Protein AF-A0A7R9AHQ9-F1 (afdb_monomer_lite)

Secondary structure (DSSP, 8-state):
--HHHHTT-GGGHHHHHHHHHHHHHHHHHHHH-SBHHHHHHHHHHHHHHHHHHHT--TT-HHHHHHHHHHHHHHHHHHHHHHHHHHHHHHHHS--BHHHHHHHHHH-TT-HHHHHHHHHHHHHHHHHTT-TTSTTHHHHHHHHS-HHHHHHIIIIIHHHHHHHHHHHHHHTSGGGHHHHHHHHHHHHHHHHHHHHHHHHT--BHHHHHHHHHHHHHHHHHHGGGSTTTTHHHHHHHHHHHHHHHHHHHHHHHHHHHHHS--BGGGGTTHHHH-HHHHHHHHHHHHHHHT-TTSHHHHHHHHHHHHHTTT-HHHHHHHHHHHHHHHHHHHHHHHHHHHS--SS-----------EEEE---SSSSEEEEEEE-PPTT-B--HHHHHHHHHHH-TTSSTTS---------EE-SSEETTEE-SS-EEEEEE-----GGGGGGGSSBPPTTSSHHHHHHHHS---TTS-STTSTTTHHHHHHHHHHHHHH-TT-EEEEEEEEETTEE--S-GGGS-GGGGGGSTT--S-HHHHHHHHHHHHHHHHTT----EEEEEEEESPPTT-S-SSSS-HHHHHHHHHHTSTTEEEEEETTGGGGGGS-HHHHS-PBPTTS-BS--TTTTEETTEE-SSPEEEEEEEPPPS--SS-EEEEBTTS-EEEE---S---S-SHHHHHHHHHHHH-

pLDDT: mean 88.63, std 12.03, range [26.52, 98.44]

Structure (mmCIF, N/CA/C/O backbone):
data_AF-A0A7R9AHQ9-F1
#
_entry.id   AF-A0A7R9AHQ9-F1
#
loop_
_atom_site.group_PDB
_atom_site.id
_atom_site.type_symbol
_atom_site.label_atom_id
_atom_site.label_alt_id
_atom_site.label_comp_id
_atom_site.label_asym_id
_atom_site.label_entity_id
_atom_site.label_seq_id
_atom_site.pdbx_PDB_ins_code
_atom_site.Cartn_x
_atom_site.Cartn_y
_atom_site.Cartn_z
_atom_site.occupancy
_atom_site.B_iso_or_equiv
_atom_site.auth_seq_id
_atom_site.auth_comp_id
_atom_site.auth_asym_id
_atom_site.auth_atom_id
_atom_site.pdbx_PDB_model_num
ATOM 1 N N . MET A 1 1 ? 3.893 -1.344 2.940 1.00 34.31 1 MET A N 1
ATOM 2 C CA . MET A 1 1 ? 5.202 -0.760 2.554 1.00 34.31 1 MET A CA 1
ATOM 3 C C . MET A 1 1 ? 5.488 0.574 3.240 1.00 34.31 1 MET A C 1
ATOM 5 O O . MET A 1 1 ? 6.609 0.744 3.691 1.00 34.31 1 MET A O 1
ATOM 9 N N . ALA A 1 2 ? 4.514 1.487 3.360 1.00 26.52 2 ALA A N 1
ATOM 10 C CA . ALA A 1 2 ? 4.741 2.805 3.959 1.00 26.52 2 ALA A CA 1
ATOM 11 C C . ALA A 1 2 ? 5.140 2.736 5.454 1.00 26.52 2 ALA A C 1
ATOM 13 O O . ALA A 1 2 ? 6.124 3.366 5.821 1.00 26.52 2 ALA A O 1
ATOM 14 N N . GLY A 1 3 ? 4.475 1.891 6.264 1.00 32.91 3 GLY A N 1
ATOM 15 C CA . GLY A 1 3 ? 4.696 1.718 7.717 1.00 32.91 3 GLY A CA 1
ATOM 16 C C . GLY A 1 3 ? 6.162 1.662 8.176 1.00 32.91 3 GLY A C 1
ATOM 17 O O . GLY A 1 3 ? 6.549 2.351 9.109 1.00 32.91 3 GLY A O 1
ATOM 18 N N . TYR A 1 4 ? 7.017 0.927 7.463 1.00 40.66 4 TYR A N 1
ATOM 19 C CA . TYR A 1 4 ? 8.390 0.654 7.908 1.00 40.66 4 TYR A CA 1
ATOM 20 C C . TYR A 1 4 ? 9.393 1.801 7.686 1.00 40.66 4 TYR A C 1
ATOM 22 O O . TYR A 1 4 ? 10.442 1.812 8.335 1.00 40.66 4 TYR A O 1
ATOM 30 N N . PHE A 1 5 ? 9.091 2.761 6.799 1.00 39.78 5 PHE A N 1
ATOM 31 C CA . PHE A 1 5 ? 9.883 3.993 6.644 1.00 39.78 5 PHE A CA 1
ATOM 32 C C . PHE A 1 5 ? 9.591 4.996 7.779 1.00 39.78 5 PHE A C 1
ATOM 34 O O . PHE A 1 5 ? 10.463 5.792 8.128 1.00 39.78 5 PHE A O 1
ATOM 41 N N . TYR A 1 6 ? 8.397 4.932 8.391 1.00 45.56 6 TYR A N 1
ATOM 42 C CA . TYR A 1 6 ? 7.963 5.851 9.454 1.00 45.56 6 TYR A CA 1
ATOM 43 C C . TYR A 1 6 ? 8.717 5.673 10.775 1.00 45.56 6 TYR A C 1
ATOM 45 O O . TYR A 1 6 ? 8.891 6.654 11.498 1.00 45.56 6 TYR A O 1
ATOM 53 N N . ASP A 1 7 ? 9.172 4.460 11.088 1.00 44.78 7 ASP A N 1
ATOM 54 C CA . ASP A 1 7 ? 9.783 4.161 12.390 1.00 44.78 7 ASP A CA 1
ATOM 55 C C . ASP A 1 7 ? 11.144 4.837 12.600 1.00 44.78 7 ASP A C 1
ATOM 57 O O . ASP A 1 7 ? 11.462 5.224 13.723 1.00 44.78 7 ASP A O 1
ATOM 61 N N . ASP A 1 8 ? 11.932 5.035 11.537 1.00 46.06 8 ASP A N 1
ATOM 62 C CA . ASP A 1 8 ? 13.340 5.436 11.688 1.00 46.06 8 ASP A CA 1
ATOM 63 C C . ASP A 1 8 ? 13.593 6.931 11.395 1.00 46.06 8 ASP A C 1
ATOM 65 O O . ASP A 1 8 ? 14.637 7.456 11.784 1.00 46.06 8 ASP A O 1
ATOM 69 N N . LYS A 1 9 ? 12.679 7.640 10.701 1.00 52.66 9 LYS A N 1
ATOM 70 C CA . LYS A 1 9 ? 12.883 9.042 10.255 1.00 52.66 9 LYS A CA 1
ATOM 71 C C . LYS A 1 9 ? 11.597 9.886 10.202 1.00 52.66 9 LYS A C 1
ATOM 73 O O . LYS A 1 9 ? 11.252 10.437 9.156 1.00 52.66 9 LYS A O 1
ATOM 78 N N . LYS A 1 10 ? 10.906 10.039 11.338 1.00 51.97 10 LYS A N 1
ATOM 79 C CA . LYS A 1 10 ? 9.656 10.827 11.448 1.00 51.97 10 LYS A CA 1
ATOM 80 C C . LYS A 1 10 ? 9.762 12.285 10.966 1.00 51.97 10 LYS A C 1
ATOM 82 O O . LYS A 1 10 ? 8.782 12.821 10.465 1.00 51.97 10 LYS A O 1
ATOM 87 N N . GLU A 1 11 ? 10.927 12.919 11.084 1.00 49.81 11 GLU A N 1
ATOM 88 C CA . GLU A 1 11 ? 11.081 14.366 10.850 1.00 49.81 11 GLU A CA 1
ATOM 89 C C . GLU A 1 11 ? 11.069 14.787 9.367 1.00 49.81 11 GLU A C 1
ATOM 91 O O . GLU A 1 11 ? 10.733 15.928 9.081 1.00 49.81 11 GLU A O 1
ATOM 96 N N . ASN A 1 12 ? 11.357 13.885 8.415 1.00 66.12 12 ASN A N 1
ATOM 97 C CA . ASN A 1 12 ? 11.532 14.239 6.989 1.00 66.12 12 ASN A CA 1
ATOM 98 C C . ASN A 1 12 ? 10.557 13.507 6.047 1.00 66.12 12 ASN A C 1
ATOM 100 O O . ASN A 1 12 ? 10.857 13.268 4.874 1.00 66.12 12 ASN A O 1
ATOM 104 N N . ILE A 1 13 ? 9.394 13.091 6.555 1.00 69.38 13 ILE A N 1
ATOM 105 C CA . ILE A 1 13 ? 8.409 12.330 5.767 1.00 69.38 13 ILE A CA 1
ATOM 106 C C . ILE A 1 13 ? 7.837 13.173 4.623 1.00 69.38 13 ILE A C 1
ATOM 108 O O . ILE A 1 13 ? 7.649 12.649 3.525 1.00 69.38 13 ILE A O 1
ATOM 112 N N . SER A 1 14 ? 7.580 14.462 4.863 1.00 78.19 14 SER A N 1
ATOM 113 C CA . SER A 1 14 ? 7.108 15.401 3.836 1.00 78.19 14 SER A CA 1
ATOM 114 C C . SER A 1 14 ? 8.072 15.464 2.658 1.00 78.19 14 SER A C 1
ATOM 116 O O . SER A 1 14 ? 7.646 15.374 1.510 1.00 78.19 14 SER A O 1
ATOM 118 N N . ASP A 1 15 ? 9.369 15.543 2.949 1.00 81.81 15 ASP A N 1
ATOM 119 C CA . ASP A 1 15 ? 10.422 15.659 1.946 1.00 81.81 15 ASP A CA 1
ATOM 120 C C . ASP A 1 15 ? 10.515 14.373 1.132 1.00 81.81 15 ASP A C 1
ATOM 122 O O . ASP A 1 15 ? 10.528 14.408 -0.097 1.00 81.81 15 ASP A O 1
ATOM 126 N N . TYR A 1 16 ? 10.499 13.221 1.810 1.00 81.94 16 TYR A N 1
ATOM 127 C CA . TYR A 1 16 ? 10.480 11.925 1.143 1.00 81.94 16 TYR A CA 1
ATOM 128 C C . TYR A 1 16 ? 9.256 11.780 0.229 1.00 81.94 16 TYR A C 1
ATOM 130 O O . TYR A 1 16 ? 9.406 11.444 -0.944 1.00 81.94 16 TYR A O 1
ATOM 138 N N . ALA A 1 17 ? 8.053 12.083 0.727 1.00 83.88 17 ALA A N 1
ATOM 139 C CA . ALA A 1 17 ? 6.823 12.011 -0.057 1.00 83.88 17 ALA A CA 1
ATOM 140 C C . ALA A 1 17 ? 6.852 12.961 -1.265 1.00 83.88 17 ALA A C 1
ATOM 142 O O . ALA A 1 17 ? 6.475 12.556 -2.365 1.00 83.88 17 ALA A O 1
ATOM 143 N N . ALA A 1 18 ? 7.354 14.187 -1.093 1.00 88.50 18 ALA A N 1
ATOM 144 C CA . ALA A 1 18 ? 7.525 15.140 -2.184 1.00 88.50 18 ALA A CA 1
ATOM 145 C C . ALA A 1 18 ? 8.480 14.600 -3.259 1.00 88.50 18 ALA A C 1
ATOM 147 O O . ALA A 1 18 ? 8.147 14.620 -4.444 1.00 88.50 18 ALA A O 1
ATOM 148 N N . VAL A 1 19 ? 9.628 14.039 -2.864 1.00 91.06 19 VAL A N 1
ATOM 149 C CA . VAL A 1 19 ? 10.585 13.444 -3.810 1.00 91.06 19 VAL A CA 1
ATOM 150 C C . VAL A 1 19 ? 9.979 12.236 -4.538 1.00 91.06 19 VAL A C 1
ATOM 152 O O . VAL A 1 19 ? 10.180 12.085 -5.742 1.00 91.06 19 VAL A O 1
ATOM 155 N N . ILE A 1 20 ? 9.167 11.412 -3.866 1.00 89.19 20 ILE A N 1
ATOM 156 C CA . ILE A 1 20 ? 8.420 10.321 -4.516 1.00 89.19 20 ILE A CA 1
ATOM 157 C C . ILE A 1 20 ? 7.427 10.845 -5.558 1.00 89.19 20 ILE A C 1
ATOM 159 O O . ILE A 1 20 ? 7.348 10.291 -6.656 1.00 89.19 20 ILE A O 1
ATOM 163 N N . LEU A 1 21 ? 6.695 11.919 -5.254 1.00 92.31 21 LEU A N 1
ATOM 164 C CA . LEU A 1 21 ? 5.786 12.541 -6.218 1.00 92.31 21 LEU A CA 1
ATOM 165 C C . LEU A 1 21 ? 6.540 13.076 -7.440 1.00 92.31 21 LEU A C 1
ATOM 167 O O . LEU A 1 21 ? 6.069 12.887 -8.561 1.00 92.31 21 LEU A O 1
ATOM 171 N N . PHE A 1 22 ? 7.731 13.655 -7.258 1.00 94.81 22 PHE A N 1
ATOM 172 C CA . PHE A 1 22 ? 8.576 14.061 -8.382 1.00 94.81 22 PHE A CA 1
ATOM 173 C C . PHE A 1 22 ? 9.059 12.868 -9.215 1.00 94.81 22 PHE A C 1
ATOM 175 O O . PHE A 1 22 ? 9.016 12.941 -10.441 1.00 94.81 22 PHE A O 1
ATOM 182 N N . ILE A 1 23 ? 9.429 11.739 -8.601 1.00 94.12 23 ILE A N 1
ATOM 183 C CA . ILE A 1 23 ? 9.773 10.514 -9.349 1.00 94.12 23 ILE A CA 1
ATOM 184 C C . ILE A 1 23 ? 8.593 10.047 -10.204 1.00 94.12 23 ILE A C 1
ATOM 186 O O . ILE A 1 23 ? 8.781 9.694 -11.370 1.00 94.12 23 ILE A O 1
ATOM 190 N N . LEU A 1 24 ? 7.378 10.049 -9.650 1.00 93.12 24 LEU A N 1
ATOM 191 C CA . LEU A 1 24 ? 6.173 9.659 -10.383 1.00 93.12 24 LEU A CA 1
ATOM 192 C C . LEU A 1 24 ? 5.868 10.637 -11.523 1.00 93.12 24 LEU A C 1
ATOM 194 O O . LEU A 1 24 ? 5.649 10.199 -12.650 1.00 93.12 24 LEU A O 1
ATOM 198 N N . ALA A 1 25 ? 5.919 11.945 -11.261 1.00 95.31 25 ALA A N 1
ATOM 199 C CA . ALA A 1 25 ? 5.712 12.976 -12.274 1.00 95.31 25 ALA A CA 1
ATOM 200 C C . ALA A 1 25 ? 6.744 12.877 -13.410 1.00 95.31 25 ALA A C 1
ATOM 202 O O . ALA A 1 25 ? 6.370 12.893 -14.582 1.00 95.31 25 ALA A O 1
ATOM 203 N N . GLY A 1 26 ? 8.025 12.692 -13.075 1.00 96.12 26 GLY A N 1
ATOM 204 C CA . GLY A 1 26 ? 9.099 12.482 -14.046 1.00 96.12 26 GLY A CA 1
ATOM 205 C C . GLY A 1 26 ? 8.910 11.201 -14.862 1.00 96.12 26 GLY A C 1
ATOM 206 O O . GLY A 1 26 ? 9.023 11.233 -16.085 1.00 96.12 26 GLY A O 1
ATOM 207 N N . SER A 1 27 ? 8.525 10.092 -14.216 1.00 94.12 27 SER A N 1
ATOM 208 C CA . SER A 1 27 ? 8.215 8.822 -14.899 1.00 94.12 27 SER A CA 1
ATOM 209 C C . SER A 1 27 ? 7.073 8.984 -15.905 1.00 94.12 27 SER A C 1
ATOM 211 O O . SER A 1 27 ? 7.176 8.525 -17.041 1.00 94.12 27 SER A O 1
ATOM 213 N N . LEU A 1 28 ? 5.992 9.658 -15.499 1.00 94.88 28 LEU A N 1
ATOM 214 C CA . LEU A 1 28 ? 4.836 9.918 -16.356 1.00 94.88 28 LEU A CA 1
ATOM 215 C C . LEU A 1 28 ? 5.210 10.818 -17.532 1.00 94.88 28 LEU A C 1
ATOM 217 O O . LEU A 1 28 ? 4.880 10.485 -18.667 1.00 94.88 28 LEU A O 1
ATOM 221 N N . ALA A 1 29 ? 5.944 11.908 -17.289 1.00 94.94 29 ALA A N 1
ATOM 222 C CA . ALA A 1 29 ? 6.419 12.794 -18.348 1.00 94.94 29 ALA A CA 1
ATOM 223 C C . ALA A 1 29 ? 7.325 12.056 -19.348 1.00 94.94 29 ALA A C 1
ATOM 225 O O . ALA A 1 29 ? 7.155 12.200 -20.558 1.00 94.94 29 ALA A O 1
ATOM 226 N N . MET A 1 30 ? 8.222 11.200 -18.848 1.00 93.56 30 MET A N 1
ATOM 227 C CA . MET A 1 30 ? 9.147 10.402 -19.654 1.00 93.56 30 MET A CA 1
ATOM 228 C C . MET A 1 30 ? 8.443 9.363 -20.539 1.00 93.56 30 MET A C 1
ATOM 230 O O . MET A 1 30 ? 8.961 9.046 -21.600 1.00 93.56 30 MET A O 1
ATOM 234 N N . ILE A 1 31 ? 7.278 8.834 -20.149 1.00 92.50 31 ILE A N 1
ATOM 235 C CA . ILE A 1 31 ? 6.497 7.894 -20.980 1.00 92.50 31 ILE A CA 1
ATOM 236 C C . ILE A 1 31 ? 5.526 8.650 -21.905 1.00 92.50 31 ILE A C 1
ATOM 238 O O . ILE A 1 31 ? 5.340 8.301 -23.076 1.00 92.50 31 ILE A O 1
ATOM 242 N N . ALA A 1 32 ? 4.889 9.704 -21.396 1.00 94.50 32 ALA A N 1
ATOM 243 C CA . ALA A 1 32 ? 3.842 10.438 -22.099 1.00 94.50 32 ALA A CA 1
ATOM 244 C C . ALA A 1 32 ? 4.374 11.423 -23.153 1.00 94.50 32 ALA A C 1
ATOM 246 O O . ALA A 1 32 ? 3.588 11.862 -23.988 1.00 94.50 32 ALA A O 1
ATOM 247 N N . PHE A 1 33 ? 5.680 11.716 -23.175 1.00 96.25 33 PHE A N 1
ATOM 248 C CA . PHE A 1 33 ? 6.299 12.731 -24.040 1.00 96.25 33 PHE A CA 1
ATOM 249 C C . PHE A 1 33 ? 5.828 12.713 -25.505 1.00 96.25 33 PHE A C 1
ATOM 251 O O . PHE A 1 33 ? 5.802 11.661 -26.143 1.00 96.25 33 PHE A O 1
ATOM 258 N N . GLY A 1 34 ? 5.467 13.881 -26.040 1.00 94.31 34 GLY A N 1
ATOM 259 C CA . GLY A 1 34 ? 5.213 14.085 -27.476 1.00 94.31 34 GLY A CA 1
ATOM 260 C C . GLY A 1 34 ? 6.387 14.736 -28.217 1.00 94.31 34 GLY A C 1
ATOM 261 O O . GLY A 1 34 ? 6.443 14.703 -29.439 1.00 94.31 34 GLY A O 1
ATOM 262 N N . ASN A 1 35 ? 7.341 15.299 -27.474 1.00 96.88 35 ASN A N 1
ATOM 263 C CA . ASN A 1 35 ? 8.515 15.989 -27.998 1.00 96.88 35 ASN A CA 1
ATOM 264 C C . ASN A 1 35 ? 9.748 15.718 -27.120 1.00 96.88 35 ASN A C 1
ATOM 266 O O . ASN A 1 35 ? 9.627 15.318 -25.955 1.00 96.88 35 ASN A O 1
ATOM 270 N N . PHE A 1 36 ? 10.942 15.952 -27.666 1.00 97.25 36 PHE A N 1
ATOM 271 C CA . PHE A 1 36 ? 12.205 15.684 -26.969 1.00 97.25 36 PHE A CA 1
ATOM 272 C C . PHE A 1 36 ? 12.451 16.568 -25.741 1.00 97.25 36 PHE A C 1
ATOM 274 O O . PHE A 1 36 ? 13.142 16.135 -24.819 1.00 97.25 36 PHE A O 1
ATOM 281 N N . VAL A 1 37 ? 11.866 17.768 -25.678 1.00 96.31 37 VAL A N 1
ATOM 282 C CA . VAL A 1 37 ? 11.982 18.643 -24.499 1.00 96.31 37 VAL A CA 1
ATOM 283 C C . VAL A 1 37 ? 11.289 18.000 -23.298 1.00 96.31 37 VAL A C 1
ATOM 285 O O . VAL A 1 37 ? 11.884 17.876 -22.230 1.00 96.31 37 VAL A O 1
ATOM 288 N N . MET A 1 38 ? 10.061 17.511 -23.481 1.00 96.75 38 MET A N 1
ATOM 289 C CA . MET A 1 38 ? 9.318 16.803 -22.437 1.00 96.75 38 MET A CA 1
ATOM 290 C C . MET A 1 38 ? 10.003 15.491 -22.037 1.00 96.75 38 MET A C 1
ATOM 292 O O . MET A 1 38 ? 10.027 15.157 -20.853 1.00 96.75 38 MET A O 1
ATOM 296 N N . PHE A 1 39 ? 10.599 14.777 -22.997 1.00 97.12 39 PHE A N 1
ATOM 297 C CA . PHE A 1 39 ? 11.394 13.578 -22.720 1.00 97.12 39 PHE A CA 1
ATOM 298 C C . PHE A 1 39 ? 12.593 13.880 -21.813 1.00 97.12 39 PHE A C 1
ATOM 300 O O . PHE A 1 39 ? 12.771 13.226 -20.785 1.00 97.12 39 PHE A O 1
ATOM 307 N N . PHE A 1 40 ? 13.371 14.910 -22.159 1.00 97.62 40 PHE A N 1
ATOM 308 C CA . PHE A 1 40 ? 14.523 15.354 -21.379 1.00 97.62 40 PHE A CA 1
ATOM 309 C C . PHE A 1 40 ? 14.114 15.806 -19.972 1.00 97.62 40 PHE A C 1
ATOM 311 O O . PHE A 1 40 ? 14.666 15.323 -18.987 1.00 97.62 40 PHE A O 1
ATOM 318 N N . ILE A 1 41 ? 13.088 16.658 -19.858 1.00 97.25 41 ILE A N 1
ATOM 319 C CA . ILE A 1 41 ? 12.573 17.130 -18.562 1.00 97.25 41 ILE A CA 1
ATOM 320 C C . ILE A 1 41 ? 12.090 15.955 -17.701 1.00 97.25 41 ILE A C 1
ATOM 322 O O . ILE A 1 41 ? 12.393 15.904 -16.509 1.00 97.25 41 ILE A O 1
ATOM 326 N N . GLY A 1 42 ? 11.369 14.993 -18.287 1.00 96.75 42 GLY A N 1
ATOM 327 C CA . GLY A 1 42 ? 10.906 13.803 -17.574 1.00 96.75 42 GLY A CA 1
ATOM 328 C C . GLY A 1 42 ? 12.060 12.980 -16.999 1.00 96.75 42 GLY A C 1
ATOM 329 O O . GLY A 1 42 ? 12.025 12.605 -15.823 1.00 96.75 42 GLY A O 1
ATOM 330 N N . ILE A 1 43 ? 13.114 12.767 -17.796 1.00 96.00 43 ILE A N 1
ATOM 331 C CA . ILE A 1 43 ? 14.341 12.093 -17.350 1.00 96.00 43 ILE A CA 1
ATOM 332 C C . ILE A 1 43 ? 15.025 12.873 -16.226 1.00 96.00 43 ILE A C 1
ATOM 334 O O . ILE A 1 43 ? 15.416 12.257 -15.234 1.00 96.00 43 ILE A O 1
ATOM 338 N N . GLU A 1 44 ? 15.166 14.194 -16.338 1.00 96.88 44 GLU A N 1
ATOM 339 C CA . GLU A 1 44 ? 15.867 15.007 -15.338 1.00 96.88 44 GLU A CA 1
ATOM 340 C C . GLU A 1 44 ? 15.121 15.070 -14.003 1.00 96.88 44 GLU A C 1
ATOM 342 O O . GLU A 1 44 ? 15.724 14.814 -12.960 1.00 96.88 44 GLU A O 1
ATOM 347 N N . ILE A 1 45 ? 13.804 15.311 -14.017 1.00 97.00 45 ILE A N 1
ATOM 348 C CA . ILE A 1 45 ? 12.981 15.322 -12.795 1.00 97.00 45 ILE A CA 1
ATOM 349 C C . ILE A 1 45 ? 13.100 13.979 -12.070 1.00 97.00 45 ILE A C 1
ATOM 351 O O . ILE A 1 45 ? 13.334 13.934 -10.858 1.00 97.00 45 ILE A O 1
ATOM 355 N N . LEU A 1 46 ? 12.983 12.876 -12.812 1.00 95.88 46 LEU A N 1
ATOM 356 C CA . LEU A 1 46 ? 13.137 11.536 -12.261 1.00 95.88 46 LEU A CA 1
ATOM 357 C C . LEU A 1 46 ? 14.549 11.314 -11.699 1.00 95.88 46 LEU A C 1
ATOM 359 O O . LEU A 1 46 ? 14.710 10.788 -10.600 1.00 95.88 46 LEU A O 1
ATOM 363 N N . SER A 1 47 ? 15.574 11.730 -12.436 1.00 95.44 47 SER A N 1
ATOM 364 C CA . SER A 1 47 ? 16.976 11.493 -12.096 1.00 95.44 47 SER A CA 1
ATOM 365 C C . SER A 1 47 ? 17.418 12.258 -10.856 1.00 95.44 47 SER A C 1
ATOM 367 O O . SER A 1 47 ? 17.944 11.643 -9.930 1.00 95.44 47 SER A O 1
ATOM 369 N N . VAL A 1 48 ? 17.148 13.564 -10.801 1.00 96.06 48 VAL A N 1
ATOM 370 C CA . VAL A 1 48 ? 17.478 14.422 -9.653 1.00 96.06 48 VAL A CA 1
ATOM 371 C C . VAL A 1 48 ? 16.816 13.896 -8.385 1.00 96.06 48 VAL A C 1
ATOM 373 O O . VAL A 1 48 ? 17.469 13.762 -7.348 1.00 96.06 48 VAL A O 1
ATOM 376 N N . SER A 1 49 ? 15.547 13.505 -8.485 1.00 95.81 49 SER A N 1
ATOM 377 C CA . SER A 1 49 ? 14.803 12.940 -7.361 1.00 95.81 49 SER A CA 1
ATOM 378 C C . SER A 1 49 ? 15.433 11.642 -6.847 1.00 95.81 49 SER A C 1
ATOM 380 O O . SER A 1 49 ? 15.577 11.444 -5.640 1.00 95.81 49 SER A O 1
ATOM 382 N N . LEU A 1 50 ? 15.888 10.766 -7.747 1.00 94.19 50 LEU A N 1
ATOM 383 C CA . LEU A 1 50 ? 16.580 9.539 -7.356 1.00 94.19 50 LEU A CA 1
ATOM 384 C C . LEU A 1 50 ? 17.954 9.806 -6.742 1.00 94.19 50 LEU A C 1
ATOM 386 O O . LEU A 1 50 ? 18.298 9.132 -5.776 1.00 94.19 50 LEU A O 1
ATOM 390 N N . TYR A 1 51 ? 18.727 10.774 -7.245 1.00 94.81 51 TYR A N 1
ATOM 391 C CA . TYR A 1 51 ? 20.017 11.135 -6.641 1.00 94.81 51 TYR A CA 1
ATOM 392 C C . TYR A 1 51 ? 19.837 11.533 -5.170 1.00 94.81 51 TYR A C 1
ATOM 394 O O . TYR A 1 51 ? 20.581 11.068 -4.305 1.00 94.81 51 TYR A O 1
ATOM 402 N N . ILE A 1 52 ? 18.784 12.305 -4.877 1.00 93.69 52 ILE A N 1
ATOM 403 C CA . ILE A 1 52 ? 18.415 12.700 -3.513 1.00 93.69 52 ILE A CA 1
ATOM 404 C C . ILE A 1 52 ? 18.042 11.475 -2.665 1.00 93.69 52 ILE A C 1
ATOM 406 O O . ILE A 1 52 ? 18.537 11.329 -1.546 1.00 93.69 52 ILE A O 1
ATOM 410 N N . LEU A 1 53 ? 17.202 10.566 -3.176 1.00 92.00 53 LEU A N 1
ATOM 411 C CA . LEU A 1 53 ? 16.778 9.389 -2.406 1.00 92.00 53 LEU A CA 1
ATOM 412 C C . LEU A 1 53 ? 17.893 8.375 -2.166 1.00 92.00 53 LEU A C 1
ATOM 414 O O . LEU A 1 53 ? 17.927 7.760 -1.095 1.00 92.00 53 LEU A O 1
ATOM 418 N N . VAL A 1 54 ? 18.795 8.194 -3.132 1.00 93.38 54 VAL A N 1
ATOM 419 C CA . VAL A 1 54 ? 19.969 7.324 -2.988 1.00 93.38 54 VAL A CA 1
ATOM 420 C C . VAL A 1 54 ? 20.866 7.834 -1.860 1.00 93.38 54 VAL A C 1
ATOM 422 O O . VAL A 1 54 ? 21.345 7.018 -1.079 1.00 93.38 54 VAL A O 1
ATOM 425 N N . GLY A 1 55 ? 21.023 9.156 -1.720 1.00 91.38 55 GLY A N 1
ATOM 426 C CA . GLY A 1 55 ? 21.817 9.813 -0.669 1.00 91.38 55 GLY A CA 1
ATOM 427 C C . GLY A 1 55 ? 21.044 10.178 0.604 1.00 91.38 55 GLY A C 1
ATOM 428 O O . GLY A 1 55 ? 21.517 10.968 1.421 1.00 91.38 55 GLY A O 1
ATOM 429 N N . SER A 1 56 ? 19.830 9.653 0.794 1.00 89.25 56 SER A N 1
ATOM 430 C CA . SER A 1 56 ? 18.979 10.040 1.932 1.00 89.25 56 SER A CA 1
ATOM 431 C C . SER A 1 56 ? 19.468 9.498 3.287 1.00 89.25 56 SER A C 1
ATOM 433 O O . SER A 1 56 ? 19.074 10.011 4.344 1.00 89.25 56 SER A O 1
ATOM 435 N N . ASN A 1 57 ? 20.358 8.498 3.298 1.00 85.25 57 ASN A N 1
ATOM 436 C CA . ASN A 1 57 ? 21.085 8.039 4.486 1.00 85.25 57 ASN A CA 1
ATOM 437 C C . ASN A 1 57 ? 22.404 8.811 4.648 1.00 85.25 57 ASN A C 1
ATOM 439 O O . ASN A 1 57 ? 23.485 8.241 4.580 1.00 85.25 57 ASN A O 1
ATOM 443 N N . LYS A 1 58 ? 22.313 10.109 4.965 1.00 83.94 58 LYS A N 1
ATOM 444 C CA . LYS A 1 58 ? 23.470 11.027 5.073 1.00 83.94 58 LYS A CA 1
ATOM 445 C C . LYS A 1 58 ? 24.603 10.548 6.000 1.00 83.94 58 LYS A C 1
ATOM 447 O O . LYS A 1 58 ? 25.742 10.977 5.843 1.00 83.94 58 LYS A O 1
ATOM 452 N N . LYS A 1 59 ? 24.292 9.695 6.985 1.00 85.44 59 LYS A N 1
ATOM 453 C CA . LYS A 1 59 ? 25.261 9.140 7.948 1.00 85.44 59 LYS A CA 1
ATOM 454 C C . LYS A 1 59 ? 26.023 7.919 7.415 1.00 85.44 59 LYS A C 1
ATOM 456 O O . LYS A 1 59 ? 27.046 7.566 7.988 1.00 85.44 59 LYS A O 1
ATOM 461 N N . GLU A 1 60 ? 25.539 7.271 6.357 1.00 85.44 60 GLU A N 1
ATOM 462 C CA . GLU A 1 6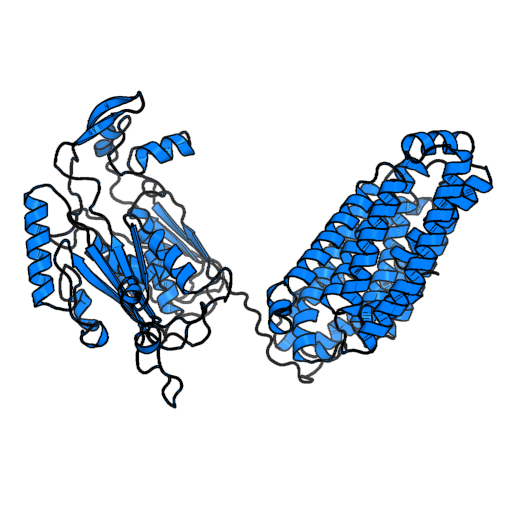0 ? 26.177 6.090 5.773 1.00 85.44 60 GLU A CA 1
ATOM 463 C C . GLU A 1 60 ? 27.051 6.491 4.586 1.00 85.44 60 GLU A C 1
ATOM 465 O O . GLU A 1 60 ? 26.573 7.031 3.587 1.00 85.44 60 GLU A O 1
ATOM 470 N N . MET A 1 61 ? 28.345 6.183 4.675 1.00 91.75 61 MET A N 1
ATOM 471 C CA . MET A 1 61 ? 29.302 6.492 3.612 1.00 91.75 61 MET A CA 1
ATOM 472 C C . MET A 1 61 ? 28.937 5.803 2.290 1.00 91.75 61 MET A C 1
ATOM 474 O O . MET A 1 61 ? 29.042 6.427 1.240 1.00 91.75 61 MET A O 1
ATOM 478 N N . SER A 1 62 ? 28.430 4.568 2.343 1.00 90.88 62 SER A N 1
ATOM 479 C CA . SER A 1 62 ? 27.986 3.809 1.166 1.00 90.88 62 SER A CA 1
ATOM 480 C C . SER A 1 62 ? 26.823 4.479 0.424 1.00 90.88 62 SER A C 1
ATOM 482 O O . SER A 1 62 ? 26.822 4.516 -0.804 1.00 90.88 62 SER A O 1
ATOM 484 N N . SER A 1 63 ? 25.856 5.053 1.149 1.00 92.50 63 SER A N 1
ATOM 485 C CA . SER A 1 63 ? 24.731 5.803 0.569 1.00 92.50 63 SER A CA 1
ATOM 486 C C . SER A 1 63 ? 25.204 7.098 -0.092 1.00 92.50 63 SER A C 1
ATOM 488 O O . SER A 1 63 ? 24.792 7.405 -1.213 1.00 92.50 63 SER A O 1
ATOM 490 N N . ASN A 1 64 ? 26.128 7.818 0.550 1.00 93.25 64 ASN A N 1
ATOM 491 C CA . ASN A 1 64 ? 26.710 9.042 -0.002 1.00 93.25 64 ASN A CA 1
ATOM 492 C C . ASN A 1 64 ? 27.568 8.761 -1.249 1.00 93.25 64 ASN A C 1
ATOM 494 O O . ASN A 1 64 ? 27.445 9.460 -2.254 1.00 93.25 64 ASN A O 1
ATOM 498 N N . GLU A 1 65 ? 28.400 7.715 -1.215 1.00 95.56 65 GLU A N 1
ATOM 499 C CA . GLU A 1 65 ? 29.215 7.282 -2.353 1.00 95.56 65 GLU A CA 1
ATOM 500 C C . GLU A 1 65 ? 28.335 6.862 -3.537 1.00 95.56 65 GLU A C 1
ATOM 502 O O . GLU A 1 65 ? 28.566 7.300 -4.665 1.00 95.56 65 GLU A O 1
ATOM 507 N N . ALA A 1 66 ? 27.290 6.067 -3.284 1.00 95.81 66 ALA A N 1
ATOM 508 C CA . ALA A 1 66 ? 26.317 5.669 -4.295 1.00 95.81 66 ALA A CA 1
ATOM 509 C C . ALA A 1 66 ? 25.629 6.883 -4.934 1.00 95.81 66 ALA A C 1
ATOM 511 O O . ALA A 1 66 ? 25.534 6.965 -6.159 1.00 95.81 66 ALA A O 1
ATOM 512 N N . ALA A 1 67 ? 25.183 7.848 -4.126 1.00 96.19 67 ALA A N 1
ATOM 513 C CA . ALA A 1 67 ? 24.533 9.055 -4.627 1.00 96.19 67 ALA A CA 1
ATOM 514 C C . ALA A 1 67 ? 25.479 9.877 -5.505 1.00 96.19 67 ALA A C 1
ATOM 516 O O . ALA A 1 67 ? 25.096 10.304 -6.593 1.00 96.19 67 ALA A O 1
ATOM 517 N N . PHE A 1 68 ? 26.729 10.039 -5.066 1.00 96.06 68 PHE A N 1
ATOM 518 C CA . PHE A 1 68 ? 27.744 10.782 -5.803 1.00 96.06 68 PHE A CA 1
ATOM 519 C C . PHE A 1 68 ? 28.105 10.106 -7.131 1.00 96.06 68 PHE A C 1
ATOM 521 O O . PHE A 1 68 ? 28.082 10.761 -8.175 1.00 96.06 68 PHE A O 1
ATOM 528 N N . LYS A 1 69 ? 28.354 8.787 -7.121 1.00 95.50 69 LYS A N 1
ATOM 529 C CA . LYS A 1 69 ? 28.577 7.993 -8.342 1.00 95.50 69 LYS A CA 1
ATOM 530 C C . LYS A 1 69 ? 27.403 8.140 -9.305 1.00 95.50 69 LYS A C 1
ATOM 532 O O . LYS A 1 69 ? 27.611 8.383 -10.493 1.00 95.50 69 LYS A O 1
ATOM 537 N N . TYR A 1 70 ? 26.173 8.016 -8.803 1.00 95.75 70 TYR A N 1
ATOM 538 C CA . TYR A 1 70 ? 24.993 8.076 -9.657 1.00 95.75 70 TYR A CA 1
ATOM 539 C C . TYR A 1 70 ? 24.782 9.471 -10.257 1.00 95.75 70 TYR A C 1
ATOM 541 O O . TYR A 1 70 ? 24.509 9.582 -11.450 1.00 95.75 70 TYR A O 1
ATOM 549 N N . PHE A 1 71 ? 24.966 10.525 -9.461 1.00 97.06 71 PHE A N 1
ATOM 550 C CA . PHE A 1 71 ? 24.858 11.912 -9.909 1.00 97.06 71 PHE A CA 1
ATOM 551 C C . PHE A 1 71 ? 25.917 12.275 -10.958 1.00 97.06 71 PHE A C 1
ATOM 553 O O . PHE A 1 71 ? 25.589 12.851 -11.995 1.00 97.06 71 PHE A O 1
ATOM 560 N N . LEU A 1 72 ? 27.183 11.924 -10.721 1.00 96.56 72 LEU A N 1
ATOM 561 C CA . LEU A 1 72 ? 28.279 12.274 -11.626 1.00 96.56 72 LEU A CA 1
ATOM 562 C C . LEU A 1 72 ? 28.128 11.565 -12.972 1.00 96.56 72 LEU A C 1
ATOM 564 O O . LEU A 1 72 ? 28.161 12.200 -14.021 1.00 96.56 72 LEU A O 1
ATOM 568 N N . LEU A 1 73 ? 27.896 10.253 -12.947 1.00 95.56 73 LEU A N 1
ATOM 569 C CA . LEU A 1 73 ? 27.709 9.478 -14.172 1.00 95.56 73 LEU A CA 1
ATOM 570 C C . LEU A 1 73 ? 26.420 9.878 -14.893 1.00 95.56 73 LEU A C 1
ATOM 572 O O . LEU A 1 73 ? 26.398 10.003 -16.115 1.00 95.56 73 LEU A O 1
ATOM 576 N N . GLY A 1 74 ? 25.357 10.120 -14.129 1.00 95.06 74 GLY A N 1
ATOM 577 C CA . GLY A 1 74 ? 24.076 10.546 -14.659 1.00 95.06 74 GLY A CA 1
ATOM 578 C C . GLY A 1 74 ? 24.130 11.916 -15.327 1.00 95.06 74 GLY A C 1
ATOM 579 O O . GLY A 1 74 ? 23.612 12.048 -16.427 1.00 95.06 74 GLY A O 1
ATOM 580 N N . SER A 1 75 ? 24.796 12.905 -14.727 1.00 95.00 75 SER A N 1
ATOM 581 C CA . SER A 1 75 ? 24.897 14.260 -15.293 1.00 95.00 75 SER A CA 1
ATOM 582 C C . SER A 1 75 ? 25.698 14.300 -16.598 1.00 95.00 75 SER A C 1
ATOM 584 O O . SER A 1 75 ? 25.288 14.969 -17.546 1.00 95.00 75 SER A O 1
ATOM 586 N N . VAL A 1 76 ? 26.783 13.521 -16.701 1.00 96.56 76 VAL A N 1
ATOM 587 C CA . VAL A 1 76 ? 27.532 13.353 -17.961 1.00 96.56 76 VAL A CA 1
ATOM 588 C C . VAL A 1 76 ? 26.631 12.768 -19.050 1.00 96.56 76 VAL A C 1
ATOM 590 O O . VAL A 1 76 ? 26.608 13.259 -20.178 1.00 96.56 76 VAL A O 1
ATOM 593 N N . VAL A 1 77 ? 25.848 11.745 -18.709 1.00 96.62 77 VAL A N 1
ATOM 594 C CA . VAL A 1 77 ? 24.934 11.096 -19.652 1.00 96.62 77 VAL A CA 1
ATOM 595 C C . VAL A 1 77 ? 23.778 12.010 -20.060 1.00 96.62 77 VAL A C 1
ATOM 597 O O . VAL A 1 77 ? 23.396 12.013 -21.228 1.00 96.62 77 VAL A O 1
ATOM 600 N N . SER A 1 78 ? 23.257 12.830 -19.152 1.00 96.44 78 SER A N 1
ATOM 601 C CA . SER A 1 78 ? 22.270 13.862 -19.482 1.00 96.44 78 SER A CA 1
ATOM 602 C C . SER A 1 78 ? 22.830 14.895 -20.467 1.00 96.44 78 SER A C 1
ATOM 604 O O . SER A 1 78 ? 22.126 15.312 -21.386 1.00 96.44 78 SER A O 1
ATOM 606 N N . GLY A 1 79 ? 24.115 15.247 -20.351 1.00 97.50 79 GLY A N 1
ATOM 607 C CA . GLY A 1 79 ? 24.812 16.067 -21.346 1.00 97.50 79 GLY A CA 1
ATOM 608 C C . GLY A 1 79 ? 24.896 15.392 -22.721 1.00 97.50 79 GLY A C 1
ATOM 609 O O . GLY A 1 79 ? 24.618 16.025 -23.739 1.00 97.50 79 GLY A O 1
ATOM 610 N N . ILE A 1 80 ? 25.203 14.090 -22.758 1.00 97.69 80 ILE A N 1
ATOM 611 C CA . ILE A 1 80 ? 25.205 13.283 -23.993 1.00 97.69 80 ILE A CA 1
ATOM 612 C C . ILE A 1 80 ? 23.806 13.241 -24.626 1.00 97.69 80 ILE A C 1
ATOM 614 O O . ILE A 1 80 ? 23.680 13.422 -25.837 1.00 97.69 80 ILE A O 1
ATOM 618 N N . LEU A 1 81 ? 22.758 13.056 -23.816 1.00 97.81 81 LEU A N 1
ATOM 619 C CA . LEU A 1 81 ? 21.369 13.070 -24.274 1.00 97.81 81 LEU A CA 1
ATOM 620 C C . LEU A 1 81 ? 21.015 14.405 -24.932 1.00 97.81 81 LEU A C 1
ATOM 622 O O . LEU A 1 81 ? 20.498 14.423 -26.048 1.00 97.81 81 LEU A O 1
ATOM 626 N N . LEU A 1 82 ? 21.318 15.519 -24.259 1.00 97.38 82 LEU A N 1
ATOM 627 C CA . LEU A 1 82 ? 21.023 16.858 -24.762 1.00 97.38 82 LEU A CA 1
ATOM 628 C C . LEU A 1 82 ? 21.786 17.161 -26.058 1.00 97.38 82 LEU A C 1
ATOM 630 O O . LEU A 1 82 ? 21.222 17.742 -26.986 1.00 97.38 82 LEU A O 1
ATOM 634 N N . MET A 1 83 ? 23.040 16.715 -26.162 1.00 98.00 83 MET A N 1
ATOM 635 C CA . MET A 1 83 ? 23.821 16.827 -27.394 1.00 98.00 83 MET A CA 1
ATOM 636 C C . MET A 1 83 ? 23.204 16.002 -28.533 1.00 98.00 83 MET A C 1
ATOM 638 O O . MET A 1 83 ? 23.073 16.505 -29.647 1.00 98.00 83 MET A O 1
ATOM 642 N N . GLY A 1 84 ? 22.738 14.782 -28.248 1.00 98.06 84 GLY A N 1
ATOM 643 C CA . GLY A 1 84 ? 22.019 13.952 -29.217 1.00 98.06 84 GLY A CA 1
ATOM 644 C C . GLY A 1 84 ? 20.734 14.608 -29.728 1.00 98.06 84 GLY A C 1
ATOM 645 O O . GLY A 1 84 ? 20.525 14.696 -30.937 1.00 98.06 84 GLY A O 1
ATOM 646 N N . ILE A 1 85 ? 19.920 15.151 -28.816 1.00 97.94 85 ILE A N 1
ATOM 647 C CA . ILE A 1 85 ? 18.711 15.921 -29.153 1.00 97.94 85 ILE A CA 1
ATOM 648 C C . ILE A 1 85 ? 19.071 17.139 -30.014 1.00 97.94 85 ILE A C 1
ATOM 650 O O . ILE A 1 85 ? 18.387 17.417 -30.995 1.00 97.94 85 ILE A O 1
ATOM 654 N N . THR A 1 86 ? 20.164 17.835 -29.698 1.00 98.00 86 THR A N 1
ATOM 655 C CA . THR A 1 86 ? 20.620 19.011 -30.456 1.00 98.00 86 THR A CA 1
ATOM 656 C C . THR A 1 86 ? 21.024 18.654 -31.888 1.00 98.00 86 THR A C 1
ATOM 658 O O . THR A 1 86 ? 20.697 19.391 -32.812 1.00 98.00 86 THR A O 1
ATOM 661 N N . PHE A 1 87 ? 21.688 17.515 -32.107 1.00 97.81 87 PHE A N 1
ATOM 662 C CA . PHE A 1 87 ? 22.043 17.056 -33.457 1.00 97.81 87 PHE A CA 1
ATOM 663 C C . PHE A 1 87 ? 20.823 16.640 -34.278 1.00 97.81 87 PHE A C 1
ATOM 665 O O . PHE A 1 87 ? 20.755 16.950 -35.467 1.00 97.81 87 PHE A O 1
ATOM 672 N N . ILE A 1 88 ? 19.837 15.995 -33.649 1.00 97.06 88 ILE A N 1
ATOM 673 C CA . ILE A 1 88 ? 18.557 15.696 -34.301 1.00 97.06 88 ILE A CA 1
ATOM 674 C C . ILE A 1 88 ? 17.846 17.007 -34.661 1.00 97.06 88 ILE A C 1
ATOM 676 O O . ILE A 1 88 ? 17.414 17.179 -35.801 1.00 97.06 88 ILE A O 1
ATOM 680 N N . TYR A 1 89 ? 17.783 17.964 -33.734 1.00 97.50 89 TYR A N 1
ATOM 681 C CA . TYR A 1 89 ? 17.187 19.279 -33.972 1.00 97.50 89 TYR A CA 1
ATOM 682 C C . TYR A 1 89 ? 17.896 20.050 -35.095 1.00 97.50 89 TYR A C 1
ATOM 684 O O . TYR A 1 89 ? 17.234 20.668 -35.920 1.00 97.50 89 TYR A O 1
ATOM 692 N N . ALA A 1 90 ? 19.226 19.973 -35.193 1.00 96.94 90 ALA A N 1
ATOM 693 C CA . ALA A 1 90 ? 19.991 20.667 -36.231 1.00 96.94 90 ALA A CA 1
ATOM 694 C C . ALA A 1 90 ? 19.607 20.247 -37.663 1.00 96.94 90 ALA A C 1
ATOM 696 O O . ALA A 1 90 ? 19.727 21.052 -38.583 1.00 96.94 90 ALA A O 1
ATOM 697 N N . ILE A 1 91 ? 19.147 19.005 -37.852 1.00 96.00 91 ILE A N 1
ATOM 698 C CA . ILE A 1 91 ? 18.689 18.490 -39.151 1.00 96.00 91 ILE A CA 1
ATOM 699 C C . ILE A 1 91 ? 17.178 18.653 -39.327 1.00 96.00 91 ILE A C 1
ATOM 701 O O . ILE A 1 91 ? 16.714 18.984 -40.413 1.00 96.00 91 ILE A O 1
ATOM 705 N N . THR A 1 92 ? 16.407 18.395 -38.273 1.00 95.81 92 THR A N 1
ATOM 706 C CA . THR A 1 92 ? 14.939 18.335 -38.350 1.00 95.81 92 THR A CA 1
ATOM 707 C C . THR A 1 92 ? 14.261 19.688 -38.152 1.00 95.81 92 THR A C 1
ATOM 709 O O . THR A 1 92 ? 13.140 19.874 -38.608 1.00 95.81 92 THR A O 1
ATOM 712 N N . GLY A 1 93 ? 14.918 20.629 -37.468 1.00 96.25 93 GLY A N 1
ATOM 713 C CA . GLY A 1 93 ? 14.354 21.925 -37.089 1.00 96.25 93 GLY A CA 1
ATOM 714 C C . GLY A 1 93 ? 13.237 21.849 -36.043 1.00 96.25 93 GLY A C 1
ATOM 715 O O . GLY A 1 93 ? 12.606 22.868 -35.770 1.00 96.25 93 GLY A O 1
ATOM 716 N N . SER A 1 94 ? 12.983 20.674 -35.456 1.00 96.19 94 SER A N 1
ATOM 717 C CA . SER A 1 94 ? 11.845 20.438 -34.567 1.00 96.19 94 SER A CA 1
ATOM 718 C C . SER A 1 94 ? 12.207 19.581 -33.361 1.00 96.19 94 SER A C 1
ATOM 720 O O . SER A 1 94 ? 13.164 18.807 -33.372 1.00 96.19 94 SER A O 1
ATOM 722 N N . PHE A 1 95 ? 11.417 19.724 -32.298 1.00 96.25 95 PHE A N 1
ATOM 723 C CA . PHE A 1 95 ? 11.442 18.830 -31.142 1.00 96.25 95 PHE A CA 1
ATOM 724 C C . PHE A 1 95 ? 10.297 17.813 -31.168 1.00 96.25 95 PHE A C 1
ATOM 726 O O . PHE A 1 95 ? 10.318 16.888 -30.353 1.00 96.25 95 PHE A O 1
ATOM 733 N N . ASP A 1 96 ? 9.304 17.988 -32.046 1.00 97.44 96 ASP A N 1
ATOM 734 C CA . ASP A 1 96 ? 8.127 17.127 -32.133 1.00 97.44 96 ASP A CA 1
ATOM 735 C C . ASP A 1 96 ? 8.468 15.784 -32.784 1.00 97.44 96 ASP A C 1
ATOM 737 O O . ASP A 1 96 ? 9.124 15.721 -33.824 1.00 97.44 96 ASP A O 1
ATOM 741 N N . LEU A 1 97 ? 8.025 14.685 -32.171 1.00 95.62 97 LEU A N 1
ATOM 742 C CA . LEU A 1 97 ? 8.377 13.349 -32.652 1.00 95.62 97 LEU A CA 1
ATOM 743 C C . LEU A 1 97 ? 7.799 13.038 -34.032 1.00 95.62 97 LEU A C 1
ATOM 745 O O . LEU A 1 97 ? 8.422 12.281 -34.772 1.00 95.62 97 LEU A O 1
ATOM 749 N N . SER A 1 98 ? 6.627 13.582 -34.370 1.00 94.31 98 SER A N 1
ATOM 750 C CA . SER A 1 98 ? 5.972 13.308 -35.651 1.00 94.31 98 SER A CA 1
ATOM 751 C C . SER A 1 98 ? 6.695 13.991 -36.812 1.00 94.31 98 SER A C 1
ATOM 753 O O . SER A 1 98 ? 6.939 13.360 -37.839 1.00 94.31 98 SER A O 1
ATOM 755 N N . GLU A 1 99 ? 7.135 15.235 -36.619 1.00 95.44 99 GLU A N 1
ATOM 756 C CA . GLU A 1 99 ? 7.937 15.973 -37.600 1.00 95.44 99 GLU A CA 1
ATOM 757 C C . GLU A 1 99 ? 9.324 15.339 -37.768 1.00 95.44 99 GLU A C 1
ATOM 759 O O . GLU A 1 99 ? 9.803 15.135 -38.884 1.00 95.44 99 GLU A O 1
ATOM 764 N N . ILE A 1 100 ? 9.949 14.933 -36.658 1.00 96.38 100 ILE A N 1
ATOM 765 C CA . ILE A 1 100 ? 11.239 14.236 -36.674 1.00 96.38 100 ILE A CA 1
ATOM 766 C C . ILE A 1 100 ? 11.141 12.909 -37.434 1.00 96.38 100 ILE A C 1
ATOM 768 O O . ILE A 1 100 ? 12.034 12.601 -38.225 1.00 96.38 100 ILE A O 1
ATOM 772 N N . ALA A 1 101 ? 10.061 12.146 -37.241 1.00 95.50 101 ALA A N 1
ATOM 773 C CA . ALA A 1 101 ? 9.829 10.893 -37.957 1.00 95.50 101 ALA A CA 1
ATOM 774 C C . ALA A 1 101 ? 9.801 11.101 -39.479 1.00 95.50 101 ALA A C 1
ATOM 776 O O . ALA A 1 101 ? 10.464 10.366 -40.209 1.00 95.50 101 ALA A O 1
ATOM 777 N N . GLN A 1 102 ? 9.101 12.141 -39.947 1.00 94.81 102 GLN A N 1
ATOM 778 C CA . GLN A 1 102 ? 9.003 12.475 -41.373 1.00 94.81 102 GLN A CA 1
ATOM 779 C C . GLN A 1 102 ? 10.365 12.839 -41.976 1.00 94.81 102 GLN A C 1
ATOM 781 O O . GLN A 1 102 ? 10.700 12.423 -43.085 1.00 94.81 102 GLN A O 1
ATOM 786 N N . VAL A 1 103 ? 11.189 13.607 -41.257 1.00 94.62 103 VAL A N 1
ATOM 787 C CA . VAL A 1 103 ? 12.533 13.967 -41.740 1.00 94.62 103 VAL A CA 1
ATOM 788 C C . VAL A 1 103 ? 13.462 12.750 -41.749 1.00 94.62 103 VAL A C 1
ATOM 790 O O . VAL A 1 103 ? 14.214 12.562 -42.707 1.00 94.62 103 VAL A O 1
ATOM 793 N N . ILE A 1 104 ? 13.389 11.896 -40.722 1.00 94.75 104 ILE A N 1
ATOM 794 C CA . ILE A 1 104 ? 14.151 10.642 -40.650 1.00 94.75 104 ILE A CA 1
ATOM 795 C C . ILE A 1 104 ? 13.774 9.701 -41.801 1.00 94.75 104 ILE A C 1
ATOM 797 O O . ILE A 1 104 ? 14.662 9.079 -42.378 1.00 94.75 104 ILE A O 1
ATOM 801 N N . GLU A 1 105 ? 12.494 9.613 -42.161 1.00 94.50 105 GLU A N 1
ATOM 802 C CA . GLU A 1 105 ? 12.024 8.803 -43.289 1.00 94.50 105 GLU A CA 1
ATOM 803 C C . GLU A 1 105 ? 12.611 9.282 -44.626 1.00 94.50 105 GLU A C 1
ATOM 805 O O . GLU A 1 105 ? 13.026 8.470 -45.451 1.00 94.50 105 GLU A O 1
ATOM 810 N N . ASN A 1 106 ? 12.737 10.600 -44.806 1.00 93.56 106 ASN A N 1
ATOM 811 C CA . ASN A 1 106 ? 13.305 11.195 -46.017 1.00 93.56 106 ASN A CA 1
ATOM 812 C C . ASN A 1 106 ? 14.840 11.108 -46.088 1.00 93.56 106 ASN A C 1
ATOM 814 O O . ASN A 1 106 ? 15.404 11.045 -47.181 1.00 93.56 106 ASN A O 1
ATOM 818 N N . GLN A 1 107 ? 15.541 11.139 -44.948 1.00 93.06 107 GLN A N 1
ATOM 819 C CA . GLN A 1 107 ? 17.010 11.141 -44.892 1.00 93.06 107 GLN A CA 1
ATOM 820 C C . GLN A 1 107 ? 17.587 10.167 -43.840 1.00 93.06 107 GLN A C 1
ATOM 822 O O . GLN A 1 107 ? 18.385 10.576 -42.988 1.00 93.06 107 GLN A O 1
ATOM 827 N N . PRO A 1 108 ? 17.284 8.855 -43.908 1.00 89.62 108 PRO A N 1
ATOM 828 C CA . PRO A 1 108 ? 17.665 7.890 -42.866 1.00 89.62 108 PRO A CA 1
ATOM 829 C C . PRO A 1 108 ? 19.183 7.641 -42.775 1.00 89.62 108 PRO A C 1
ATOM 831 O O . PRO A 1 108 ? 19.689 7.151 -41.765 1.00 89.62 108 PRO A O 1
ATOM 834 N N . ASN A 1 109 ? 19.929 7.999 -43.825 1.00 91.62 109 ASN A N 1
ATOM 835 C CA . ASN A 1 109 ? 21.379 7.811 -43.917 1.00 91.62 109 ASN A CA 1
ATOM 836 C C . ASN A 1 109 ? 22.191 9.076 -43.588 1.00 91.62 109 ASN A C 1
ATOM 838 O O . ASN A 1 109 ? 23.405 9.093 -43.786 1.00 91.62 109 ASN A O 1
ATOM 842 N N . ASN A 1 110 ? 21.551 10.150 -43.112 1.00 94.31 110 ASN A N 1
ATOM 843 C CA . ASN A 1 110 ? 22.268 11.359 -42.716 1.00 94.31 110 ASN A CA 1
ATOM 844 C C . ASN A 1 110 ? 23.158 11.073 -41.490 1.00 94.31 110 ASN A C 1
ATOM 846 O O . ASN A 1 110 ? 22.663 10.699 -40.427 1.00 94.31 110 ASN A O 1
ATOM 850 N N . ILE A 1 111 ? 24.472 11.271 -41.636 1.00 94.62 111 ILE A N 1
ATOM 851 C CA . ILE A 1 111 ? 25.467 10.934 -40.606 1.00 94.62 111 ILE A CA 1
ATOM 852 C C . ILE A 1 111 ? 25.213 11.709 -39.310 1.00 94.62 111 ILE A C 1
ATOM 854 O O . ILE A 1 111 ? 25.260 11.122 -38.233 1.00 94.62 111 ILE A O 1
ATOM 858 N N . LEU A 1 112 ? 24.917 13.012 -39.387 1.00 95.44 112 LEU A N 1
ATOM 859 C CA . LEU A 1 112 ? 24.692 13.826 -38.190 1.00 95.44 112 LEU A CA 1
ATOM 860 C C . LEU A 1 112 ? 23.440 13.362 -37.434 1.00 95.44 112 LEU A C 1
ATOM 862 O O . LEU A 1 112 ? 23.449 13.289 -36.205 1.00 95.44 112 LEU A O 1
ATOM 866 N N . LEU A 1 113 ? 22.398 12.976 -38.173 1.00 95.00 113 LEU A N 1
ATOM 867 C CA . LEU A 1 113 ? 21.164 12.424 -37.619 1.00 95.00 113 LEU A CA 1
ATOM 868 C C . LEU A 1 113 ? 21.406 11.062 -36.952 1.00 95.00 113 LEU A C 1
ATOM 870 O O . LEU A 1 113 ? 20.981 10.858 -35.818 1.00 95.00 113 LEU A O 1
ATOM 874 N N . GLN A 1 114 ? 22.156 10.164 -37.600 1.00 95.19 114 GLN A N 1
ATOM 875 C CA . GLN A 1 114 ? 22.545 8.871 -37.024 1.00 95.19 114 GLN A CA 1
ATOM 876 C C . GLN A 1 114 ? 23.381 9.040 -35.753 1.00 95.19 114 GLN A C 1
ATOM 878 O O . GLN A 1 114 ? 23.116 8.373 -34.754 1.00 95.19 114 GLN A O 1
ATOM 883 N N . VAL A 1 115 ? 24.350 9.962 -35.750 1.00 96.81 115 VAL A N 1
ATOM 884 C CA . VAL A 1 115 ? 25.137 10.287 -34.552 1.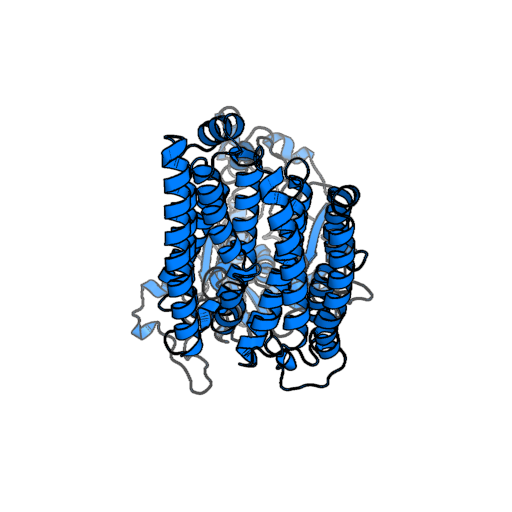00 96.81 115 VAL A CA 1
ATOM 885 C C . VAL A 1 115 ? 24.225 10.814 -33.443 1.00 96.81 115 VAL A C 1
ATOM 887 O O . VAL A 1 115 ? 24.319 10.341 -32.313 1.00 96.81 115 VAL A O 1
ATOM 890 N N . GLY A 1 116 ? 23.301 11.728 -33.754 1.00 97.50 116 GLY A N 1
ATOM 891 C CA . GLY A 1 116 ? 22.319 12.234 -32.792 1.00 97.50 116 GLY A CA 1
ATOM 892 C C . GLY A 1 116 ? 21.477 11.120 -32.163 1.00 97.50 116 GLY A C 1
ATOM 893 O O . GLY A 1 116 ? 21.374 11.031 -30.938 1.00 97.50 116 GLY A O 1
ATOM 894 N N . VAL A 1 117 ? 20.954 10.209 -32.988 1.00 96.50 117 VAL A N 1
ATOM 895 C CA . VAL A 1 117 ? 20.186 9.034 -32.547 1.00 96.50 117 VAL A CA 1
ATOM 896 C C . VAL A 1 117 ? 21.025 8.106 -31.665 1.00 96.50 117 VAL A C 1
ATOM 898 O O . VAL A 1 117 ? 20.554 7.683 -30.610 1.00 96.50 117 VAL A O 1
ATOM 901 N N . VAL A 1 118 ? 22.278 7.825 -32.035 1.00 96.94 118 VAL A N 1
ATOM 902 C CA . VAL A 1 118 ? 23.188 6.995 -31.226 1.00 96.94 118 VAL A CA 1
ATOM 903 C C . VAL A 1 118 ? 23.436 7.620 -29.854 1.00 96.94 118 VAL A C 1
ATOM 905 O O . VAL A 1 118 ? 23.377 6.907 -28.855 1.00 96.94 118 VAL A O 1
ATOM 908 N N . LEU A 1 119 ? 23.658 8.935 -29.771 1.00 98.06 119 LEU A N 1
ATOM 909 C CA . LEU A 1 119 ? 23.860 9.627 -28.491 1.00 98.06 119 LEU A CA 1
ATOM 910 C C . LEU A 1 119 ? 22.611 9.554 -27.595 1.00 98.06 119 LEU A C 1
ATOM 912 O O . LEU A 1 119 ? 22.730 9.283 -26.398 1.00 98.06 119 LEU A O 1
ATOM 916 N N . VAL A 1 120 ? 21.410 9.708 -28.167 1.00 97.94 120 VAL A N 1
ATOM 917 C CA . VAL A 1 120 ? 20.146 9.512 -27.432 1.00 97.94 120 VAL A CA 1
ATOM 918 C C . VAL A 1 120 ? 20.022 8.069 -26.930 1.00 97.94 120 VAL A C 1
ATOM 920 O O . VAL A 1 120 ? 19.713 7.849 -25.758 1.00 97.94 120 VAL A O 1
ATOM 923 N N . ILE A 1 121 ? 20.315 7.079 -27.779 1.00 97.25 121 ILE A N 1
ATOM 924 C CA . ILE A 1 121 ? 20.278 5.658 -27.408 1.00 97.25 121 ILE A CA 1
ATOM 925 C C . ILE A 1 121 ? 21.274 5.363 -26.282 1.00 97.25 121 ILE A C 1
ATOM 927 O O . ILE A 1 121 ? 20.903 4.699 -25.319 1.00 97.25 121 ILE A O 1
ATOM 931 N N . ILE A 1 122 ? 22.502 5.887 -26.339 1.00 97.25 122 ILE A N 1
ATOM 932 C CA . ILE A 1 122 ? 23.504 5.727 -25.271 1.00 97.25 122 ILE A CA 1
ATOM 933 C C . ILE A 1 122 ? 22.936 6.176 -23.919 1.00 97.25 122 ILE A C 1
ATOM 935 O O . ILE A 1 122 ? 23.065 5.457 -22.925 1.00 97.25 122 ILE A O 1
ATOM 939 N N . ALA A 1 123 ? 22.259 7.324 -23.879 1.00 97.00 123 ALA A N 1
ATOM 940 C CA . ALA A 1 123 ? 21.687 7.833 -22.639 1.00 97.00 123 ALA A CA 1
ATOM 941 C C . ALA A 1 123 ? 20.535 6.974 -22.100 1.00 97.00 123 ALA A C 1
ATOM 943 O O . ALA A 1 123 ? 20.463 6.698 -20.897 1.00 97.00 123 ALA A O 1
ATOM 944 N N . ILE A 1 124 ? 19.672 6.490 -22.992 1.00 97.12 124 ILE A N 1
ATOM 945 C CA . ILE A 1 124 ? 18.589 5.562 -22.653 1.00 97.12 124 ILE A CA 1
ATOM 946 C C . ILE A 1 124 ? 19.156 4.243 -22.110 1.00 97.12 124 ILE A C 1
ATOM 948 O O . ILE A 1 124 ? 18.707 3.756 -21.072 1.00 97.12 124 ILE A O 1
ATOM 952 N N . LEU A 1 125 ? 20.174 3.684 -22.768 1.00 97.12 125 LEU A N 1
ATOM 953 C CA . LEU A 1 125 ? 20.829 2.433 -22.379 1.00 97.12 125 LEU A CA 1
ATOM 954 C C . LEU A 1 125 ? 21.542 2.544 -21.023 1.00 97.12 125 LEU A C 1
ATOM 956 O O . LEU A 1 125 ? 21.466 1.628 -20.200 1.00 97.12 125 LEU A O 1
ATOM 960 N N . PHE A 1 126 ? 22.164 3.689 -20.730 1.00 96.38 126 PHE A N 1
ATOM 961 C CA . PHE A 1 126 ? 22.685 3.977 -19.393 1.00 96.38 126 PHE A CA 1
ATOM 962 C C . PHE A 1 126 ? 21.580 3.947 -18.334 1.00 96.38 126 PHE A C 1
ATOM 964 O O . PHE A 1 126 ? 21.727 3.267 -17.314 1.00 96.38 126 PHE A O 1
ATOM 971 N N . LYS A 1 127 ? 20.449 4.624 -18.575 1.00 95.19 127 LYS A N 1
ATOM 972 C CA . LYS A 1 127 ? 19.319 4.640 -17.631 1.00 95.19 127 LYS A CA 1
ATOM 973 C C . LYS A 1 127 ? 18.654 3.270 -17.477 1.00 95.19 127 LYS A C 1
ATOM 975 O O . LYS A 1 127 ? 18.233 2.931 -16.374 1.00 95.19 127 LYS A O 1
ATOM 980 N N . ALA A 1 128 ? 18.630 2.456 -18.530 1.00 95.12 128 ALA A N 1
ATOM 981 C CA . ALA A 1 128 ? 18.170 1.067 -18.486 1.00 95.12 128 ALA A CA 1
ATOM 982 C C . ALA A 1 128 ? 19.171 0.099 -17.813 1.00 95.12 128 ALA A C 1
ATOM 984 O O . ALA A 1 128 ? 18.827 -1.058 -17.557 1.00 95.12 128 ALA A O 1
ATOM 985 N N . SER A 1 129 ? 20.385 0.565 -17.490 1.00 96.50 129 SER A N 1
ATOM 986 C CA . SER A 1 129 ? 21.488 -0.229 -16.928 1.00 96.50 129 SER A CA 1
ATOM 987 C C . SER A 1 129 ? 21.934 -1.382 -17.838 1.00 96.50 129 SER A C 1
ATOM 989 O O . SER A 1 129 ? 22.158 -2.495 -17.368 1.00 96.50 129 SER A O 1
ATOM 991 N N . THR A 1 130 ? 22.045 -1.152 -19.143 1.00 97.25 130 THR A N 1
ATOM 992 C CA . THR A 1 130 ? 22.433 -2.187 -20.119 1.00 97.25 130 THR A CA 1
ATOM 993 C C . THR A 1 130 ? 23.917 -2.089 -20.464 1.00 97.25 130 THR A C 1
ATOM 995 O O . THR A 1 130 ? 24.521 -1.031 -20.308 1.00 97.25 130 THR A O 1
ATOM 998 N N . VAL A 1 131 ? 24.521 -3.168 -20.964 1.00 97.00 131 VAL A N 1
ATOM 999 C CA . VAL A 1 131 ? 25.938 -3.183 -21.369 1.00 97.00 131 VAL A CA 1
ATOM 1000 C C . VAL A 1 131 ? 26.178 -2.271 -22.574 1.00 97.00 131 VAL A C 1
ATOM 1002 O O . VAL A 1 131 ? 25.384 -2.324 -23.508 1.00 97.00 131 VAL A O 1
ATOM 1005 N N . PRO A 1 132 ? 27.237 -1.431 -22.597 1.00 96.12 132 PRO A N 1
ATOM 1006 C CA . PRO A 1 132 ? 28.363 -1.303 -21.650 1.00 96.12 132 PRO A CA 1
ATOM 1007 C C . PRO A 1 132 ? 28.180 -0.278 -20.511 1.00 96.12 132 PRO A C 1
ATOM 1009 O O . PRO A 1 132 ? 29.136 0.048 -19.811 1.00 96.12 132 PRO A O 1
ATOM 1012 N N . PHE A 1 133 ? 26.972 0.239 -20.303 1.00 96.31 133 PHE A N 1
ATOM 1013 C CA . PHE A 1 133 ? 26.670 1.343 -19.386 1.00 96.31 133 PHE A CA 1
ATOM 1014 C C . PHE A 1 133 ? 26.102 0.898 -18.024 1.00 96.31 133 PHE A C 1
ATOM 1016 O O . PHE A 1 133 ? 25.586 1.708 -17.260 1.00 96.31 133 PHE A O 1
ATOM 1023 N N . GLN A 1 134 ? 26.190 -0.391 -17.698 1.00 95.38 134 GLN A N 1
ATOM 1024 C CA . GLN A 1 134 ? 25.599 -1.012 -16.508 1.00 95.38 134 GLN A CA 1
ATOM 1025 C C . GLN A 1 134 ? 26.374 -0.772 -15.204 1.00 95.38 134 GLN A C 1
ATOM 1027 O O . GLN A 1 134 ? 25.855 -1.053 -14.127 1.00 95.38 134 GLN A O 1
ATOM 1032 N N . PHE A 1 135 ? 27.623 -0.307 -15.283 1.00 93.00 135 PHE A N 1
ATOM 1033 C CA . PHE A 1 135 ? 28.590 -0.298 -14.175 1.00 93.00 135 PHE A CA 1
ATOM 1034 C C . PHE A 1 135 ? 28.152 0.511 -12.945 1.00 93.00 135 PHE A C 1
ATOM 1036 O O . PHE A 1 135 ? 28.580 0.205 -11.838 1.00 93.00 135 PHE A O 1
ATOM 1043 N N . TRP A 1 136 ? 27.273 1.502 -13.112 1.00 94.88 136 TRP A N 1
ATOM 1044 C CA . TRP A 1 136 ? 26.737 2.276 -11.992 1.00 94.88 136 TRP A CA 1
ATOM 1045 C C . TRP A 1 136 ? 25.730 1.479 -11.150 1.00 94.88 136 TRP A C 1
ATOM 1047 O O . TRP A 1 136 ? 25.636 1.681 -9.943 1.00 94.88 136 TRP A O 1
ATOM 1057 N N . ALA A 1 137 ? 24.959 0.580 -11.769 1.00 95.44 137 ALA A N 1
ATOM 1058 C CA . ALA A 1 137 ? 23.776 0.004 -11.137 1.00 95.44 137 ALA A CA 1
ATOM 1059 C C . ALA A 1 137 ? 24.093 -0.880 -9.917 1.00 95.44 137 ALA A C 1
ATOM 1061 O O . ALA A 1 137 ? 23.450 -0.672 -8.891 1.00 95.44 137 ALA A O 1
ATOM 1062 N N . PRO A 1 138 ? 25.070 -1.811 -9.945 1.00 95.81 138 PRO A N 1
ATOM 1063 C CA . PRO A 1 138 ? 25.364 -2.660 -8.788 1.00 95.81 138 PRO A CA 1
ATOM 1064 C C . PRO A 1 138 ? 25.764 -1.867 -7.540 1.00 95.81 138 PRO A C 1
ATOM 1066 O O . PRO A 1 138 ? 25.225 -2.113 -6.463 1.00 95.81 138 PRO A O 1
ATOM 1069 N N . ASP A 1 139 ? 26.653 -0.886 -7.701 1.00 95.06 139 ASP A N 1
ATOM 1070 C CA . ASP A 1 139 ? 27.165 -0.069 -6.598 1.00 95.06 139 ASP A CA 1
ATOM 1071 C C . ASP A 1 139 ? 26.079 0.843 -6.026 1.00 95.06 139 ASP A C 1
ATOM 1073 O O . ASP A 1 139 ? 25.916 0.961 -4.811 1.00 95.06 139 ASP A O 1
ATOM 1077 N N . VAL A 1 140 ? 25.286 1.457 -6.907 1.00 96.12 140 VAL A N 1
ATOM 1078 C CA . VAL A 1 140 ? 24.213 2.356 -6.484 1.00 96.12 140 VAL A CA 1
ATOM 1079 C C . VAL A 1 140 ? 23.086 1.585 -5.804 1.00 96.12 140 VAL A C 1
ATOM 1081 O O . VAL A 1 140 ? 22.562 2.038 -4.791 1.00 96.12 140 VAL A O 1
ATOM 1084 N N . TYR A 1 141 ? 22.728 0.403 -6.311 1.00 95.19 141 TYR A N 1
ATOM 1085 C CA . TYR A 1 141 ? 21.667 -0.420 -5.727 1.00 95.19 141 TYR A CA 1
ATOM 1086 C C . TYR A 1 141 ? 22.045 -0.919 -4.334 1.00 95.19 141 TYR A C 1
ATOM 1088 O O . TYR A 1 141 ? 21.175 -1.007 -3.468 1.00 95.19 141 TYR A O 1
ATOM 1096 N N . GLU A 1 142 ? 23.319 -1.247 -4.123 1.00 93.88 142 GLU A N 1
ATOM 1097 C CA . GLU A 1 142 ? 23.849 -1.685 -2.835 1.00 93.88 142 GLU A CA 1
ATOM 1098 C C . GLU A 1 142 ? 23.840 -0.567 -1.787 1.00 93.88 142 GLU A C 1
ATOM 1100 O O . GLU A 1 142 ? 23.304 -0.764 -0.688 1.00 93.88 142 GLU A O 1
ATOM 1105 N N . GLY A 1 143 ? 24.393 0.598 -2.144 1.00 90.81 143 GLY A N 1
ATOM 1106 C CA . GLY A 1 143 ? 24.519 1.746 -1.244 1.00 90.81 143 GLY A CA 1
ATOM 1107 C C . GLY A 1 143 ? 23.204 2.481 -0.980 1.00 90.81 143 GLY A C 1
ATOM 1108 O O . GLY A 1 143 ? 23.037 3.075 0.082 1.00 90.81 143 GLY A O 1
ATOM 1109 N N . ALA A 1 144 ? 22.239 2.416 -1.900 1.00 91.94 144 ALA A N 1
ATOM 1110 C CA . ALA A 1 144 ? 20.946 3.063 -1.717 1.00 91.94 144 ALA A CA 1
ATOM 1111 C C . ALA A 1 144 ? 20.114 2.414 -0.588 1.00 91.94 144 ALA A C 1
ATOM 1113 O O . ALA A 1 144 ? 20.184 1.195 -0.351 1.00 91.94 144 ALA A O 1
ATOM 1114 N N . PRO A 1 145 ? 19.241 3.194 0.078 1.00 89.44 145 PRO A N 1
ATOM 1115 C CA . PRO A 1 145 ? 18.187 2.637 0.916 1.00 89.44 145 PRO A CA 1
ATOM 1116 C C . PRO A 1 145 ? 17.360 1.619 0.128 1.00 89.44 145 PRO A C 1
ATOM 1118 O O . PRO A 1 145 ? 17.001 1.862 -1.022 1.00 89.44 145 PRO A O 1
ATOM 1121 N N . ILE A 1 146 ? 17.018 0.488 0.749 1.00 88.19 146 ILE A N 1
ATOM 1122 C CA . ILE A 1 146 ? 16.398 -0.637 0.031 1.00 88.19 146 ILE A CA 1
ATOM 1123 C C . ILE A 1 146 ? 15.079 -0.271 -0.666 1.00 88.19 146 ILE A C 1
ATOM 1125 O O . ILE A 1 146 ? 14.799 -0.777 -1.750 1.00 88.19 146 ILE A O 1
ATOM 1129 N N . LEU A 1 147 ? 14.286 0.632 -0.084 1.00 86.38 147 LEU A N 1
ATOM 1130 C CA . LEU A 1 147 ? 13.046 1.100 -0.702 1.00 86.38 147 LEU A CA 1
ATOM 1131 C C . LEU A 1 147 ? 13.327 1.881 -1.998 1.00 86.38 147 LEU A C 1
ATOM 1133 O O . LEU A 1 147 ? 12.647 1.675 -3.002 1.00 86.38 147 LEU A O 1
ATOM 1137 N N . THR A 1 148 ? 14.381 2.700 -2.005 1.00 90.56 148 THR A N 1
ATOM 1138 C CA . THR A 1 148 ? 14.880 3.386 -3.203 1.00 90.56 148 THR A CA 1
ATOM 1139 C C . THR A 1 148 ? 15.405 2.375 -4.225 1.00 90.56 148 THR A C 1
ATOM 1141 O O . THR A 1 148 ? 15.056 2.456 -5.400 1.00 90.56 148 THR A O 1
ATOM 1144 N N . THR A 1 149 ? 16.168 1.364 -3.790 1.00 92.12 149 THR A N 1
ATOM 1145 C CA . THR A 1 149 ? 16.643 0.272 -4.659 1.00 92.12 149 THR A CA 1
ATOM 1146 C C . THR A 1 149 ? 15.479 -0.453 -5.342 1.00 92.12 149 THR A C 1
ATOM 1148 O O . THR A 1 149 ? 15.539 -0.725 -6.541 1.00 92.12 149 THR A O 1
ATOM 1151 N N . ALA A 1 150 ? 14.393 -0.721 -4.612 1.00 91.69 150 ALA A N 1
ATOM 1152 C CA . ALA A 1 150 ? 13.197 -1.356 -5.159 1.00 91.69 150 ALA A CA 1
ATOM 1153 C C . ALA A 1 150 ? 12.552 -0.508 -6.267 1.00 91.69 150 ALA A C 1
ATOM 1155 O O . ALA A 1 150 ? 12.218 -1.030 -7.333 1.00 91.69 150 ALA A O 1
ATOM 1156 N N . GLN A 1 151 ? 12.433 0.806 -6.053 1.00 90.75 151 GLN A N 1
ATOM 1157 C CA . GLN A 1 151 ? 11.893 1.753 -7.037 1.00 90.75 151 GLN A CA 1
ATOM 1158 C C . GLN A 1 151 ? 12.780 1.867 -8.281 1.00 90.75 151 GLN A C 1
ATOM 1160 O O . GLN A 1 151 ? 12.281 1.859 -9.405 1.00 90.75 151 GLN A O 1
ATOM 1165 N N . MET A 1 152 ? 14.100 1.915 -8.096 1.00 92.38 152 MET A N 1
ATOM 1166 C CA . MET A 1 152 ? 15.067 1.956 -9.197 1.00 92.38 152 MET A CA 1
ATOM 1167 C C . MET A 1 152 ? 15.042 0.677 -10.034 1.00 92.38 152 MET A C 1
ATOM 1169 O O . MET A 1 152 ? 15.094 0.738 -11.262 1.00 92.38 152 MET A O 1
ATOM 1173 N N . SER A 1 153 ? 14.926 -0.475 -9.372 1.00 91.19 153 SER A N 1
ATOM 1174 C CA . SER A 1 153 ? 14.883 -1.781 -10.031 1.00 91.19 153 SER A CA 1
ATOM 1175 C C . SER A 1 153 ? 13.620 -1.988 -10.866 1.00 91.19 153 SER A C 1
ATOM 1177 O O . SER A 1 153 ? 13.657 -2.728 -11.849 1.00 91.19 153 SER A O 1
ATOM 1179 N N . THR A 1 154 ? 12.516 -1.334 -10.491 1.00 91.81 154 THR A N 1
ATOM 1180 C CA . THR A 1 154 ? 11.188 -1.534 -11.084 1.00 91.81 154 THR A CA 1
ATOM 1181 C C . THR A 1 154 ? 10.743 -0.319 -11.892 1.00 91.81 154 THR A C 1
ATOM 1183 O O . THR A 1 154 ? 10.962 -0.285 -13.102 1.00 91.81 154 THR A O 1
ATOM 1186 N N . LEU A 1 155 ? 10.172 0.694 -11.236 1.00 91.56 155 LEU A N 1
ATOM 1187 C CA . LEU A 1 155 ? 9.552 1.867 -11.855 1.00 91.56 155 LEU A CA 1
ATOM 1188 C C . LEU A 1 155 ? 10.459 2.540 -12.889 1.00 91.56 155 LEU A C 1
ATOM 1190 O O . LEU A 1 155 ? 10.054 2.727 -14.033 1.00 91.56 155 LEU A O 1
ATOM 1194 N N . VAL A 1 156 ? 11.693 2.870 -12.501 1.00 92.44 156 VAL A N 1
ATOM 1195 C CA . VAL A 1 156 ? 12.623 3.633 -13.350 1.00 92.44 156 VAL A CA 1
ATOM 1196 C C . VAL A 1 156 ? 12.976 2.859 -14.614 1.00 92.44 156 VAL A C 1
ATOM 1198 O O . VAL A 1 156 ? 12.911 3.394 -15.720 1.00 92.44 156 VAL A O 1
ATOM 1201 N N . LYS A 1 157 ? 13.312 1.579 -14.445 1.00 92.19 157 LYS A N 1
ATOM 1202 C CA . LYS A 1 157 ? 13.719 0.686 -15.530 1.00 92.19 157 LYS A CA 1
ATOM 1203 C C . LYS A 1 157 ? 12.581 0.411 -16.507 1.00 92.19 157 LYS A C 1
ATOM 1205 O O . LYS A 1 157 ? 12.780 0.466 -17.717 1.00 92.19 157 LYS A O 1
ATOM 1210 N N . VAL A 1 158 ? 11.386 0.141 -15.988 1.00 91.50 158 VAL A N 1
ATOM 1211 C CA . VAL A 1 158 ? 10.202 -0.072 -16.825 1.00 91.50 158 VAL A CA 1
ATOM 1212 C C . VAL A 1 158 ? 9.845 1.200 -17.584 1.00 91.50 158 VAL A C 1
ATOM 1214 O O . VAL A 1 158 ? 9.593 1.137 -18.785 1.00 91.50 158 VAL A O 1
ATOM 1217 N N . ALA A 1 159 ? 9.883 2.357 -16.922 1.00 94.19 159 ALA A N 1
ATOM 1218 C CA . ALA A 1 159 ? 9.526 3.616 -17.554 1.00 94.19 159 ALA A CA 1
ATOM 1219 C C . ALA A 1 159 ? 10.489 3.990 -18.692 1.00 94.19 159 ALA A C 1
ATOM 1221 O O . ALA A 1 159 ? 10.026 4.375 -19.765 1.00 94.19 159 ALA A O 1
ATOM 1222 N N . ILE A 1 160 ? 11.807 3.831 -18.509 1.00 95.75 160 ILE A N 1
ATOM 1223 C CA . ILE A 1 160 ? 12.773 4.150 -19.572 1.00 95.75 160 ILE A CA 1
ATOM 1224 C C . ILE A 1 160 ? 12.683 3.172 -20.751 1.00 95.75 160 ILE A C 1
ATOM 1226 O O . ILE A 1 160 ? 12.792 3.594 -21.898 1.00 95.75 160 ILE A O 1
ATOM 1230 N N . LEU A 1 161 ? 12.427 1.882 -20.505 1.00 94.69 161 LEU A N 1
ATOM 1231 C CA . LEU A 1 161 ? 12.249 0.895 -21.577 1.00 94.69 161 LEU A CA 1
ATOM 1232 C C . LEU A 1 161 ? 10.945 1.118 -22.353 1.00 94.69 161 LEU A C 1
ATOM 1234 O O . LEU A 1 161 ? 10.940 1.007 -23.578 1.00 94.69 161 LEU A O 1
ATOM 1238 N N . ALA A 1 162 ? 9.863 1.501 -21.672 1.00 93.56 162 ALA A N 1
ATOM 1239 C CA . ALA A 1 162 ? 8.616 1.902 -22.321 1.00 93.56 162 ALA A CA 1
ATOM 1240 C C . ALA A 1 162 ? 8.801 3.175 -23.164 1.00 93.56 162 ALA A C 1
ATOM 1242 O O . ALA A 1 162 ? 8.327 3.244 -24.299 1.00 93.56 162 ALA A O 1
ATOM 1243 N N . ALA A 1 163 ? 9.537 4.161 -22.644 1.00 95.25 163 ALA A N 1
ATOM 1244 C CA . ALA A 1 163 ? 9.877 5.365 -23.392 1.00 95.25 163 ALA A CA 1
ATOM 1245 C C . ALA A 1 163 ? 10.762 5.054 -24.610 1.00 95.25 163 ALA A C 1
ATOM 1247 O O . ALA A 1 163 ? 10.553 5.629 -25.678 1.00 95.25 163 ALA A O 1
ATOM 1248 N N . PHE A 1 164 ? 11.693 4.101 -24.489 1.00 95.94 164 PHE A N 1
ATOM 1249 C CA . PHE A 1 164 ? 12.526 3.671 -25.609 1.00 95.94 164 PHE A CA 1
ATOM 1250 C C . PHE A 1 164 ? 11.707 2.969 -26.696 1.00 95.94 164 PHE A C 1
ATOM 1252 O O . PHE A 1 164 ? 11.852 3.287 -27.875 1.00 95.94 164 PHE A O 1
ATOM 1259 N N . PHE A 1 165 ? 10.799 2.071 -26.305 1.00 94.69 165 PHE A N 1
ATOM 1260 C CA . PHE A 1 165 ? 9.859 1.446 -27.234 1.00 94.69 165 PHE A CA 1
ATOM 1261 C C . PHE A 1 165 ? 9.038 2.495 -27.984 1.00 94.69 165 PHE A C 1
ATOM 1263 O O . PHE A 1 165 ? 8.974 2.458 -29.212 1.00 94.69 165 PHE A O 1
ATOM 1270 N N . LYS A 1 166 ? 8.474 3.472 -27.259 1.00 94.31 166 LYS A N 1
ATOM 1271 C CA . LYS A 1 166 ? 7.727 4.577 -27.863 1.00 94.31 166 LYS A CA 1
ATOM 1272 C C . LYS A 1 166 ? 8.587 5.319 -28.883 1.00 94.31 166 LYS A C 1
ATOM 1274 O O . LYS A 1 166 ? 8.186 5.399 -30.037 1.00 94.31 166 LYS A O 1
ATOM 1279 N N . LEU A 1 167 ? 9.785 5.758 -28.491 1.00 95.19 167 LEU A N 1
ATOM 1280 C CA . LEU A 1 167 ? 10.699 6.504 -29.358 1.00 95.19 167 LEU A CA 1
ATOM 1281 C C . LEU A 1 167 ? 11.045 5.746 -30.650 1.00 95.19 167 LEU A C 1
ATOM 1283 O O . LEU A 1 167 ? 11.020 6.329 -31.735 1.00 95.19 167 LEU A O 1
ATOM 1287 N N . LEU A 1 168 ? 11.321 4.442 -30.542 1.00 94.44 168 LEU A N 1
ATOM 1288 C CA . LEU A 1 168 ? 11.580 3.579 -31.695 1.00 94.44 168 LEU A CA 1
ATOM 1289 C C . LEU A 1 168 ? 10.352 3.438 -32.592 1.00 94.44 168 LEU A C 1
ATOM 1291 O O . LEU A 1 168 ? 10.473 3.556 -33.805 1.00 94.44 168 LEU A O 1
ATOM 1295 N N . SER A 1 169 ? 9.177 3.212 -32.004 1.00 92.56 169 SER A N 1
ATOM 1296 C CA . SER A 1 169 ? 7.937 3.018 -32.760 1.00 92.56 169 SER A CA 1
ATOM 1297 C C . SER A 1 169 ? 7.436 4.287 -33.455 1.00 92.56 169 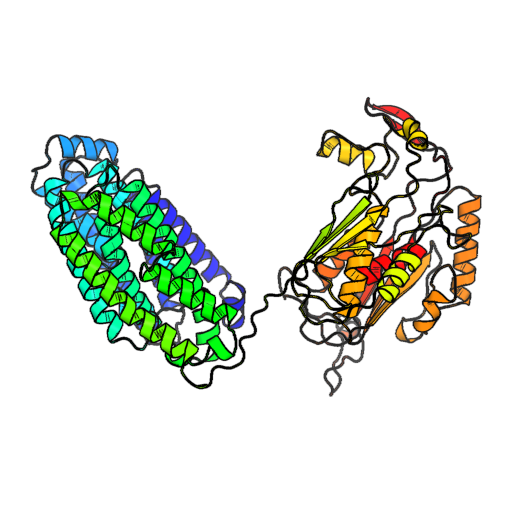SER A C 1
ATOM 1299 O O . SER A 1 169 ? 6.825 4.182 -34.514 1.00 92.56 169 SER A O 1
ATOM 1301 N N . THR A 1 170 ? 7.693 5.474 -32.888 1.00 92.56 170 THR A N 1
ATOM 1302 C CA . THR A 1 170 ? 7.149 6.739 -33.402 1.00 92.56 170 THR A CA 1
ATOM 1303 C C . THR A 1 170 ? 8.125 7.515 -34.272 1.00 92.56 170 THR A C 1
ATOM 1305 O O . THR A 1 170 ? 7.699 8.059 -35.280 1.00 92.56 170 THR A O 1
ATOM 1308 N N . ALA A 1 171 ? 9.403 7.607 -33.886 1.00 94.31 171 ALA A N 1
ATOM 1309 C CA . ALA A 1 171 ? 10.364 8.501 -34.539 1.00 94.31 171 ALA A CA 1
ATOM 1310 C C . ALA A 1 171 ? 11.487 7.756 -35.267 1.00 94.31 171 ALA A C 1
ATOM 1312 O O . ALA A 1 171 ? 11.885 8.155 -36.356 1.00 94.31 171 ALA A O 1
ATOM 1313 N N . PHE A 1 172 ? 12.019 6.678 -34.686 1.00 94.88 172 PHE A N 1
ATOM 1314 C CA . PHE A 1 172 ? 13.231 6.028 -35.209 1.00 94.88 172 PHE A CA 1
ATOM 1315 C C . PHE A 1 172 ? 12.966 4.775 -36.054 1.00 94.88 172 PHE A C 1
ATOM 1317 O O . PHE A 1 172 ? 13.917 4.113 -36.471 1.00 94.88 172 PHE A O 1
ATOM 1324 N N . LEU A 1 173 ? 11.702 4.455 -36.345 1.00 92.94 173 LEU A N 1
ATOM 1325 C CA . LEU A 1 173 ? 11.322 3.269 -37.115 1.00 92.94 173 LEU A CA 1
ATOM 1326 C C . LEU A 1 173 ? 12.046 3.164 -38.477 1.00 92.94 173 LEU A C 1
ATOM 1328 O O . LEU A 1 173 ? 12.547 2.078 -38.775 1.00 92.94 173 LEU A O 1
ATOM 1332 N N . PRO A 1 174 ? 12.214 4.245 -39.273 1.00 92.38 174 PRO A N 1
ATOM 1333 C CA . PRO A 1 174 ? 12.932 4.153 -40.550 1.00 92.38 174 PRO A CA 1
ATOM 1334 C C . PRO A 1 174 ? 14.433 3.845 -40.403 1.00 92.38 174 PRO A C 1
ATOM 1336 O O . PRO A 1 174 ? 15.060 3.351 -41.336 1.00 92.38 174 PRO A O 1
ATOM 1339 N N . MET A 1 175 ? 15.022 4.084 -39.224 1.00 93.56 175 MET A N 1
ATOM 1340 C CA . MET A 1 175 ? 16.424 3.765 -38.916 1.00 93.56 175 MET A CA 1
ATOM 1341 C C . MET A 1 175 ? 16.610 2.386 -38.272 1.00 93.56 175 MET A C 1
ATOM 1343 O O . MET A 1 175 ? 17.720 2.043 -37.855 1.00 93.56 175 MET A O 1
ATOM 1347 N N . LEU A 1 176 ? 15.559 1.564 -38.188 1.00 92.50 176 LEU A N 1
ATOM 1348 C CA . LEU A 1 176 ? 15.623 0.280 -37.491 1.00 92.50 176 LEU A CA 1
ATOM 1349 C C . LEU A 1 176 ? 16.699 -0.654 -38.065 1.00 92.50 176 LEU A C 1
ATOM 1351 O O . LEU A 1 176 ? 17.351 -1.356 -37.299 1.00 92.50 176 LEU A O 1
ATOM 1355 N N . PHE A 1 177 ? 16.961 -0.612 -39.376 1.00 91.88 177 PHE A N 1
ATOM 1356 C CA . PHE A 1 177 ? 18.027 -1.406 -40.004 1.00 91.88 177 PHE A CA 1
ATOM 1357 C C . PHE A 1 177 ? 19.422 -1.101 -39.428 1.00 91.88 177 PHE A C 1
ATOM 1359 O O . PHE A 1 177 ? 20.242 -2.003 -39.274 1.00 91.88 177 PHE A O 1
ATOM 1366 N N . PHE A 1 178 ? 19.681 0.158 -39.064 1.00 93.94 178 PHE A N 1
ATOM 1367 C CA . PHE A 1 178 ? 20.929 0.583 -38.429 1.00 93.94 178 PHE A CA 1
ATOM 1368 C C . PHE A 1 178 ? 20.937 0.287 -36.919 1.00 93.94 178 PHE A C 1
ATOM 1370 O O . PHE A 1 178 ? 21.944 -0.157 -36.370 1.00 93.94 178 PHE A O 1
ATOM 1377 N N . ILE A 1 179 ? 19.805 0.497 -36.241 1.00 95.31 179 ILE A N 1
ATOM 1378 C CA . ILE A 1 179 ? 19.704 0.406 -34.778 1.00 95.31 179 ILE A CA 1
ATOM 1379 C C . ILE A 1 179 ? 19.603 -1.049 -34.287 1.00 95.31 179 ILE A C 1
ATOM 1381 O O . ILE A 1 179 ? 20.234 -1.415 -33.292 1.00 95.31 179 ILE A O 1
ATOM 1385 N N . ALA A 1 180 ? 18.819 -1.895 -34.959 1.00 94.75 180 ALA A N 1
ATOM 1386 C CA . ALA A 1 180 ? 18.494 -3.240 -34.485 1.00 94.75 180 ALA A CA 1
ATOM 1387 C C . ALA A 1 180 ? 19.725 -4.155 -34.311 1.00 94.75 180 ALA A C 1
ATOM 1389 O O . ALA A 1 180 ? 19.810 -4.811 -33.272 1.00 94.75 180 ALA A O 1
ATOM 1390 N N . PRO A 1 181 ? 20.728 -4.183 -35.216 1.00 94.94 181 PRO A N 1
ATOM 1391 C CA . PRO A 1 181 ? 21.944 -4.973 -34.999 1.00 94.94 181 PRO A CA 1
ATOM 1392 C C . PRO A 1 181 ? 22.717 -4.551 -33.740 1.00 94.94 181 PRO A C 1
ATOM 1394 O O . PRO A 1 181 ? 23.186 -5.404 -32.986 1.00 94.94 181 PRO A O 1
ATOM 1397 N N . ILE A 1 182 ? 22.801 -3.240 -33.477 1.00 95.44 182 ILE A N 1
ATOM 1398 C CA . ILE A 1 182 ? 23.461 -2.688 -32.285 1.00 95.44 182 ILE A CA 1
ATOM 1399 C C . ILE A 1 182 ? 22.716 -3.145 -31.026 1.00 95.44 182 ILE A C 1
ATOM 1401 O O . ILE A 1 182 ? 23.330 -3.661 -30.089 1.00 95.44 182 ILE A O 1
ATOM 1405 N N . LEU A 1 183 ? 21.385 -3.023 -31.017 1.00 96.69 183 LEU A N 1
ATOM 1406 C CA . LEU A 1 183 ? 20.554 -3.462 -29.895 1.00 96.69 183 LEU A CA 1
ATOM 1407 C C . LEU A 1 183 ? 20.600 -4.975 -29.675 1.00 96.69 183 LEU A C 1
ATOM 1409 O O . LEU A 1 183 ? 20.607 -5.410 -28.525 1.00 96.69 183 LEU A O 1
ATOM 1413 N N . ALA A 1 184 ? 20.682 -5.779 -30.737 1.00 97.12 184 ALA A N 1
ATOM 1414 C CA . ALA A 1 184 ? 20.785 -7.232 -30.634 1.00 97.12 184 ALA A CA 1
ATOM 1415 C C . ALA A 1 184 ? 22.087 -7.654 -29.933 1.00 97.12 184 ALA A C 1
ATOM 1417 O O . ALA A 1 184 ? 22.064 -8.479 -29.017 1.00 97.12 184 ALA A O 1
ATOM 1418 N N . ILE A 1 185 ? 23.218 -7.041 -30.300 1.00 97.38 185 ILE A N 1
ATOM 1419 C CA . ILE A 1 185 ? 24.516 -7.288 -29.651 1.00 97.38 185 ILE A CA 1
ATOM 1420 C C . ILE A 1 185 ? 24.476 -6.838 -28.186 1.00 97.38 185 ILE A C 1
ATOM 1422 O O . ILE A 1 185 ? 24.877 -7.585 -27.291 1.00 97.38 185 ILE A O 1
ATOM 1426 N N . ILE A 1 186 ? 23.953 -5.639 -27.922 1.00 97.94 186 ILE A N 1
ATOM 1427 C CA . ILE A 1 186 ? 23.838 -5.097 -26.563 1.00 97.94 186 ILE A CA 1
ATOM 1428 C C . ILE A 1 186 ? 22.935 -5.974 -25.694 1.00 97.94 186 ILE A C 1
ATOM 1430 O O . ILE A 1 186 ? 23.284 -6.255 -24.548 1.00 97.94 186 ILE A O 1
ATOM 1434 N N . SER A 1 187 ? 21.815 -6.455 -26.228 1.00 97.69 187 SER A N 1
ATOM 1435 C CA . SER A 1 187 ? 20.910 -7.383 -25.549 1.00 97.69 187 SER A CA 1
ATOM 1436 C C . SER A 1 187 ? 21.633 -8.674 -25.148 1.00 97.69 187 SER A C 1
ATOM 1438 O O . SER A 1 187 ? 21.606 -9.042 -23.968 1.00 97.69 187 SER A O 1
ATOM 1440 N N . ALA A 1 188 ? 22.359 -9.305 -26.081 1.00 97.94 188 ALA A N 1
ATOM 1441 C CA . ALA A 1 188 ? 23.145 -10.512 -25.814 1.00 97.94 188 ALA A CA 1
ATOM 1442 C C . ALA A 1 188 ? 24.170 -10.294 -24.693 1.00 97.94 188 ALA A C 1
ATOM 1444 O O . ALA A 1 188 ? 24.185 -11.031 -23.704 1.00 97.94 188 ALA A O 1
ATOM 1445 N N . LEU A 1 189 ? 24.997 -9.252 -24.817 1.00 98.00 189 LEU A N 1
ATOM 1446 C CA . LEU A 1 189 ? 26.029 -8.934 -23.830 1.00 98.00 189 LEU A CA 1
ATOM 1447 C C . LEU A 1 189 ? 25.426 -8.599 -22.462 1.00 98.00 189 LEU A C 1
ATOM 1449 O O . LEU A 1 189 ? 25.954 -9.016 -21.433 1.00 98.00 189 LEU A O 1
ATOM 1453 N N . THR A 1 190 ? 24.298 -7.893 -22.444 1.00 98.00 190 THR A N 1
ATOM 1454 C CA . THR A 1 190 ? 23.591 -7.512 -21.217 1.00 98.00 190 THR A CA 1
ATOM 1455 C C . THR A 1 190 ? 23.080 -8.732 -20.453 1.00 98.00 190 THR A C 1
ATOM 1457 O O . THR A 1 190 ? 23.281 -8.813 -19.239 1.00 98.00 190 THR A O 1
ATOM 1460 N N . MET A 1 191 ? 22.482 -9.709 -21.144 1.00 96.94 191 MET A N 1
ATOM 1461 C CA . MET A 1 191 ? 22.044 -10.966 -20.523 1.00 96.94 191 MET A CA 1
ATOM 1462 C C . MET A 1 191 ? 23.228 -11.753 -19.949 1.00 96.94 191 MET A C 1
ATOM 1464 O O . MET A 1 191 ? 23.186 -12.172 -18.791 1.00 96.94 191 MET A O 1
ATOM 1468 N N . ILE A 1 192 ? 24.306 -11.888 -20.731 1.00 96.25 192 ILE A N 1
ATOM 1469 C CA . ILE A 1 192 ? 25.512 -12.633 -20.342 1.00 96.25 192 ILE A CA 1
ATOM 1470 C C . ILE A 1 192 ? 26.158 -12.012 -19.101 1.00 96.25 192 ILE A C 1
ATOM 1472 O O . ILE A 1 192 ? 26.360 -12.693 -18.094 1.00 96.25 192 ILE A O 1
ATOM 1476 N N . VAL A 1 193 ? 26.458 -10.711 -19.147 1.00 96.25 193 VAL A N 1
ATOM 1477 C CA . VAL A 1 193 ? 27.111 -10.009 -18.035 1.00 96.25 193 VAL A CA 1
ATOM 1478 C C . VAL A 1 193 ? 26.221 -10.023 -16.797 1.00 96.25 193 VAL A C 1
ATOM 1480 O O . VAL A 1 193 ? 26.723 -10.284 -15.704 1.00 96.25 193 VAL A O 1
ATOM 1483 N N . GLY A 1 194 ? 24.913 -9.795 -16.952 1.00 95.56 194 GLY A N 1
ATOM 1484 C CA . GLY A 1 194 ? 23.958 -9.823 -15.847 1.00 95.56 194 GLY A CA 1
ATOM 1485 C C . GLY A 1 194 ? 23.947 -11.169 -15.118 1.00 95.56 194 GLY A C 1
ATOM 1486 O O . GLY A 1 194 ? 24.196 -11.218 -13.915 1.00 95.56 194 GLY A O 1
ATOM 1487 N N . ASN A 1 195 ? 23.737 -12.276 -15.834 1.00 93.44 195 ASN A N 1
ATOM 1488 C CA . ASN A 1 195 ? 23.630 -13.597 -15.205 1.00 93.44 195 ASN A CA 1
ATOM 1489 C C . ASN A 1 195 ? 24.959 -14.091 -14.616 1.00 93.44 195 ASN A C 1
ATOM 1491 O O . ASN A 1 195 ? 24.985 -14.570 -13.480 1.00 93.44 195 ASN A O 1
ATOM 1495 N N . LEU A 1 196 ? 26.073 -13.939 -15.344 1.00 92.75 196 LEU A N 1
ATOM 1496 C CA . LEU A 1 196 ? 27.387 -14.387 -14.868 1.00 92.75 196 LEU A CA 1
ATOM 1497 C C . LEU A 1 196 ? 27.855 -13.598 -13.641 1.00 92.75 196 LEU A C 1
ATOM 1499 O O . LEU A 1 196 ? 28.432 -14.168 -12.713 1.00 92.75 196 LEU A O 1
ATOM 1503 N N . SER A 1 197 ? 27.587 -12.290 -13.610 1.00 93.94 197 SER A N 1
ATOM 1504 C CA . SER A 1 197 ? 27.969 -11.441 -12.479 1.00 93.94 197 SER A CA 1
ATOM 1505 C C . SER A 1 197 ? 27.085 -11.691 -11.260 1.00 93.94 197 SER A C 1
ATOM 1507 O O . SER A 1 197 ? 27.598 -11.685 -10.140 1.00 93.94 197 SER A O 1
ATOM 1509 N N . AL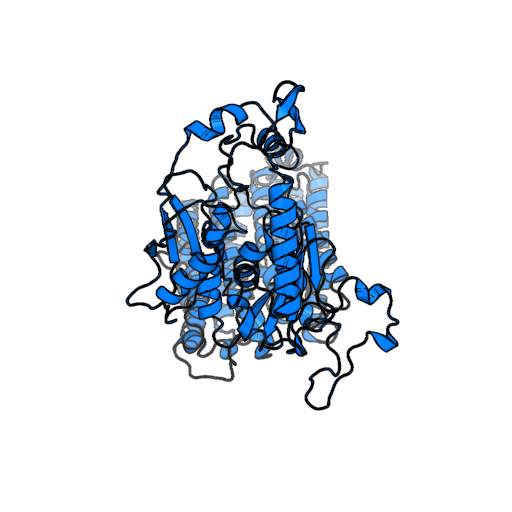A A 1 198 ? 25.787 -11.961 -11.463 1.00 92.38 198 ALA A N 1
ATOM 1510 C CA . ALA A 1 198 ? 24.842 -12.269 -10.390 1.00 92.38 198 ALA A CA 1
ATOM 1511 C C . ALA A 1 198 ? 25.232 -13.534 -9.609 1.00 92.38 198 ALA A C 1
ATOM 1513 O O . ALA A 1 198 ? 25.114 -13.555 -8.385 1.00 92.38 198 ALA A O 1
ATOM 1514 N N . PHE A 1 199 ? 25.766 -14.557 -10.286 1.00 88.75 199 PHE A N 1
ATOM 1515 C CA . PHE A 1 199 ? 26.180 -15.821 -9.662 1.00 88.75 199 PHE A CA 1
ATOM 1516 C C . PHE A 1 199 ? 27.197 -15.638 -8.521 1.00 88.75 199 PHE A C 1
ATOM 1518 O O . PHE A 1 199 ? 27.127 -16.313 -7.490 1.00 88.75 199 PHE A O 1
ATOM 1525 N N . LYS A 1 200 ? 28.125 -14.688 -8.681 1.00 89.38 200 LYS A N 1
ATOM 1526 C CA . LYS A 1 200 ? 29.182 -14.402 -7.698 1.00 89.38 200 LYS A CA 1
ATOM 1527 C C . LYS A 1 200 ? 28.719 -13.531 -6.528 1.00 89.38 200 LYS A C 1
ATOM 1529 O O . LYS A 1 200 ? 29.489 -13.335 -5.592 1.00 89.38 200 LYS A O 1
ATOM 1534 N N . GLN A 1 201 ? 27.500 -12.993 -6.563 1.00 93.12 201 GLN A N 1
ATOM 1535 C CA . GLN A 1 201 ? 27.039 -12.079 -5.522 1.00 93.12 201 GLN A CA 1
ATOM 1536 C C . GLN A 1 201 ? 26.540 -12.831 -4.283 1.00 93.12 201 GLN A C 1
ATOM 1538 O O . GLN A 1 201 ? 25.868 -13.865 -4.376 1.00 93.12 201 GLN A O 1
ATOM 1543 N N . ASN A 1 202 ? 26.856 -12.262 -3.120 1.00 89.50 202 ASN A N 1
ATOM 1544 C CA . ASN A 1 202 ? 26.295 -12.648 -1.823 1.00 89.50 202 ASN A CA 1
ATOM 1545 C C . ASN A 1 202 ? 25.385 -11.558 -1.242 1.00 89.50 202 ASN A C 1
ATOM 1547 O O . ASN A 1 202 ? 24.434 -11.884 -0.543 1.00 89.50 202 ASN A O 1
ATOM 1551 N N . ASN A 1 203 ? 25.617 -10.293 -1.599 1.00 91.88 203 ASN A N 1
ATOM 1552 C CA . ASN A 1 203 ? 24.717 -9.192 -1.282 1.00 91.88 203 ASN A CA 1
ATOM 1553 C C . ASN A 1 203 ? 23.466 -9.267 -2.175 1.00 91.88 203 ASN A C 1
ATOM 1555 O O . ASN A 1 203 ? 23.567 -9.283 -3.408 1.00 91.88 203 ASN A O 1
ATOM 1559 N N . VAL A 1 204 ? 22.280 -9.294 -1.566 1.00 91.06 204 VAL A N 1
ATOM 1560 C CA . VAL A 1 204 ? 21.003 -9.442 -2.279 1.00 91.06 204 VAL A CA 1
ATOM 1561 C C . VAL A 1 204 ? 20.694 -8.226 -3.142 1.00 91.06 204 VAL A C 1
ATOM 1563 O O . VAL A 1 204 ? 20.208 -8.389 -4.259 1.00 91.06 204 VAL A O 1
ATOM 1566 N N . LYS A 1 205 ? 21.000 -7.005 -2.684 1.00 92.88 205 LYS A N 1
ATOM 1567 C CA . LYS A 1 205 ? 20.763 -5.792 -3.482 1.00 92.88 205 LYS A CA 1
ATOM 1568 C C . LYS A 1 205 ? 21.610 -5.803 -4.757 1.00 92.88 205 LYS A C 1
ATOM 1570 O O . LYS A 1 205 ? 21.076 -5.539 -5.833 1.00 92.88 205 LYS A O 1
ATOM 1575 N N . ARG A 1 206 ? 22.895 -6.180 -4.661 1.00 93.94 206 ARG A N 1
ATOM 1576 C CA . ARG A 1 206 ? 23.774 -6.349 -5.838 1.00 93.94 206 ARG A CA 1
ATOM 1577 C C . ARG A 1 206 ? 23.285 -7.465 -6.756 1.00 93.94 206 ARG A C 1
ATOM 1579 O O . ARG A 1 206 ? 23.263 -7.291 -7.972 1.00 93.94 206 ARG A O 1
ATOM 1586 N N . LEU A 1 207 ? 22.883 -8.605 -6.192 1.00 93.12 207 LEU A N 1
ATOM 1587 C CA . LEU A 1 207 ? 22.338 -9.724 -6.965 1.00 93.12 207 LEU A CA 1
ATOM 1588 C C . LEU A 1 207 ? 21.102 -9.286 -7.757 1.00 93.12 207 LEU A C 1
ATOM 1590 O O . LEU A 1 207 ? 21.025 -9.536 -8.960 1.00 93.12 207 LEU A O 1
ATOM 1594 N N . LEU A 1 208 ? 20.164 -8.586 -7.111 1.00 92.44 208 LEU A N 1
ATOM 1595 C CA . LEU A 1 208 ? 18.964 -8.052 -7.756 1.00 92.44 208 LEU A CA 1
ATOM 1596 C C . LEU A 1 208 ? 19.291 -6.965 -8.789 1.00 92.44 208 LEU A C 1
ATOM 1598 O O . LEU A 1 208 ? 18.606 -6.888 -9.806 1.00 92.44 208 LEU A O 1
ATOM 1602 N N . ALA A 1 209 ? 20.360 -6.186 -8.596 1.00 95.12 209 ALA A N 1
ATOM 1603 C CA . ALA A 1 209 ? 20.853 -5.254 -9.608 1.00 95.12 209 ALA A CA 1
ATOM 1604 C C . ALA A 1 209 ? 21.295 -5.993 -10.882 1.00 95.12 209 ALA A C 1
ATOM 1606 O O . ALA A 1 209 ? 20.816 -5.677 -11.970 1.00 95.12 209 ALA A O 1
ATOM 1607 N N . PHE A 1 210 ? 22.138 -7.024 -10.757 1.00 95.62 210 PHE A N 1
ATOM 1608 C CA . PHE A 1 210 ? 22.600 -7.827 -11.898 1.00 95.62 210 PHE A CA 1
ATOM 1609 C C . PHE A 1 210 ? 21.494 -8.660 -12.549 1.00 95.62 210 PHE A C 1
ATOM 1611 O O . PHE A 1 210 ? 21.438 -8.765 -13.775 1.00 95.62 210 PHE A O 1
ATOM 1618 N N . SER A 1 211 ? 20.568 -9.180 -11.747 1.00 94.75 211 SER A N 1
ATOM 1619 C CA . SER A 1 211 ? 19.321 -9.773 -12.229 1.00 94.75 211 SER A CA 1
ATOM 1620 C C . SER A 1 211 ? 18.541 -8.766 -13.082 1.00 94.75 211 SER A C 1
ATOM 1622 O O . SER A 1 211 ? 18.194 -9.045 -14.228 1.00 94.75 211 SER A O 1
ATOM 1624 N N . GLY A 1 212 ? 18.350 -7.543 -12.582 1.00 94.62 212 GLY A N 1
ATOM 1625 C CA . GLY A 1 212 ? 17.702 -6.469 -13.327 1.00 94.62 212 GLY A CA 1
ATOM 1626 C C . GLY A 1 212 ? 18.458 -6.059 -14.596 1.00 94.62 212 GLY A C 1
ATOM 1627 O O . GLY A 1 212 ? 17.819 -5.641 -15.559 1.00 94.62 212 GLY A O 1
ATOM 1628 N N . ILE A 1 213 ? 19.795 -6.132 -14.618 1.00 96.81 213 ILE A N 1
ATOM 1629 C CA . ILE A 1 213 ? 20.608 -5.926 -15.832 1.00 96.81 213 ILE A CA 1
ATOM 1630 C C . ILE A 1 213 ? 20.250 -7.013 -16.855 1.00 96.81 213 ILE A C 1
ATOM 1632 O O . ILE A 1 213 ? 19.840 -6.690 -17.964 1.00 96.81 213 ILE A O 1
ATOM 1636 N N . SER A 1 214 ? 20.280 -8.289 -16.461 1.00 96.00 214 SER A N 1
ATOM 1637 C CA . SER A 1 214 ? 19.899 -9.417 -17.325 1.00 96.00 214 SER A CA 1
ATOM 1638 C C . SER A 1 214 ? 18.484 -9.265 -17.902 1.00 96.00 214 SER A C 1
ATOM 1640 O O . SER A 1 214 ? 18.291 -9.349 -19.116 1.00 96.00 214 SER A O 1
ATOM 1642 N N . HIS A 1 215 ? 17.498 -8.934 -17.060 1.00 96.25 215 HIS A N 1
ATOM 1643 C CA . HIS A 1 215 ? 16.116 -8.696 -17.490 1.00 96.25 215 HIS A CA 1
ATOM 1644 C C . HIS A 1 215 ? 15.963 -7.507 -18.446 1.00 96.25 215 HIS A C 1
ATOM 1646 O O . HIS A 1 215 ? 15.128 -7.582 -19.347 1.00 96.25 215 HIS A O 1
ATOM 1652 N N . ALA A 1 216 ? 16.769 -6.448 -18.306 1.00 96.50 216 ALA A N 1
ATOM 1653 C CA . ALA A 1 216 ? 16.810 -5.364 -19.289 1.00 96.50 216 ALA A CA 1
ATOM 1654 C C . ALA A 1 216 ? 17.286 -5.873 -20.657 1.00 96.50 216 ALA A C 1
ATOM 1656 O O . ALA A 1 216 ? 16.706 -5.503 -21.672 1.00 96.50 216 ALA A O 1
ATOM 1657 N N . GLY A 1 217 ? 18.263 -6.787 -20.685 1.00 96.69 217 GLY A N 1
ATOM 1658 C CA . GLY A 1 217 ? 18.712 -7.457 -21.907 1.00 96.69 217 GLY A CA 1
ATOM 1659 C C . GLY A 1 217 ? 17.581 -8.190 -22.632 1.00 96.69 217 GLY A C 1
ATOM 1660 O O . GLY A 1 217 ? 17.410 -7.988 -23.833 1.00 96.69 217 GLY A O 1
ATOM 1661 N N . PHE A 1 218 ? 16.755 -8.953 -21.908 1.00 96.00 218 PHE A N 1
ATOM 1662 C CA . PHE A 1 218 ? 15.550 -9.563 -22.482 1.00 96.00 218 PHE A CA 1
ATOM 1663 C C . PHE A 1 218 ? 14.566 -8.497 -22.985 1.00 96.00 218 PHE A C 1
ATOM 1665 O O . PHE A 1 218 ? 14.126 -8.562 -24.125 1.00 96.00 218 PHE A O 1
ATOM 1672 N N . MET A 1 219 ? 14.255 -7.467 -22.194 1.00 95.69 219 MET A N 1
ATOM 1673 C CA . MET A 1 219 ? 13.327 -6.415 -22.632 1.00 95.69 219 MET A CA 1
ATOM 1674 C C . MET A 1 219 ? 13.809 -5.687 -23.899 1.00 95.69 219 MET A C 1
ATOM 1676 O O . MET A 1 219 ? 12.989 -5.397 -24.766 1.00 95.69 219 MET A O 1
ATOM 1680 N N . LEU A 1 220 ? 15.119 -5.479 -24.078 1.00 95.81 220 LEU A N 1
ATOM 1681 C CA . LEU A 1 220 ? 15.679 -4.922 -25.317 1.00 95.81 220 LEU A CA 1
ATOM 1682 C C . LEU A 1 220 ? 15.403 -5.791 -26.556 1.00 95.81 220 LEU A C 1
ATOM 1684 O O . LEU A 1 220 ? 15.297 -5.248 -27.650 1.00 95.81 220 LEU A O 1
ATOM 1688 N N . MET A 1 221 ? 15.240 -7.111 -26.414 1.00 95.00 221 MET A N 1
ATOM 1689 C CA . MET A 1 221 ? 14.915 -7.996 -27.546 1.00 95.00 221 MET A CA 1
ATOM 1690 C C . MET A 1 221 ? 13.576 -7.622 -28.190 1.00 95.00 221 MET A C 1
ATOM 1692 O O . MET A 1 221 ? 13.437 -7.695 -29.405 1.00 95.00 221 MET A O 1
ATOM 1696 N N . THR A 1 222 ? 12.610 -7.155 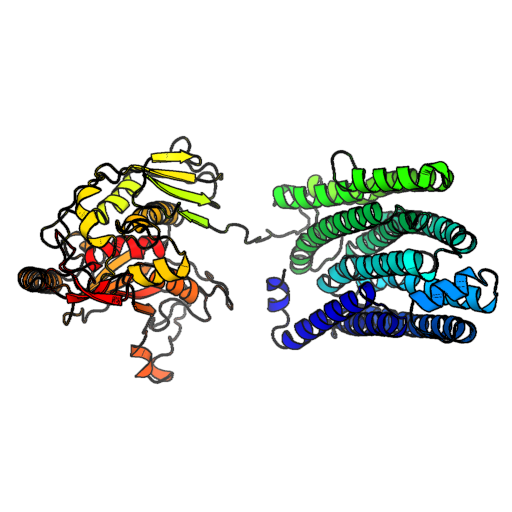-27.392 1.00 92.62 222 THR A N 1
ATOM 1697 C CA . THR A 1 222 ? 11.294 -6.712 -27.891 1.00 92.62 222 THR A CA 1
ATOM 1698 C C . THR A 1 222 ? 11.379 -5.462 -28.772 1.00 92.62 222 THR A C 1
ATOM 1700 O O . THR A 1 222 ? 10.488 -5.200 -29.574 1.00 92.62 222 THR A O 1
ATOM 1703 N N . LEU A 1 223 ? 12.473 -4.702 -28.655 1.00 92.62 223 LEU A N 1
ATOM 1704 C CA . LEU A 1 223 ? 12.714 -3.487 -29.429 1.00 92.62 223 LEU A CA 1
ATOM 1705 C C . LEU A 1 223 ? 13.257 -3.770 -30.834 1.00 92.62 223 LEU A C 1
ATOM 1707 O O . LEU A 1 223 ? 13.307 -2.856 -31.653 1.00 92.62 223 LEU A O 1
ATOM 1711 N N . LEU A 1 224 ? 13.656 -5.014 -31.124 1.00 93.44 224 LEU A N 1
ATOM 1712 C CA . LEU A 1 224 ? 14.108 -5.424 -32.458 1.00 93.44 224 LEU A CA 1
ATOM 1713 C C . LEU A 1 224 ? 12.949 -5.482 -33.461 1.00 93.44 224 LEU A C 1
ATOM 1715 O O . LEU A 1 224 ? 13.174 -5.339 -34.658 1.00 93.44 224 LEU A O 1
ATOM 1719 N N . ASN A 1 225 ? 11.715 -5.645 -32.971 1.00 90.62 225 ASN A N 1
ATOM 1720 C CA . ASN A 1 225 ? 10.500 -5.611 -33.776 1.00 90.62 225 ASN A CA 1
ATOM 1721 C C . ASN A 1 225 ? 9.421 -4.711 -33.134 1.00 90.62 225 ASN A C 1
ATOM 1723 O O . ASN A 1 225 ? 8.411 -5.196 -32.613 1.00 90.62 225 ASN A O 1
ATOM 1727 N N . PRO A 1 226 ? 9.580 -3.376 -33.181 1.00 87.19 226 PRO A N 1
ATOM 1728 C CA . PRO A 1 226 ? 8.689 -2.450 -32.484 1.00 87.19 226 PRO A CA 1
ATOM 1729 C C . PRO A 1 226 ? 7.241 -2.464 -33.011 1.00 87.19 226 PRO A C 1
ATOM 1731 O O . PRO A 1 226 ? 6.335 -2.026 -32.309 1.00 87.19 226 PRO A O 1
ATOM 1734 N N . THR A 1 227 ? 6.986 -3.008 -34.208 1.00 84.88 227 THR A N 1
ATOM 1735 C CA . THR A 1 227 ? 5.628 -3.095 -34.783 1.00 84.88 227 THR A CA 1
ATOM 1736 C C . THR A 1 227 ? 4.725 -4.103 -34.064 1.00 84.88 227 THR A C 1
ATOM 1738 O O . THR A 1 227 ? 3.512 -3.910 -34.004 1.00 84.88 227 THR A O 1
ATOM 1741 N N . LYS A 1 228 ? 5.308 -5.166 -33.494 1.00 82.94 228 LYS A N 1
ATOM 1742 C CA . LYS A 1 228 ? 4.598 -6.231 -32.759 1.00 82.94 228 LYS A CA 1
ATOM 1743 C C . LYS A 1 228 ? 5.022 -6.332 -31.292 1.00 82.94 228 LYS A C 1
ATOM 1745 O O . LYS A 1 228 ? 4.322 -6.951 -30.492 1.00 82.94 228 LYS A O 1
ATOM 1750 N N . GLY A 1 229 ? 6.112 -5.662 -30.918 1.00 78.81 229 GLY A N 1
ATOM 1751 C CA . GLY A 1 229 ? 6.718 -5.718 -29.590 1.00 78.81 229 GLY A CA 1
ATOM 1752 C C . GLY A 1 229 ? 5.943 -5.031 -28.458 1.00 78.81 229 GLY A C 1
ATOM 1753 O O . GLY A 1 229 ? 6.340 -5.183 -27.304 1.00 78.81 229 GLY A O 1
ATOM 1754 N N . SER A 1 230 ? 4.834 -4.328 -28.730 1.00 85.12 230 SER A N 1
ATOM 1755 C CA . SER A 1 230 ? 4.072 -3.582 -27.707 1.00 85.12 230 SER A CA 1
ATOM 1756 C C . SER A 1 230 ? 3.476 -4.484 -26.622 1.00 85.12 230 SER A C 1
ATOM 1758 O O . SER A 1 230 ? 3.554 -4.171 -25.433 1.00 85.12 230 SER A O 1
ATOM 1760 N N . TYR A 1 231 ? 2.913 -5.628 -27.012 1.00 88.44 231 TYR A N 1
ATOM 1761 C CA . TYR A 1 231 ? 2.376 -6.603 -26.066 1.00 88.44 231 TYR A CA 1
ATOM 1762 C C . TYR A 1 231 ? 3.492 -7.348 -25.305 1.00 88.44 231 TYR A C 1
ATOM 1764 O O . TYR A 1 231 ? 3.455 -7.338 -24.070 1.00 88.44 231 TYR A O 1
ATOM 1772 N N . PRO A 1 232 ? 4.517 -7.930 -25.970 1.00 90.69 232 PRO A N 1
ATOM 1773 C CA . PRO A 1 232 ? 5.625 -8.595 -25.283 1.00 90.69 232 PRO A CA 1
ATOM 1774 C C . PRO A 1 232 ? 6.354 -7.714 -24.262 1.00 90.69 232 PRO A C 1
ATOM 1776 O O . PRO A 1 232 ? 6.607 -8.180 -23.150 1.00 90.69 232 PRO A O 1
ATOM 1779 N N . ILE A 1 233 ? 6.659 -6.448 -24.587 1.00 92.62 233 ILE A N 1
ATOM 1780 C CA . ILE A 1 233 ? 7.375 -5.561 -23.657 1.00 92.62 233 ILE A CA 1
ATOM 1781 C C . ILE A 1 233 ? 6.535 -5.243 -22.420 1.00 92.62 233 ILE A C 1
ATOM 1783 O O . ILE A 1 233 ? 7.035 -5.344 -21.300 1.00 92.62 233 ILE A O 1
ATOM 1787 N N . LEU A 1 234 ? 5.250 -4.921 -22.603 1.00 91.81 234 LEU A N 1
ATOM 1788 C CA . LEU A 1 234 ? 4.343 -4.590 -21.506 1.00 91.81 234 LEU A CA 1
ATOM 1789 C C . LEU A 1 234 ? 4.126 -5.797 -20.594 1.00 91.81 234 LEU A C 1
ATOM 1791 O O . LEU A 1 234 ? 4.162 -5.670 -19.368 1.00 91.81 234 LEU A O 1
ATOM 1795 N N . PHE A 1 235 ? 3.926 -6.974 -21.185 1.00 94.06 235 PHE A N 1
ATOM 1796 C CA . PHE A 1 235 ? 3.731 -8.202 -20.431 1.00 94.06 235 PHE A CA 1
ATOM 1797 C C . PHE A 1 235 ? 4.991 -8.564 -19.636 1.00 94.06 235 PHE A C 1
ATOM 1799 O O . PHE A 1 235 ? 4.912 -8.783 -18.426 1.00 94.06 235 PHE A O 1
ATOM 1806 N N . TYR A 1 236 ? 6.168 -8.524 -20.268 1.00 95.19 236 TYR A N 1
ATOM 1807 C CA . TYR A 1 236 ? 7.438 -8.802 -19.597 1.00 95.19 236 TYR A CA 1
ATOM 1808 C C . TYR A 1 236 ? 7.733 -7.805 -18.474 1.00 95.19 236 TYR A C 1
ATOM 1810 O O . TYR A 1 236 ? 8.062 -8.212 -17.359 1.00 95.19 236 TYR A O 1
ATOM 1818 N N . ALA A 1 237 ? 7.572 -6.505 -18.735 1.00 93.81 237 ALA A N 1
ATOM 1819 C CA . ALA A 1 237 ? 7.802 -5.449 -17.755 1.00 93.81 237 ALA A CA 1
ATOM 1820 C C . ALA A 1 237 ? 6.866 -5.570 -16.543 1.00 93.81 237 ALA A C 1
ATOM 1822 O O . ALA A 1 237 ? 7.301 -5.380 -15.404 1.00 93.81 237 ALA A O 1
ATOM 1823 N N . THR A 1 238 ? 5.602 -5.936 -16.774 1.00 93.69 238 THR A N 1
ATOM 1824 C CA . THR A 1 238 ? 4.605 -6.152 -15.717 1.00 93.69 238 THR A CA 1
ATOM 1825 C C . THR A 1 238 ? 4.987 -7.342 -14.844 1.00 93.69 238 THR A C 1
ATOM 1827 O O . THR A 1 238 ? 5.081 -7.212 -13.624 1.00 93.69 238 THR A O 1
ATOM 1830 N N . VAL A 1 239 ? 5.274 -8.491 -15.463 1.00 95.06 239 VAL A N 1
ATOM 1831 C CA . VAL A 1 239 ? 5.657 -9.716 -14.746 1.00 95.06 239 VAL A CA 1
ATOM 1832 C C . VAL A 1 239 ? 6.945 -9.509 -13.947 1.00 95.06 239 VAL A C 1
ATOM 1834 O O . VAL A 1 239 ? 7.011 -9.883 -12.776 1.00 95.06 239 VAL A O 1
ATOM 1837 N N . TYR A 1 240 ? 7.946 -8.864 -14.549 1.00 95.44 240 TYR A N 1
ATOM 1838 C CA . TYR A 1 240 ? 9.200 -8.523 -13.880 1.00 95.44 240 TYR A CA 1
ATOM 1839 C C . TYR A 1 240 ? 8.982 -7.573 -12.695 1.00 95.44 240 TYR A C 1
ATOM 1841 O O . TYR A 1 240 ? 9.547 -7.792 -11.620 1.00 95.44 240 TYR A O 1
ATOM 1849 N N . SER A 1 241 ? 8.145 -6.544 -12.863 1.00 94.12 241 SER A N 1
ATOM 1850 C CA . SER A 1 241 ? 7.856 -5.578 -11.799 1.00 94.12 241 SER A CA 1
ATOM 1851 C C . SER A 1 241 ? 7.142 -6.236 -10.625 1.00 94.12 241 SER A C 1
ATOM 1853 O O . SER A 1 241 ? 7.562 -6.044 -9.488 1.00 94.12 241 SER A O 1
ATOM 1855 N N . LEU A 1 242 ? 6.118 -7.058 -10.881 1.00 94.12 242 LEU A N 1
ATOM 1856 C CA . LEU A 1 242 ? 5.378 -7.766 -9.833 1.00 94.12 242 LEU A CA 1
ATOM 1857 C C . LEU A 1 242 ? 6.277 -8.730 -9.050 1.00 94.12 242 LEU A C 1
ATOM 1859 O O . LEU A 1 242 ? 6.277 -8.697 -7.820 1.00 94.12 242 LEU A O 1
ATOM 1863 N N . ALA A 1 243 ? 7.091 -9.531 -9.745 1.00 94.56 243 ALA A N 1
ATOM 1864 C CA . ALA A 1 243 ? 8.027 -10.448 -9.097 1.00 94.56 243 ALA A CA 1
ATOM 1865 C C . ALA A 1 243 ? 9.079 -9.696 -8.262 1.00 94.56 243 ALA A C 1
ATOM 1867 O O . ALA A 1 243 ? 9.345 -10.054 -7.115 1.00 94.56 243 ALA A O 1
ATOM 1868 N N . SER A 1 244 ? 9.630 -8.606 -8.801 1.00 92.88 244 SER A N 1
ATOM 1869 C CA . SER A 1 244 ? 10.611 -7.781 -8.090 1.00 92.88 244 SER A CA 1
ATOM 1870 C C . SER A 1 244 ? 10.003 -7.108 -6.857 1.00 92.88 244 SER A C 1
ATOM 1872 O O . SER A 1 244 ? 10.608 -7.135 -5.788 1.00 92.88 244 SER A O 1
ATOM 1874 N N . ILE A 1 245 ? 8.795 -6.541 -6.971 1.00 91.75 245 ILE A N 1
ATOM 1875 C CA . ILE A 1 245 ? 8.069 -5.931 -5.846 1.00 91.75 245 ILE A CA 1
ATOM 1876 C C . ILE A 1 245 ? 7.813 -6.966 -4.752 1.00 91.75 245 ILE A C 1
ATOM 1878 O O . ILE A 1 245 ? 8.028 -6.654 -3.582 1.00 91.75 245 ILE A O 1
ATOM 1882 N N . ALA A 1 246 ? 7.399 -8.186 -5.100 1.00 91.00 246 ALA A N 1
ATOM 1883 C CA . ALA A 1 246 ? 7.179 -9.256 -4.129 1.00 91.00 246 ALA A CA 1
ATOM 1884 C C . ALA A 1 246 ? 8.468 -9.607 -3.362 1.00 91.00 246 ALA A C 1
ATOM 1886 O O . ALA A 1 246 ? 8.455 -9.662 -2.132 1.00 91.00 246 ALA A O 1
ATOM 1887 N N . ILE A 1 247 ? 9.599 -9.741 -4.065 1.00 92.06 247 ILE A N 1
ATOM 1888 C CA . ILE A 1 247 ? 10.906 -10.008 -3.441 1.00 92.06 247 ILE A CA 1
ATOM 1889 C C . ILE A 1 247 ? 11.321 -8.849 -2.523 1.00 92.06 247 ILE A C 1
ATOM 1891 O O . ILE A 1 247 ? 11.664 -9.075 -1.362 1.00 92.06 247 ILE A O 1
ATOM 1895 N N . PHE A 1 248 ? 11.254 -7.601 -3.000 1.00 91.25 248 PHE A N 1
ATOM 1896 C CA . PHE A 1 248 ? 11.626 -6.434 -2.192 1.00 91.25 248 PHE A CA 1
ATOM 1897 C C . PHE A 1 248 ? 10.698 -6.229 -0.989 1.00 91.25 248 PHE A C 1
ATOM 1899 O O . PHE A 1 248 ? 11.179 -5.861 0.080 1.00 91.25 248 PHE A O 1
ATOM 1906 N N . SER A 1 249 ? 9.399 -6.518 -1.119 1.00 86.19 249 SER A N 1
ATOM 1907 C CA . SER A 1 249 ? 8.427 -6.416 -0.016 1.00 86.19 249 SER A CA 1
ATOM 1908 C C . SER A 1 249 ? 8.817 -7.271 1.188 1.00 86.19 249 SER A C 1
ATOM 1910 O O . SER A 1 249 ? 8.526 -6.897 2.319 1.00 86.19 249 SER A O 1
ATOM 1912 N N . ILE A 1 250 ? 9.491 -8.395 0.937 1.00 87.19 250 ILE A N 1
ATOM 1913 C CA . ILE A 1 250 ? 9.941 -9.347 1.956 1.00 87.19 250 ILE A CA 1
ATOM 1914 C C . ILE A 1 250 ? 11.378 -9.031 2.392 1.00 87.19 250 ILE A C 1
ATOM 1916 O O . ILE A 1 250 ? 11.695 -9.101 3.577 1.00 87.19 250 ILE A O 1
ATOM 1920 N N . ALA A 1 251 ? 12.238 -8.600 1.466 1.00 86.69 251 ALA A N 1
ATOM 1921 C CA . ALA A 1 251 ? 13.616 -8.218 1.770 1.00 86.69 251 ALA A CA 1
ATOM 1922 C C . ALA A 1 251 ? 13.716 -6.989 2.695 1.00 86.69 251 ALA A C 1
ATOM 1924 O O . ALA A 1 251 ? 14.582 -6.948 3.566 1.00 86.69 251 ALA A O 1
ATOM 1925 N N . ILE A 1 252 ? 12.833 -5.994 2.535 1.00 84.94 252 ILE A N 1
ATOM 1926 C CA . ILE A 1 252 ? 12.824 -4.762 3.347 1.00 84.94 252 ILE A CA 1
ATOM 1927 C C . ILE A 1 252 ? 12.721 -5.052 4.858 1.00 84.94 252 ILE A C 1
ATOM 1929 O O . ILE A 1 252 ? 13.631 -4.643 5.586 1.00 84.94 252 ILE A O 1
ATOM 1933 N N . PRO A 1 253 ? 11.667 -5.730 5.362 1.00 78.44 253 PRO A N 1
ATOM 1934 C CA . PRO A 1 253 ? 11.552 -6.012 6.793 1.00 78.44 253 PRO A CA 1
ATOM 1935 C C . PRO A 1 253 ? 12.686 -6.918 7.289 1.00 78.44 253 PRO A C 1
ATOM 1937 O O . PRO A 1 253 ? 13.210 -6.702 8.380 1.00 78.44 253 PRO A O 1
ATOM 1940 N N . LEU A 1 254 ? 13.132 -7.870 6.465 1.00 79.31 254 LEU A N 1
ATOM 1941 C CA . LEU A 1 254 ? 14.190 -8.811 6.824 1.00 79.31 254 LEU A CA 1
ATOM 1942 C C . LEU A 1 254 ? 15.547 -8.125 7.036 1.00 79.31 254 LEU A C 1
ATOM 1944 O O . LEU A 1 254 ? 16.232 -8.392 8.022 1.00 79.31 254 LEU A O 1
ATOM 1948 N N . PHE A 1 255 ? 15.936 -7.200 6.154 1.00 81.81 255 PHE A N 1
ATOM 1949 C CA . PHE A 1 255 ? 17.200 -6.464 6.291 1.00 81.81 255 PHE A CA 1
ATOM 1950 C C . PHE A 1 255 ? 17.163 -5.433 7.404 1.00 81.81 255 PHE A C 1
ATOM 1952 O O . PHE A 1 255 ? 18.192 -5.178 8.024 1.00 81.81 255 PHE A O 1
ATOM 1959 N N . LYS A 1 256 ? 15.990 -4.862 7.694 1.00 72.75 256 LYS A N 1
ATOM 1960 C CA . LYS A 1 256 ? 15.839 -3.974 8.847 1.00 72.75 256 LYS A CA 1
ATOM 1961 C C . LYS A 1 256 ? 16.102 -4.724 10.157 1.00 72.75 256 LYS A C 1
ATOM 1963 O O . LYS A 1 256 ? 16.796 -4.203 11.025 1.00 72.75 256 LYS A O 1
ATOM 1968 N N . GLN A 1 257 ? 15.601 -5.954 10.272 1.00 71.38 257 GLN A N 1
ATOM 1969 C CA . GLN A 1 257 ? 15.776 -6.791 11.463 1.00 71.38 257 GLN A CA 1
ATOM 1970 C C . GLN A 1 257 ? 17.200 -7.347 11.591 1.00 71.38 257 GLN A C 1
ATOM 1972 O O . GLN A 1 257 ? 17.811 -7.257 12.651 1.00 71.38 257 GLN A O 1
ATOM 1977 N N . THR A 1 258 ? 17.748 -7.898 10.507 1.00 71.00 258 THR A N 1
ATOM 1978 C CA . THR A 1 258 ? 19.075 -8.543 10.512 1.00 71.00 258 THR A CA 1
ATOM 1979 C C . THR A 1 258 ? 20.237 -7.553 10.420 1.00 71.00 258 THR A C 1
ATOM 1981 O O . THR A 1 258 ? 21.370 -7.918 10.723 1.00 71.00 258 THR A O 1
ATOM 1984 N N . LYS A 1 259 ? 19.981 -6.314 9.969 1.00 75.12 259 LYS A N 1
ATOM 1985 C CA . LYS A 1 259 ? 20.993 -5.316 9.565 1.00 75.12 259 LYS A CA 1
ATOM 1986 C C . LYS A 1 259 ? 22.012 -5.850 8.552 1.00 75.12 259 LYS A C 1
ATOM 1988 O O . LYS A 1 259 ? 23.089 -5.278 8.401 1.00 75.12 259 LYS A O 1
ATOM 1993 N N . ASN A 1 260 ? 21.668 -6.923 7.841 1.00 80.50 260 ASN A N 1
ATOM 1994 C CA . ASN A 1 260 ? 22.531 -7.562 6.866 1.00 80.50 260 ASN A CA 1
ATOM 1995 C C . ASN A 1 260 ? 21.778 -7.720 5.529 1.00 80.50 260 ASN A C 1
ATOM 1997 O O . ASN A 1 260 ? 20.755 -8.406 5.489 1.00 80.50 260 ASN A O 1
ATOM 2001 N N . PRO A 1 261 ? 22.240 -7.094 4.431 1.00 84.00 261 PRO A N 1
ATOM 2002 C CA . PRO A 1 261 ? 21.644 -7.244 3.106 1.00 84.00 261 PRO A CA 1
ATOM 2003 C C . PRO A 1 261 ? 22.111 -8.501 2.348 1.00 84.00 261 PRO A C 1
ATOM 2005 O O . PRO A 1 261 ? 21.900 -8.577 1.137 1.00 84.00 261 PRO A O 1
ATOM 2008 N N . ASP A 1 262 ? 22.763 -9.461 3.006 1.00 89.12 262 ASP A N 1
ATOM 2009 C CA . ASP A 1 262 ? 23.250 -10.697 2.390 1.00 89.12 262 ASP A CA 1
ATOM 2010 C C . ASP A 1 262 ? 22.178 -11.787 2.255 1.00 89.12 262 ASP A C 1
ATOM 2012 O O . ASP A 1 262 ? 21.142 -11.787 2.922 1.00 89.12 262 ASP A O 1
ATOM 2016 N N . ILE A 1 263 ? 22.453 -12.765 1.383 1.00 86.88 263 ILE A N 1
ATOM 2017 C CA . ILE A 1 263 ? 21.614 -13.962 1.191 1.00 86.88 263 ILE A CA 1
ATOM 2018 C C . ILE A 1 263 ? 21.391 -14.702 2.518 1.00 86.88 263 ILE A C 1
ATOM 2020 O O . ILE A 1 263 ? 20.326 -15.280 2.710 1.00 86.88 263 ILE A O 1
ATOM 2024 N N . SER A 1 264 ? 22.356 -14.659 3.443 1.00 84.69 264 SER A N 1
ATOM 2025 C CA . SER A 1 264 ? 22.256 -15.322 4.750 1.00 84.69 264 SER A CA 1
ATOM 2026 C C . SER A 1 264 ? 21.067 -14.849 5.583 1.00 84.69 264 SER A C 1
ATOM 2028 O O . SER A 1 264 ? 20.535 -15.622 6.372 1.00 84.69 264 SER A O 1
ATOM 2030 N N . SER A 1 265 ? 20.582 -13.625 5.368 1.00 84.31 265 SER A N 1
ATOM 2031 C CA . SER A 1 265 ? 19.394 -13.110 6.052 1.00 84.31 265 SER A CA 1
ATOM 2032 C C . SER A 1 265 ? 18.125 -13.899 5.717 1.00 84.31 265 SER A C 1
ATOM 2034 O O . SER A 1 265 ? 17.167 -13.854 6.480 1.00 84.31 265 SER A O 1
ATOM 2036 N N . PHE A 1 266 ? 18.119 -14.634 4.601 1.00 85.81 266 PHE A N 1
ATOM 2037 C CA . PHE A 1 266 ? 17.020 -15.495 4.161 1.00 85.81 266 PHE A CA 1
ATOM 2038 C C . PHE A 1 266 ? 17.171 -16.957 4.603 1.00 85.81 266 PHE A C 1
ATOM 2040 O O . PHE A 1 266 ? 16.273 -17.757 4.333 1.00 85.81 266 PHE A O 1
ATOM 2047 N N . ASP A 1 267 ? 18.274 -17.325 5.260 1.00 86.88 267 ASP A N 1
ATOM 2048 C CA . ASP A 1 267 ? 18.546 -18.705 5.665 1.00 86.88 267 ASP A CA 1
ATOM 2049 C C . ASP A 1 267 ? 17.420 -19.228 6.586 1.00 86.88 267 ASP A C 1
ATOM 2051 O O . ASP A 1 267 ? 17.058 -18.599 7.579 1.00 86.88 267 ASP A O 1
ATOM 2055 N N . GLY A 1 268 ? 16.828 -20.376 6.237 1.00 82.94 268 GLY A N 1
ATOM 2056 C CA . GLY A 1 268 ? 15.774 -21.017 7.039 1.00 82.94 268 GLY A CA 1
ATOM 2057 C C . GLY A 1 268 ? 14.392 -20.340 7.010 1.00 82.94 268 GLY A C 1
ATOM 2058 O O . GLY A 1 268 ? 13.490 -20.774 7.734 1.00 82.94 268 GLY A O 1
ATOM 2059 N N . LEU A 1 269 ? 14.172 -19.322 6.162 1.00 84.75 269 LEU A N 1
ATOM 2060 C CA . LEU A 1 269 ? 12.908 -18.571 6.089 1.00 84.75 269 LEU A CA 1
ATOM 2061 C C . LEU A 1 269 ? 11.672 -19.470 5.900 1.00 84.75 269 LEU A C 1
ATOM 2063 O O . LEU A 1 269 ? 10.627 -19.206 6.495 1.00 84.75 269 LEU A O 1
ATOM 2067 N N . ALA A 1 270 ? 11.786 -20.551 5.123 1.00 87.19 270 ALA A N 1
ATOM 2068 C CA . ALA A 1 270 ? 10.667 -21.453 4.844 1.00 87.19 270 ALA A CA 1
ATOM 2069 C C . ALA A 1 270 ? 10.174 -22.221 6.078 1.00 87.19 270 ALA A C 1
ATOM 2071 O O . ALA A 1 270 ? 8.996 -22.567 6.146 1.00 87.19 270 ALA A O 1
ATOM 2072 N N . LYS A 1 271 ? 11.049 -22.456 7.065 1.00 83.56 271 LYS A N 1
ATOM 2073 C CA . LYS A 1 271 ? 10.696 -23.154 8.310 1.00 83.56 271 LYS A CA 1
ATOM 2074 C C . LYS A 1 271 ? 9.868 -22.266 9.244 1.00 83.56 271 LYS A C 1
ATOM 2076 O O . LYS A 1 271 ? 9.009 -22.770 9.957 1.00 83.56 271 LYS A O 1
ATOM 2081 N N . LYS A 1 272 ? 10.111 -20.949 9.231 1.00 75.62 272 LYS A N 1
ATOM 2082 C CA . LYS A 1 272 ? 9.412 -19.971 10.086 1.00 75.62 272 LYS A CA 1
ATOM 2083 C C . LYS A 1 272 ? 8.166 -19.392 9.431 1.00 75.62 272 LYS A C 1
ATOM 2085 O O . LYS A 1 272 ? 7.142 -19.244 10.087 1.00 75.62 272 LYS A O 1
ATOM 2090 N N . HIS A 1 273 ? 8.268 -19.061 8.146 1.00 81.56 273 HIS A N 1
ATOM 2091 C CA . HIS A 1 273 ? 7.240 -18.360 7.380 1.00 81.56 273 HIS A CA 1
ATOM 2092 C C . HIS A 1 273 ? 7.041 -19.035 6.017 1.00 81.56 273 HIS A C 1
ATOM 2094 O O . HIS A 1 273 ? 7.482 -18.506 4.991 1.00 81.56 273 HIS A O 1
ATOM 2100 N N . PRO A 1 274 ? 6.375 -20.204 5.974 1.00 84.56 274 PRO A N 1
ATOM 2101 C CA . PRO A 1 274 ? 6.285 -21.019 4.762 1.00 84.56 274 PRO A CA 1
ATOM 2102 C C . PRO A 1 274 ? 5.589 -20.291 3.608 1.00 84.56 274 PRO A C 1
ATOM 2104 O O . PRO A 1 274 ? 6.037 -20.379 2.468 1.00 84.56 274 PRO A O 1
ATOM 2107 N N . ILE A 1 275 ? 4.546 -19.504 3.896 1.00 83.19 275 ILE A N 1
ATOM 2108 C CA . ILE A 1 275 ? 3.810 -18.728 2.883 1.00 83.19 275 ILE A CA 1
ATOM 2109 C C . ILE A 1 275 ? 4.706 -17.643 2.270 1.00 83.19 275 ILE A C 1
ATOM 2111 O O . ILE A 1 275 ? 4.727 -17.450 1.058 1.00 83.19 275 ILE A O 1
ATOM 2115 N N . VAL A 1 276 ? 5.491 -16.956 3.098 1.00 84.56 276 VAL A N 1
ATOM 2116 C CA . VAL A 1 276 ? 6.388 -15.876 2.664 1.00 84.56 276 VAL A CA 1
ATOM 2117 C C . VAL A 1 276 ? 7.508 -16.438 1.796 1.00 84.56 276 VAL A C 1
ATOM 2119 O O . VAL A 1 276 ? 7.753 -15.934 0.702 1.00 84.56 276 VAL A O 1
ATOM 2122 N N . ALA A 1 277 ? 8.148 -17.522 2.243 1.00 88.75 277 ALA A N 1
ATOM 2123 C CA . ALA A 1 277 ? 9.174 -18.209 1.466 1.00 88.75 277 ALA A CA 1
ATOM 2124 C C . ALA A 1 277 ? 8.623 -18.748 0.138 1.00 88.75 277 ALA A C 1
ATOM 2126 O O . ALA A 1 277 ? 9.289 -18.646 -0.894 1.00 88.75 277 ALA A O 1
ATOM 2127 N N . PHE A 1 278 ? 7.389 -19.257 0.136 1.00 90.62 278 PHE A N 1
ATOM 2128 C CA . PHE A 1 278 ? 6.704 -19.699 -1.074 1.00 90.62 278 PHE A CA 1
ATOM 2129 C C . PHE A 1 278 ? 6.474 -18.547 -2.065 1.00 90.62 278 PHE A C 1
ATOM 2131 O O . PHE A 1 278 ? 6.761 -18.701 -3.252 1.00 90.62 278 PHE A O 1
ATOM 2138 N N . LEU A 1 279 ? 6.058 -17.366 -1.594 1.00 90.75 279 LEU A N 1
ATOM 2139 C CA . LEU A 1 279 ? 5.893 -16.174 -2.437 1.00 90.75 279 LEU A CA 1
ATOM 2140 C C . LEU A 1 279 ? 7.219 -15.691 -3.047 1.00 90.75 279 LEU A C 1
ATOM 2142 O O . LEU A 1 279 ? 7.271 -15.393 -4.245 1.00 90.75 279 LEU A O 1
ATOM 2146 N N . VAL A 1 280 ? 8.305 -15.653 -2.261 1.00 91.62 280 VAL A N 1
ATOM 2147 C CA . VAL A 1 280 ? 9.654 -15.335 -2.777 1.00 91.62 280 VAL A CA 1
ATOM 2148 C C . VAL A 1 280 ? 10.077 -16.362 -3.827 1.00 91.62 280 VAL A C 1
ATOM 2150 O O . VAL A 1 280 ? 10.579 -15.998 -4.890 1.00 91.62 280 VAL A O 1
ATOM 2153 N N . THR A 1 281 ? 9.825 -17.644 -3.560 1.00 94.31 281 THR A N 1
ATOM 2154 C CA . THR A 1 281 ? 10.163 -18.751 -4.461 1.00 94.31 281 THR A CA 1
ATOM 2155 C C . THR A 1 281 ? 9.423 -18.636 -5.787 1.00 94.31 281 THR A C 1
ATOM 2157 O O . THR A 1 281 ? 10.067 -18.631 -6.832 1.00 94.31 281 THR A O 1
ATOM 2160 N N . ILE A 1 282 ? 8.099 -18.450 -5.776 1.00 95.19 282 ILE A N 1
ATOM 2161 C CA . ILE A 1 282 ? 7.316 -18.227 -7.002 1.00 95.19 282 ILE A CA 1
ATOM 2162 C C . ILE A 1 282 ? 7.849 -17.024 -7.781 1.00 95.19 282 ILE A C 1
ATOM 2164 O O . ILE A 1 282 ? 7.975 -17.092 -9.003 1.00 95.19 282 ILE A O 1
ATOM 2168 N N . SER A 1 283 ? 8.188 -15.935 -7.091 1.00 95.31 283 SER A N 1
ATOM 2169 C CA . SER A 1 283 ? 8.695 -14.720 -7.734 1.00 95.31 283 SER A CA 1
ATOM 2170 C C . SER A 1 283 ? 10.012 -14.985 -8.469 1.00 95.31 283 SER A C 1
ATOM 2172 O O . SER A 1 283 ? 10.144 -14.644 -9.645 1.00 95.31 283 SER A O 1
ATOM 2174 N N . PHE A 1 284 ? 10.954 -15.679 -7.826 1.00 94.44 284 PHE A N 1
ATOM 2175 C CA . PHE A 1 284 ? 12.222 -16.069 -8.440 1.00 94.44 284 PHE A CA 1
ATOM 2176 C C . PHE A 1 284 ? 12.066 -17.079 -9.580 1.00 94.44 284 PHE A C 1
ATOM 2178 O O . PHE A 1 284 ? 12.682 -16.911 -10.631 1.00 94.44 284 PHE A O 1
ATOM 2185 N N . LEU A 1 285 ? 11.226 -18.105 -9.416 1.00 94.62 285 LEU A N 1
ATOM 2186 C CA . LEU A 1 285 ? 10.959 -19.087 -10.473 1.00 94.62 285 LEU A CA 1
ATOM 2187 C C . LEU A 1 285 ? 10.266 -18.433 -11.681 1.00 94.62 285 LEU A C 1
ATOM 2189 O O . LEU A 1 285 ? 10.556 -18.778 -12.828 1.00 94.62 285 LEU A O 1
ATOM 2193 N N . SER A 1 286 ? 9.404 -17.439 -11.438 1.00 95.75 286 SER A N 1
ATOM 2194 C CA . SER A 1 286 ? 8.795 -16.626 -12.491 1.00 95.75 286 SER A CA 1
ATOM 2195 C C . SER A 1 286 ? 9.865 -15.820 -13.232 1.00 95.75 286 SER A C 1
ATOM 2197 O O . SER A 1 286 ? 9.938 -15.899 -14.453 1.00 95.75 286 SER A O 1
ATOM 2199 N N . MET A 1 287 ? 10.779 -15.138 -12.529 1.00 93.25 287 MET A N 1
ATOM 2200 C CA . MET A 1 287 ? 11.910 -14.423 -13.151 1.00 93.25 287 MET A CA 1
ATOM 2201 C C . MET A 1 287 ? 12.847 -15.357 -13.945 1.00 93.25 287 MET A C 1
ATOM 2203 O O . MET A 1 287 ? 13.297 -15.018 -15.047 1.00 93.25 287 MET A O 1
ATOM 2207 N N . ALA A 1 288 ? 13.093 -16.571 -13.448 1.00 93.25 288 ALA A N 1
ATOM 2208 C CA . ALA A 1 288 ? 13.815 -17.612 -14.185 1.00 93.25 288 ALA A CA 1
ATOM 2209 C C . ALA A 1 288 ? 13.078 -18.049 -15.461 1.00 93.25 288 ALA A C 1
ATOM 2211 O O . ALA A 1 288 ? 13.720 -18.401 -16.449 1.00 93.25 288 ALA A O 1
ATOM 2212 N N . GLY A 1 289 ? 11.751 -17.935 -15.497 1.00 93.50 289 GLY A N 1
ATOM 2213 C CA . GLY A 1 289 ? 10.924 -18.320 -16.636 1.00 93.50 289 GLY A CA 1
ATOM 2214 C C . GLY A 1 289 ? 10.597 -19.810 -16.652 1.00 93.50 289 GLY A C 1
ATOM 2215 O O . GLY A 1 289 ? 10.663 -20.431 -17.707 1.00 93.50 289 GLY A O 1
ATOM 2216 N N . ILE A 1 290 ? 10.271 -20.388 -15.492 1.00 93.75 290 ILE A N 1
ATOM 2217 C CA . ILE A 1 290 ? 9.916 -21.809 -15.366 1.00 93.75 290 ILE A CA 1
ATOM 2218 C C . ILE A 1 290 ? 8.399 -22.004 -15.572 1.00 93.75 290 ILE A C 1
ATOM 2220 O O . ILE A 1 290 ? 7.612 -21.321 -14.910 1.00 93.75 290 ILE A O 1
ATOM 2224 N N . PRO A 1 291 ? 7.949 -22.925 -16.450 1.00 92.69 291 PRO A N 1
ATOM 2225 C CA . PRO A 1 291 ? 6.532 -23.274 -16.575 1.00 92.69 291 PRO A CA 1
ATOM 2226 C C . PRO A 1 291 ? 5.948 -23.799 -15.250 1.00 92.69 291 PRO A C 1
ATOM 2228 O O . PRO A 1 291 ? 6.633 -24.552 -14.558 1.00 92.69 291 PRO A O 1
ATOM 2231 N N . PRO A 1 292 ? 4.693 -23.466 -14.885 1.00 94.38 292 PRO A N 1
ATOM 2232 C CA . PRO A 1 292 ? 3.679 -22.723 -15.649 1.00 94.38 292 PRO A CA 1
ATOM 2233 C C . PRO A 1 292 ? 3.643 -21.203 -15.367 1.00 94.38 292 PRO A C 1
ATOM 2235 O O . PRO A 1 292 ? 2.643 -20.547 -15.658 1.00 94.38 292 PRO A O 1
ATOM 2238 N N . LEU A 1 293 ? 4.687 -20.627 -14.763 1.00 96.62 293 LEU A N 1
ATOM 2239 C CA . LEU A 1 293 ? 4.651 -19.258 -14.237 1.00 96.62 293 LEU A CA 1
ATOM 2240 C C . LEU A 1 293 ? 4.648 -18.185 -15.337 1.00 96.62 293 LEU A C 1
ATOM 2242 O O . LEU A 1 293 ? 5.115 -18.397 -16.454 1.00 96.62 293 LEU A O 1
ATOM 2246 N N . ALA A 1 294 ? 4.159 -16.988 -15.002 1.00 94.56 294 ALA A N 1
ATOM 2247 C CA . ALA A 1 294 ? 3.971 -15.897 -15.962 1.00 94.56 294 ALA A CA 1
ATOM 2248 C C . ALA A 1 294 ? 5.261 -15.490 -16.699 1.00 94.56 294 ALA A C 1
ATOM 2250 O O . ALA A 1 294 ? 5.213 -15.155 -17.882 1.00 94.56 294 ALA A O 1
ATOM 2251 N N . GLY A 1 295 ? 6.425 -15.554 -16.044 1.00 94.00 295 GLY A N 1
ATOM 2252 C CA . GLY A 1 295 ? 7.682 -15.190 -16.696 1.00 94.00 295 GLY A CA 1
ATOM 2253 C C . GLY A 1 295 ? 8.145 -16.179 -17.768 1.00 94.00 295 GLY A C 1
ATOM 2254 O O . GLY A 1 295 ? 8.876 -15.774 -18.671 1.00 94.00 295 GLY A O 1
ATOM 2255 N N . PHE A 1 296 ? 7.673 -17.435 -17.744 1.00 96.25 296 PHE A N 1
ATOM 2256 C CA . PHE A 1 296 ? 7.864 -18.357 -18.868 1.00 96.25 296 PHE A CA 1
ATOM 2257 C C . PHE A 1 296 ? 7.146 -17.825 -20.107 1.00 96.25 296 PHE A C 1
ATOM 2259 O O . PHE A 1 296 ? 7.765 -17.647 -21.154 1.00 96.25 296 PHE A O 1
ATOM 2266 N N . TRP A 1 297 ? 5.861 -17.491 -19.964 1.00 95.56 297 TRP A N 1
ATOM 2267 C CA . TRP A 1 297 ? 5.057 -16.940 -21.053 1.00 95.56 297 TRP A CA 1
ATOM 2268 C C . TRP A 1 297 ? 5.620 -15.614 -21.565 1.00 95.56 297 TRP A C 1
ATOM 2270 O O . TRP A 1 297 ? 5.613 -15.368 -22.768 1.00 95.56 297 TRP A O 1
ATOM 2280 N N . ALA A 1 298 ? 6.174 -14.785 -20.676 1.00 94.44 298 ALA A N 1
ATOM 2281 C CA . ALA A 1 298 ? 6.790 -13.522 -21.066 1.00 94.44 298 ALA A CA 1
ATOM 2282 C C . ALA A 1 298 ? 8.011 -13.731 -21.974 1.00 94.44 298 ALA A C 1
ATOM 2284 O O . ALA A 1 298 ? 8.134 -13.064 -23.000 1.00 94.44 298 ALA A O 1
ATOM 2285 N N . LYS A 1 299 ? 8.882 -14.693 -21.642 1.00 94.94 299 LYS A N 1
ATOM 2286 C CA . LYS A 1 299 ? 10.022 -15.075 -22.493 1.00 94.94 299 LYS A CA 1
ATOM 2287 C C . LYS A 1 299 ? 9.571 -15.769 -23.776 1.00 94.94 299 LYS A C 1
ATOM 2289 O O . LYS A 1 299 ? 10.110 -15.485 -24.838 1.00 94.94 299 LYS A O 1
ATOM 2294 N N . TYR A 1 300 ? 8.563 -16.631 -23.694 1.00 94.38 300 TYR A N 1
ATOM 2295 C CA . TYR A 1 300 ? 8.023 -17.362 -24.838 1.00 94.38 300 TYR A CA 1
ATOM 2296 C C . TYR A 1 300 ? 7.486 -16.428 -25.932 1.00 94.38 300 TYR A C 1
ATOM 2298 O O . TYR A 1 300 ? 7.897 -16.544 -27.086 1.00 94.38 300 TYR A O 1
ATOM 2306 N N . TYR A 1 301 ? 6.628 -15.464 -25.573 1.00 92.50 301 TYR A N 1
ATOM 2307 C CA . TYR A 1 301 ? 6.093 -14.496 -26.539 1.00 92.50 301 TYR A CA 1
ATOM 2308 C C . TYR A 1 301 ? 7.186 -13.624 -27.155 1.00 92.50 301 TYR A C 1
ATOM 2310 O O . TYR A 1 301 ? 7.157 -13.354 -28.352 1.00 92.50 301 TYR A O 1
ATOM 2318 N N . LEU A 1 302 ? 8.175 -13.238 -26.350 1.00 92.88 302 LEU A N 1
ATOM 2319 C CA . LEU A 1 302 ? 9.346 -12.505 -26.812 1.00 92.88 302 LEU A CA 1
ATOM 2320 C C . LEU A 1 302 ? 10.170 -13.325 -27.818 1.00 92.88 302 LEU A C 1
ATOM 2322 O O . LEU A 1 302 ? 10.571 -12.789 -28.846 1.00 92.88 302 LEU A O 1
ATOM 2326 N N . PHE A 1 303 ? 10.410 -14.615 -27.566 1.00 93.81 303 PHE A N 1
ATOM 2327 C CA . PHE A 1 303 ? 11.196 -15.455 -28.474 1.00 93.81 303 PHE A CA 1
ATOM 2328 C C . PHE A 1 303 ? 10.497 -15.669 -29.811 1.00 93.81 303 PHE A C 1
ATOM 2330 O O . PHE A 1 303 ? 11.149 -15.567 -30.845 1.00 93.81 303 PHE A O 1
ATOM 2337 N N . ILE A 1 304 ? 9.186 -15.920 -29.813 1.00 92.00 304 ILE A N 1
ATOM 2338 C CA . ILE A 1 304 ? 8.430 -16.128 -31.057 1.00 92.00 304 ILE A CA 1
ATOM 2339 C C . ILE A 1 304 ? 8.475 -14.897 -31.961 1.00 92.00 304 ILE A C 1
ATOM 2341 O O . ILE A 1 304 ? 8.557 -15.055 -33.179 1.00 92.00 304 ILE A O 1
ATOM 2345 N N . ASP A 1 305 ? 8.439 -13.696 -31.381 1.00 89.12 305 ASP A N 1
ATOM 2346 C CA . ASP A 1 305 ? 8.401 -12.453 -32.153 1.00 89.12 305 ASP A CA 1
ATOM 2347 C C . ASP A 1 305 ? 9.677 -12.226 -32.978 1.00 89.12 305 ASP A C 1
ATOM 2349 O O . ASP A 1 305 ? 9.599 -11.754 -34.109 1.00 89.12 305 ASP A O 1
ATOM 2353 N N . ILE A 1 306 ? 10.843 -12.630 -32.459 1.00 91.38 306 ILE A N 1
ATOM 2354 C CA . ILE A 1 306 ? 12.142 -12.369 -33.104 1.00 91.38 306 ILE A CA 1
ATOM 2355 C C . ILE A 1 306 ? 12.861 -13.620 -33.636 1.00 91.38 306 ILE A C 1
ATOM 2357 O O . ILE A 1 306 ? 13.923 -13.503 -34.246 1.00 91.38 306 ILE A O 1
ATOM 2361 N N . PHE A 1 307 ? 12.325 -14.825 -33.409 1.00 91.81 307 PHE A N 1
ATOM 2362 C CA . PHE A 1 307 ? 12.988 -16.096 -33.742 1.00 91.81 307 PHE A CA 1
ATOM 2363 C C . PHE A 1 307 ? 13.391 -16.207 -35.216 1.00 91.81 307 PHE A C 1
ATOM 2365 O O . PHE A 1 307 ? 14.449 -16.757 -35.517 1.00 91.81 307 PHE A O 1
ATOM 2372 N N . LYS A 1 308 ? 12.561 -15.684 -36.128 1.00 89.75 308 LYS A N 1
ATOM 2373 C CA . LYS A 1 308 ? 12.809 -15.767 -37.574 1.00 89.75 308 LYS A CA 1
ATOM 2374 C C . LYS A 1 308 ? 14.029 -14.952 -38.006 1.00 89.75 308 LYS A C 1
ATOM 2376 O O . LYS A 1 308 ? 14.813 -15.443 -38.810 1.00 89.75 308 LYS A O 1
ATOM 2381 N N . ASP A 1 309 ? 14.197 -13.760 -37.441 1.00 90.81 309 ASP A N 1
ATOM 2382 C CA . ASP A 1 309 ? 15.218 -12.800 -37.874 1.00 90.81 309 ASP A CA 1
ATOM 2383 C C . ASP A 1 309 ? 16.494 -12.863 -37.010 1.00 90.81 309 ASP A C 1
ATOM 2385 O O . ASP A 1 309 ? 17.589 -12.554 -37.477 1.00 90.81 309 ASP A O 1
ATOM 2389 N N . TYR A 1 310 ? 16.382 -13.319 -35.756 1.00 95.06 310 TYR A N 1
ATOM 2390 C CA . TYR A 1 310 ? 17.466 -13.305 -34.765 1.00 95.06 310 TYR A CA 1
ATOM 2391 C C . TYR A 1 310 ? 17.609 -14.637 -34.006 1.00 95.06 310 TYR A C 1
ATOM 2393 O O . TYR A 1 310 ? 17.747 -14.661 -32.779 1.00 95.06 310 TYR A O 1
ATOM 2401 N N . LEU A 1 311 ? 17.631 -15.765 -34.726 1.00 95.88 311 LEU A N 1
ATOM 2402 C CA . LEU A 1 311 ? 17.770 -17.109 -34.138 1.00 95.88 311 LEU A CA 1
ATOM 2403 C C . LEU A 1 311 ? 18.959 -17.230 -33.167 1.00 95.88 311 LEU A C 1
ATOM 2405 O O . LEU A 1 311 ? 18.822 -17.777 -32.072 1.00 95.88 311 LEU A O 1
ATOM 2409 N N . TRP A 1 312 ? 20.123 -16.692 -33.542 1.00 96.56 312 TRP A N 1
ATOM 2410 C CA . TRP A 1 312 ? 21.333 -16.734 -32.715 1.00 96.56 312 TRP A CA 1
ATOM 2411 C C . TRP A 1 312 ? 21.133 -16.043 -31.355 1.00 96.56 312 TRP A C 1
ATOM 2413 O O . TRP A 1 312 ? 21.604 -16.540 -30.332 1.00 96.56 312 TRP A O 1
ATOM 2423 N N . LEU A 1 313 ? 20.391 -14.931 -31.324 1.00 97.19 313 LEU A N 1
ATOM 2424 C CA . LEU A 1 313 ? 20.110 -14.180 -30.103 1.00 97.19 313 LEU A CA 1
ATOM 2425 C C . LEU A 1 313 ? 19.125 -14.937 -29.214 1.00 97.19 313 LEU A C 1
ATOM 2427 O O . LEU A 1 313 ? 19.313 -14.982 -28.001 1.00 97.19 313 LEU A O 1
ATOM 2431 N N . VAL A 1 314 ? 18.113 -15.580 -29.808 1.00 96.81 314 VAL A N 1
ATOM 2432 C CA . VAL A 1 314 ? 17.171 -16.441 -29.075 1.00 96.81 314 VAL A CA 1
ATOM 2433 C C . VAL A 1 314 ? 17.902 -17.607 -28.409 1.00 96.81 314 VAL A C 1
ATOM 2435 O O . VAL A 1 314 ? 17.657 -17.883 -27.237 1.00 96.81 314 VAL A O 1
ATOM 2438 N N . ILE A 1 315 ? 18.854 -18.246 -29.097 1.00 96.38 315 ILE A N 1
ATOM 2439 C CA . ILE A 1 315 ? 19.678 -19.316 -28.509 1.00 96.38 315 ILE A CA 1
ATOM 2440 C C . ILE A 1 315 ? 20.463 -18.788 -27.299 1.00 96.38 315 ILE A C 1
ATOM 2442 O O . ILE A 1 315 ? 20.417 -19.388 -26.224 1.00 96.38 315 ILE A O 1
ATOM 2446 N N . ILE A 1 316 ? 21.131 -17.636 -27.435 1.00 96.81 316 ILE A N 1
ATOM 2447 C CA . ILE A 1 316 ? 21.852 -16.998 -26.321 1.00 96.81 316 ILE A CA 1
ATOM 2448 C C . ILE A 1 316 ? 20.903 -16.670 -25.163 1.00 96.81 316 ILE A C 1
ATOM 2450 O O . ILE A 1 316 ? 21.260 -16.880 -24.002 1.00 96.81 316 ILE A O 1
ATOM 2454 N N . ALA A 1 317 ? 19.702 -16.175 -25.456 1.00 96.12 317 ALA A N 1
ATOM 2455 C CA . ALA A 1 317 ? 18.701 -15.821 -24.458 1.00 96.12 317 ALA A CA 1
ATOM 2456 C C . ALA A 1 317 ? 18.186 -17.051 -23.692 1.00 96.12 317 ALA A C 1
ATOM 2458 O O . ALA A 1 317 ? 18.045 -16.994 -22.470 1.00 96.12 317 ALA A O 1
ATOM 2459 N N . ILE A 1 318 ? 17.974 -18.182 -24.374 1.00 95.31 318 ILE A N 1
ATOM 2460 C CA . ILE A 1 318 ? 17.594 -19.459 -23.749 1.00 95.31 318 ILE A CA 1
ATOM 2461 C C . ILE A 1 318 ? 18.709 -19.955 -22.822 1.00 95.31 318 ILE A C 1
ATOM 2463 O O . ILE A 1 318 ? 18.438 -20.277 -21.664 1.00 95.31 318 ILE A O 1
ATOM 2467 N N . LEU A 1 319 ? 19.965 -19.952 -23.282 1.00 95.38 319 LEU A N 1
ATOM 2468 C CA . LEU A 1 319 ? 21.115 -20.356 -22.461 1.00 95.38 319 LEU A CA 1
ATOM 2469 C C . LEU A 1 319 ? 21.267 -19.469 -21.218 1.00 95.38 319 LEU A C 1
ATOM 2471 O O . LEU A 1 319 ? 21.495 -19.958 -20.114 1.00 95.38 319 LEU A O 1
ATOM 2475 N N . ASN A 1 320 ? 21.078 -18.161 -21.377 1.00 94.38 320 ASN A N 1
ATOM 2476 C CA . ASN A 1 320 ? 21.100 -17.208 -20.272 1.00 94.38 320 ASN A CA 1
ATOM 2477 C C . ASN A 1 320 ? 19.928 -17.395 -19.306 1.00 94.38 320 ASN A C 1
ATOM 2479 O O . ASN A 1 320 ? 20.102 -17.292 -18.093 1.00 94.38 320 ASN A O 1
ATOM 2483 N N . SER A 1 321 ? 18.743 -17.715 -19.822 1.00 93.06 321 SER A N 1
ATOM 2484 C CA . SER A 1 321 ? 17.593 -18.062 -18.992 1.00 93.06 321 SER A CA 1
ATOM 2485 C C . SER A 1 321 ? 17.848 -19.332 -18.181 1.00 93.06 321 SER A C 1
ATOM 2487 O O . SER A 1 321 ? 17.450 -19.397 -17.025 1.00 93.06 321 SER A O 1
ATOM 2489 N N . ALA A 1 322 ? 18.544 -20.321 -18.745 1.00 91.31 322 ALA A N 1
ATOM 2490 C CA . ALA A 1 322 ? 18.967 -21.503 -18.000 1.00 91.31 322 ALA A CA 1
ATOM 2491 C C . ALA A 1 322 ? 20.022 -21.155 -16.934 1.00 91.31 322 ALA A C 1
ATOM 2493 O O . ALA A 1 322 ? 19.955 -21.650 -15.812 1.00 91.31 322 ALA A O 1
ATOM 2494 N N . ALA A 1 323 ? 20.961 -20.254 -17.238 1.00 90.19 323 ALA A N 1
ATOM 2495 C CA . ALA A 1 323 ? 21.952 -19.787 -16.269 1.00 90.19 323 ALA A CA 1
ATOM 2496 C C . ALA A 1 323 ? 21.317 -19.042 -15.078 1.00 90.19 323 ALA A C 1
ATOM 2498 O O . ALA A 1 323 ? 21.756 -19.217 -13.940 1.00 90.19 323 ALA A O 1
ATOM 2499 N N . SER A 1 324 ? 20.262 -18.247 -15.304 1.00 90.44 324 SER A N 1
ATOM 2500 C CA . SER A 1 324 ? 19.591 -17.510 -14.223 1.00 90.44 324 SER A CA 1
ATOM 2501 C C . SER A 1 324 ? 18.856 -18.421 -13.236 1.00 90.44 324 SER A C 1
ATOM 2503 O O . SER A 1 324 ? 18.773 -18.083 -12.054 1.00 90.44 324 SER A O 1
ATOM 2505 N N . ILE A 1 325 ? 18.416 -19.611 -13.671 1.00 91.12 325 ILE A N 1
ATOM 2506 C CA . ILE A 1 325 ? 17.851 -20.642 -12.786 1.00 91.12 325 ILE A CA 1
ATOM 2507 C C . ILE A 1 325 ? 18.837 -20.954 -11.659 1.00 91.12 325 ILE A C 1
ATOM 2509 O O . ILE A 1 325 ? 18.456 -20.879 -10.496 1.00 91.12 325 ILE A O 1
ATOM 2513 N N . PHE A 1 326 ? 20.112 -21.208 -11.963 1.00 87.94 326 PHE A N 1
ATOM 2514 C CA . PHE A 1 326 ? 21.117 -21.513 -10.937 1.00 87.94 326 PHE A CA 1
ATOM 2515 C C . PHE A 1 326 ? 21.315 -20.367 -9.936 1.00 87.94 326 PHE A C 1
ATOM 2517 O O . PHE A 1 326 ? 21.434 -20.610 -8.734 1.00 87.94 326 PHE A O 1
ATOM 2524 N N . VAL A 1 327 ? 21.308 -19.118 -10.415 1.00 87.50 327 VAL A N 1
ATOM 2525 C CA . VAL A 1 327 ? 21.445 -17.926 -9.562 1.00 87.50 327 VAL A CA 1
ATOM 2526 C C . VAL A 1 327 ? 20.295 -17.840 -8.561 1.00 87.50 327 VAL A C 1
ATOM 2528 O O . VAL A 1 327 ? 20.528 -17.633 -7.372 1.00 87.50 327 VAL A O 1
ATOM 2531 N N . TYR A 1 328 ? 19.057 -18.025 -9.018 1.00 91.56 328 TYR A N 1
ATOM 2532 C CA . TYR A 1 328 ? 17.893 -17.942 -8.140 1.00 91.56 328 TYR A CA 1
ATOM 2533 C C . TYR A 1 328 ? 17.722 -19.185 -7.261 1.00 91.56 328 TYR A C 1
ATOM 2535 O O . TYR A 1 328 ? 17.332 -19.065 -6.100 1.00 91.56 328 TYR A O 1
ATOM 2543 N N . PHE A 1 329 ? 18.082 -20.372 -7.757 1.00 89.31 329 PHE A N 1
ATOM 2544 C CA . PHE A 1 329 ? 18.066 -21.600 -6.964 1.00 89.31 329 PHE A CA 1
ATOM 2545 C C . PHE A 1 329 ? 19.034 -21.541 -5.787 1.00 89.31 329 PHE A C 1
ATOM 2547 O O . PHE A 1 329 ? 18.686 -22.049 -4.729 1.00 89.31 329 PHE A O 1
ATOM 2554 N N . LYS A 1 330 ? 20.190 -20.868 -5.905 1.00 85.19 330 LYS A N 1
ATOM 2555 C CA . LYS A 1 330 ? 21.083 -20.602 -4.757 1.00 85.19 330 LYS A CA 1
ATOM 2556 C C . LYS A 1 330 ? 20.321 -19.956 -3.589 1.00 85.19 330 LYS A C 1
ATOM 2558 O O . LYS A 1 330 ? 20.559 -20.291 -2.432 1.00 85.19 330 LYS A O 1
ATOM 2563 N N . PHE A 1 331 ? 19.392 -19.054 -3.901 1.00 84.38 331 PHE A N 1
ATOM 2564 C CA . PHE A 1 331 ? 18.580 -18.326 -2.929 1.00 84.38 331 PHE A CA 1
ATOM 2565 C C . PHE A 1 331 ? 17.440 -19.174 -2.362 1.00 84.38 331 PHE A C 1
ATOM 2567 O O . PHE A 1 331 ? 17.240 -19.234 -1.151 1.00 84.38 331 PHE A O 1
ATOM 2574 N N . ILE A 1 332 ? 16.718 -19.869 -3.244 1.00 90.31 332 ILE A N 1
ATOM 2575 C CA . ILE A 1 332 ? 15.638 -20.785 -2.859 1.00 90.31 332 ILE A CA 1
ATOM 2576 C C . ILE A 1 332 ? 16.199 -21.897 -1.970 1.00 90.31 332 ILE A C 1
ATOM 2578 O O . ILE A 1 332 ? 15.650 -22.180 -0.914 1.00 90.31 332 ILE A O 1
ATOM 2582 N N . TRP A 1 333 ? 17.344 -22.467 -2.334 1.00 88.06 333 TRP A N 1
ATOM 2583 C CA . TRP A 1 333 ? 18.035 -23.468 -1.531 1.00 88.06 333 TRP A CA 1
ATOM 2584 C C . TRP A 1 333 ? 18.343 -22.945 -0.125 1.00 88.06 333 TRP A C 1
ATOM 2586 O O . TRP A 1 333 ? 17.944 -23.565 0.857 1.00 88.06 333 TRP A O 1
ATOM 2596 N N . ALA A 1 334 ? 18.952 -21.759 -0.015 1.00 85.88 334 ALA A N 1
ATOM 2597 C CA . ALA A 1 334 ? 19.256 -21.132 1.271 1.00 85.88 334 ALA A CA 1
ATOM 2598 C C . ALA A 1 334 ? 18.015 -20.975 2.177 1.00 85.88 334 ALA A C 1
ATOM 2600 O O . ALA A 1 334 ? 18.081 -21.302 3.363 1.00 85.88 334 ALA A O 1
ATOM 2601 N N . MET A 1 335 ? 16.867 -20.574 1.616 1.00 89.06 335 MET A N 1
ATOM 2602 C CA . MET A 1 335 ? 15.612 -20.419 2.366 1.00 89.06 335 MET A CA 1
ATOM 2603 C C . MET A 1 335 ? 15.050 -21.725 2.940 1.00 89.06 335 MET A C 1
ATOM 2605 O O . MET A 1 335 ? 14.410 -21.693 3.992 1.00 89.06 335 MET A O 1
ATOM 2609 N N . TYR A 1 336 ? 15.244 -22.854 2.252 1.00 89.19 336 TYR A N 1
ATOM 2610 C CA . TYR A 1 336 ? 14.601 -24.127 2.602 1.00 89.19 336 TYR A CA 1
ATOM 2611 C C . TYR A 1 336 ? 15.522 -25.092 3.349 1.00 89.19 336 TYR A C 1
ATOM 2613 O O . TYR A 1 336 ? 15.057 -25.814 4.232 1.00 89.19 336 TYR A O 1
ATOM 2621 N N . THR A 1 337 ? 16.814 -25.132 3.015 1.00 85.69 337 THR A N 1
ATOM 2622 C CA . THR A 1 337 ? 17.702 -26.199 3.500 1.00 85.69 337 THR A CA 1
ATOM 2623 C C . THR A 1 337 ? 18.537 -25.796 4.700 1.00 85.69 337 THR A C 1
ATOM 2625 O O . THR A 1 337 ? 18.852 -26.647 5.528 1.00 85.69 337 THR A O 1
ATOM 2628 N N . LYS A 1 338 ? 18.928 -24.524 4.804 1.00 81.94 338 LYS A N 1
ATOM 2629 C CA . LYS A 1 338 ? 19.818 -24.090 5.880 1.00 81.94 338 LYS A CA 1
ATOM 2630 C C . LYS A 1 338 ? 19.103 -24.022 7.230 1.00 81.94 338 LYS A C 1
ATOM 2632 O O . LYS A 1 338 ? 17.879 -23.885 7.320 1.00 81.94 338 LYS A O 1
ATOM 2637 N N . GLU A 1 339 ? 19.890 -24.185 8.284 1.00 67.69 339 GLU A N 1
ATOM 2638 C CA . GLU A 1 339 ? 19.460 -24.015 9.670 1.00 67.69 339 GLU A CA 1
ATOM 2639 C C . GLU A 1 339 ? 19.712 -22.581 10.137 1.00 67.69 339 GLU A C 1
ATOM 2641 O O . GLU A 1 339 ? 20.515 -21.858 9.550 1.00 67.69 339 GLU A O 1
ATOM 2646 N N . ASP A 1 340 ? 18.954 -22.167 11.148 1.00 56.50 340 ASP A N 1
ATOM 2647 C CA . ASP A 1 340 ? 18.776 -20.777 11.557 1.00 56.50 340 ASP A CA 1
ATOM 2648 C C . ASP A 1 340 ? 20.094 -20.036 11.830 1.00 56.50 340 ASP A C 1
ATOM 2650 O O . ASP A 1 340 ? 20.707 -20.172 12.887 1.00 56.50 340 ASP A O 1
ATOM 2654 N N . GLY A 1 341 ? 20.474 -19.149 10.910 1.00 52.69 341 GLY A N 1
ATOM 2655 C CA . GLY A 1 341 ? 21.405 -18.063 11.184 1.00 52.69 341 GLY A CA 1
ATOM 2656 C C . GLY A 1 341 ? 20.636 -16.817 11.618 1.00 52.69 341 GLY A C 1
ATOM 2657 O O . GLY A 1 341 ? 20.264 -16.011 10.777 1.00 52.69 341 GLY A O 1
ATOM 2658 N N . ASN A 1 342 ? 20.380 -16.644 12.919 1.00 51.00 342 ASN A N 1
ATOM 2659 C CA . ASN A 1 342 ? 19.914 -15.390 13.549 1.00 51.00 342 ASN A CA 1
ATOM 2660 C C . ASN A 1 342 ? 18.639 -14.688 13.011 1.00 51.00 342 ASN A C 1
ATOM 2662 O O . ASN A 1 342 ? 18.300 -13.614 13.512 1.00 51.00 342 ASN A O 1
ATOM 2666 N N . ALA A 1 343 ? 17.886 -15.242 12.056 1.00 51.06 343 ALA A N 1
ATOM 2667 C CA . ALA A 1 343 ? 16.666 -14.603 11.553 1.00 51.06 343 ALA A CA 1
ATOM 2668 C C . ALA A 1 343 ? 15.537 -14.677 12.603 1.00 51.06 343 ALA A C 1
ATOM 2670 O O . ALA A 1 343 ? 14.927 -15.726 12.808 1.00 51.06 343 ALA A O 1
ATOM 2671 N N . GLN A 1 344 ? 15.273 -13.582 13.319 1.00 51.41 344 GLN A N 1
ATOM 2672 C CA . GLN A 1 344 ? 14.194 -13.491 14.311 1.00 51.41 344 GLN A CA 1
ATOM 2673 C C . GLN A 1 344 ? 12.794 -13.625 13.671 1.00 51.41 344 GLN A C 1
ATOM 2675 O O . GLN A 1 344 ? 12.621 -13.530 12.456 1.00 51.41 344 GLN A O 1
ATOM 2680 N N . LYS A 1 345 ? 11.776 -13.906 14.497 1.00 48.56 345 LYS A N 1
ATOM 2681 C CA . LYS A 1 345 ? 10.383 -14.133 14.081 1.00 48.56 345 LYS A CA 1
ATOM 2682 C C . LYS A 1 345 ? 9.832 -12.876 13.388 1.00 48.56 345 LYS A C 1
ATOM 2684 O O . LYS A 1 345 ? 9.615 -11.861 14.036 1.00 48.56 345 LYS A O 1
ATOM 2689 N N . ILE A 1 346 ? 9.611 -12.944 12.073 1.00 49.12 346 ILE A N 1
ATOM 2690 C CA . ILE A 1 346 ? 9.000 -11.839 11.317 1.00 49.12 346 ILE A CA 1
ATOM 2691 C C . ILE A 1 346 ? 7.557 -11.637 11.803 1.00 49.12 346 ILE A C 1
ATOM 2693 O O . ILE A 1 346 ? 6.700 -12.488 11.572 1.00 49.12 346 ILE A O 1
ATOM 2697 N N . GLU A 1 347 ? 7.278 -10.518 12.465 1.00 42.47 347 GLU A N 1
ATOM 2698 C CA . GLU A 1 347 ? 5.910 -10.048 12.679 1.00 42.47 347 GLU A CA 1
ATOM 2699 C C . GLU A 1 347 ? 5.395 -9.469 11.362 1.00 42.47 347 GLU A C 1
ATOM 2701 O O . GLU A 1 347 ? 5.694 -8.333 10.991 1.00 42.47 347 GLU A O 1
ATOM 2706 N N . ILE A 1 348 ? 4.666 -10.288 10.606 1.00 39.84 348 ILE A N 1
ATOM 2707 C CA . ILE A 1 348 ? 3.901 -9.806 9.461 1.00 39.84 348 ILE A CA 1
ATOM 2708 C C . ILE A 1 348 ? 2.474 -9.591 9.962 1.00 39.84 348 ILE A C 1
ATOM 2710 O O . ILE A 1 348 ? 1.789 -10.577 10.244 1.00 39.84 348 ILE A O 1
ATOM 2714 N N . PRO A 1 349 ? 2.002 -8.340 10.086 1.00 42.09 349 PRO A N 1
ATOM 2715 C CA . PRO A 1 349 ? 0.616 -8.073 10.428 1.00 42.09 349 PRO A CA 1
ATOM 2716 C C . PRO A 1 349 ? -0.226 -8.391 9.191 1.00 42.09 349 PRO A C 1
ATOM 2718 O O . PRO A 1 349 ? -0.433 -7.547 8.324 1.00 42.09 349 PRO A O 1
ATOM 2721 N N . MET A 1 350 ? -0.631 -9.651 9.045 1.00 41.28 350 MET A N 1
ATOM 2722 C CA . MET A 1 350 ? -1.439 -10.094 7.908 1.00 41.28 350 MET A CA 1
ATOM 2723 C C . MET A 1 350 ? -2.616 -10.951 8.357 1.00 41.28 350 MET A C 1
ATOM 2725 O O . MET A 1 350 ? -2.866 -12.014 7.804 1.00 41.28 350 MET A O 1
ATOM 2729 N N . ILE A 1 351 ? -3.347 -10.496 9.371 1.00 50.88 351 ILE A N 1
ATOM 2730 C CA . ILE A 1 351 ? -4.689 -11.010 9.635 1.00 50.88 351 ILE A CA 1
ATOM 2731 C C . ILE A 1 351 ? -5.593 -9.801 9.856 1.00 50.88 351 ILE A C 1
ATOM 2733 O O . ILE A 1 351 ? -5.650 -9.239 10.945 1.00 50.88 351 ILE A O 1
ATOM 2737 N N . TYR A 1 352 ? -6.262 -9.365 8.789 1.00 65.00 352 TYR A N 1
ATOM 2738 C CA . TYR A 1 352 ? -7.413 -8.479 8.916 1.00 65.00 352 TYR A CA 1
ATOM 2739 C C . TYR A 1 352 ? -8.638 -9.362 9.142 1.00 65.00 352 TYR A C 1
ATOM 2741 O O . TYR A 1 352 ? -8.986 -10.150 8.266 1.00 65.00 352 TYR A O 1
ATOM 2749 N N . PHE A 1 353 ? -9.282 -9.231 10.301 1.00 76.38 353 PHE A N 1
ATOM 2750 C CA . PHE A 1 353 ? -10.607 -9.802 10.526 1.00 76.38 353 PHE A CA 1
ATOM 2751 C C . PHE A 1 353 ? -11.617 -8.964 9.738 1.00 76.38 353 PHE A C 1
ATOM 2753 O O . PHE A 1 353 ? -11.803 -7.775 10.007 1.00 76.38 353 PHE A O 1
ATOM 2760 N N . PHE A 1 354 ? -12.213 -9.554 8.710 1.00 84.25 354 PHE A N 1
ATOM 2761 C CA . PHE A 1 354 ? -13.096 -8.870 7.775 1.00 84.25 354 PHE A CA 1
ATOM 2762 C C . PHE A 1 354 ? -14.501 -9.458 7.847 1.00 84.25 354 PHE A C 1
ATOM 2764 O O . PHE A 1 354 ? -14.677 -10.671 7.867 1.00 84.25 354 PHE A O 1
ATOM 2771 N N . VAL A 1 355 ? -15.514 -8.592 7.850 1.00 88.81 355 VAL A N 1
ATOM 2772 C CA . VAL A 1 355 ? -16.920 -9.002 7.896 1.00 88.81 355 VAL A CA 1
ATOM 2773 C C . VAL A 1 355 ? -17.659 -8.371 6.724 1.00 88.81 355 VAL A C 1
ATOM 2775 O O . VAL A 1 355 ? -17.764 -7.148 6.620 1.00 88.81 355 VAL A O 1
ATOM 2778 N N . LEU A 1 356 ? -18.206 -9.213 5.853 1.00 90.50 356 LEU A N 1
ATOM 2779 C CA . LEU A 1 356 ? -19.118 -8.817 4.789 1.00 90.50 356 LEU A CA 1
ATOM 2780 C C . LEU A 1 356 ? -20.533 -9.246 5.157 1.00 90.50 356 LEU A C 1
ATOM 2782 O O . LEU A 1 356 ? -20.774 -10.417 5.414 1.00 90.50 356 LEU A O 1
ATOM 2786 N N . ILE A 1 357 ? -21.488 -8.325 5.125 1.00 89.94 357 ILE A N 1
ATOM 2787 C CA . ILE A 1 357 ? -22.901 -8.619 5.391 1.00 89.94 357 ILE A CA 1
ATOM 2788 C C . ILE A 1 357 ? -23.674 -8.462 4.083 1.00 89.94 357 ILE A C 1
ATOM 2790 O O . ILE A 1 357 ? -23.443 -7.511 3.335 1.00 89.94 357 ILE A O 1
ATOM 2794 N N . PHE A 1 358 ? -24.603 -9.380 3.799 1.00 88.62 358 PHE A N 1
ATOM 2795 C CA . PHE A 1 358 ? -25.366 -9.396 2.540 1.00 88.62 358 PHE A CA 1
ATOM 2796 C C . PHE A 1 358 ? -26.140 -8.088 2.314 1.00 88.62 358 PHE A C 1
ATOM 2798 O O . PHE A 1 358 ? -26.326 -7.639 1.184 1.00 88.62 358 PHE A O 1
ATOM 2805 N N . GLY A 1 359 ? -26.542 -7.428 3.402 1.00 74.69 359 GLY A N 1
ATOM 2806 C CA . GLY A 1 359 ? -27.108 -6.082 3.389 1.00 74.69 359 GLY A CA 1
ATOM 2807 C C . GLY A 1 359 ? -28.592 -6.018 3.031 1.00 74.69 359 GLY A C 1
ATOM 2808 O O . GLY A 1 359 ? -29.188 -4.951 3.162 1.00 74.69 359 GLY A O 1
ATOM 2809 N N . GLU A 1 360 ? -29.209 -7.130 2.635 1.00 75.25 360 GLU A N 1
ATOM 2810 C CA . GLU A 1 360 ? -30.659 -7.261 2.519 1.00 75.25 360 GLU A CA 1
ATOM 2811 C C . GLU A 1 360 ? -31.238 -7.836 3.817 1.00 75.25 360 GLU A C 1
ATOM 2813 O O . GLU A 1 360 ? -30.729 -8.812 4.356 1.00 75.25 360 GLU A O 1
ATOM 2818 N N . SER A 1 361 ? -32.294 -7.208 4.340 1.00 76.19 361 SER A N 1
ATOM 2819 C CA . SER A 1 361 ? -32.911 -7.597 5.618 1.00 76.19 361 SER A CA 1
ATOM 2820 C C . SER A 1 361 ? -34.307 -8.202 5.502 1.00 76.19 361 SER A C 1
ATOM 2822 O O . SER A 1 361 ? -34.783 -8.800 6.460 1.00 76.19 361 SER A O 1
ATOM 2824 N N . HIS A 1 362 ? -34.976 -8.014 4.362 1.00 75.44 362 HIS A N 1
ATOM 2825 C CA . HIS A 1 362 ? -36.363 -8.432 4.122 1.00 75.44 362 HIS A CA 1
ATOM 2826 C C . HIS A 1 362 ? -36.485 -9.437 2.960 1.00 75.44 362 HIS A C 1
ATOM 2828 O O . HIS A 1 362 ? -37.602 -9.731 2.533 1.00 75.44 362 HIS A O 1
ATOM 2834 N N . GLY A 1 363 ? -35.356 -9.971 2.484 1.00 77.56 363 GLY A N 1
ATOM 2835 C CA . GLY A 1 363 ? -35.294 -11.141 1.606 1.00 77.56 363 GLY A CA 1
ATOM 2836 C C . GLY A 1 363 ? -35.379 -12.449 2.399 1.00 77.56 363 GLY A C 1
ATOM 2837 O O . GLY A 1 363 ? -35.655 -12.430 3.595 1.00 77.56 363 GLY A O 1
ATOM 2838 N N . VAL A 1 364 ? -35.098 -13.582 1.750 1.00 83.88 364 VAL A N 1
ATOM 2839 C CA . VAL A 1 364 ? -35.253 -14.943 2.318 1.00 83.88 364 VAL A CA 1
ATOM 2840 C C . VAL A 1 364 ? -34.486 -15.143 3.635 1.00 83.88 364 VAL A C 1
ATOM 2842 O O . VAL A 1 364 ? -34.970 -15.797 4.558 1.00 83.88 364 VAL A O 1
ATOM 2845 N N . ALA A 1 365 ? -33.292 -14.567 3.735 1.00 87.56 365 ALA A N 1
ATOM 2846 C CA . ALA A 1 365 ? -32.451 -14.622 4.920 1.00 87.56 365 ALA A CA 1
ATOM 2847 C C . ALA A 1 365 ? -31.584 -13.364 5.005 1.00 87.56 365 ALA A C 1
ATOM 2849 O O . ALA A 1 365 ? -31.341 -12.692 4.001 1.00 87.56 365 ALA A O 1
ATOM 2850 N N . ILE A 1 366 ? -31.083 -13.079 6.203 1.00 89.56 366 ILE A N 1
ATOM 2851 C CA . ILE A 1 366 ? -29.942 -12.180 6.400 1.00 89.56 366 ILE A CA 1
ATOM 2852 C C . ILE A 1 366 ? -28.690 -13.029 6.600 1.00 89.56 366 ILE A C 1
ATOM 2854 O O . ILE A 1 366 ? -28.794 -14.186 6.987 1.00 89.56 366 ILE A O 1
ATOM 2858 N N . GLY A 1 367 ? -27.502 -12.498 6.357 1.00 91.88 367 GLY A N 1
ATOM 2859 C CA . GLY A 1 367 ? -26.292 -13.300 6.499 1.00 91.88 367 GLY A CA 1
ATOM 2860 C C . GLY A 1 367 ? -25.030 -12.518 6.215 1.00 91.88 367 GLY A C 1
ATOM 2861 O O . GLY A 1 367 ? -25.075 -11.318 5.922 1.00 91.88 367 GLY A O 1
ATOM 2862 N N . GLY A 1 368 ? -23.908 -13.216 6.301 1.00 93.69 368 GLY A N 1
ATOM 2863 C CA . GLY A 1 368 ? -22.607 -12.635 6.054 1.00 93.69 368 GLY A CA 1
ATOM 2864 C C . GLY A 1 368 ? -21.505 -13.666 5.875 1.00 93.69 368 GLY A C 1
ATOM 2865 O O . GLY A 1 368 ? -21.714 -14.874 5.985 1.00 93.69 368 GLY A O 1
ATOM 2866 N N . VAL A 1 369 ? -20.323 -13.147 5.573 1.00 95.06 369 VAL A N 1
ATOM 2867 C CA . VAL A 1 369 ? -19.069 -13.880 5.461 1.00 95.06 369 VAL A CA 1
ATOM 2868 C C . VAL A 1 369 ? -18.065 -13.212 6.387 1.00 95.06 369 VAL A C 1
ATOM 2870 O O . VAL A 1 369 ? -17.861 -12.001 6.306 1.00 95.06 369 VAL A O 1
ATOM 2873 N N . ILE A 1 370 ? -17.453 -14.003 7.261 1.00 93.69 370 ILE A N 1
ATOM 2874 C CA . ILE A 1 370 ? -16.347 -13.585 8.120 1.00 93.69 370 ILE A CA 1
ATOM 2875 C C . ILE A 1 370 ? -15.074 -14.193 7.543 1.00 93.69 370 ILE A C 1
ATOM 2877 O O . ILE A 1 370 ? -14.984 -15.410 7.391 1.00 93.69 370 ILE A O 1
ATOM 2881 N N . ASP A 1 371 ? -14.103 -13.353 7.219 1.00 88.00 371 ASP A N 1
ATOM 2882 C CA . ASP A 1 371 ? -12.804 -13.753 6.689 1.00 88.00 371 ASP A CA 1
ATOM 2883 C C . ASP A 1 371 ? -11.671 -13.288 7.615 1.00 88.00 371 ASP A C 1
ATOM 2885 O O . ASP A 1 371 ? -11.840 -12.367 8.416 1.00 88.00 371 ASP A O 1
ATOM 2889 N N . GLY A 1 372 ? -10.522 -13.957 7.541 1.00 81.50 372 GLY A N 1
ATOM 2890 C CA . GLY A 1 372 ? -9.379 -13.693 8.417 1.00 81.50 372 GLY A CA 1
ATOM 2891 C C . GLY A 1 372 ? -9.512 -14.270 9.831 1.00 81.50 372 GLY A C 1
ATOM 2892 O O . GLY A 1 372 ? -8.752 -13.896 10.719 1.00 81.50 372 GLY A O 1
ATOM 2893 N N . CYS A 1 373 ? -10.448 -15.190 10.072 1.00 85.19 373 CYS A N 1
ATOM 2894 C CA . CYS A 1 373 ? -10.499 -15.922 11.338 1.00 85.19 373 CYS A CA 1
ATOM 2895 C C . CYS A 1 373 ? -9.400 -17.011 11.361 1.00 85.19 373 CYS A C 1
ATOM 2897 O O . CYS A 1 373 ? -9.377 -17.840 10.446 1.00 85.19 373 CYS A O 1
ATOM 2899 N N . PRO A 1 374 ? -8.490 -17.049 12.358 1.00 80.75 374 PRO A N 1
ATOM 2900 C CA . PRO A 1 374 ? -7.430 -18.059 12.415 1.00 80.75 374 PRO A CA 1
ATOM 2901 C C . PRO A 1 374 ? -7.986 -19.488 12.466 1.00 80.75 374 PRO A C 1
ATOM 2903 O O . PRO A 1 374 ? -9.052 -19.715 13.034 1.00 80.75 374 PRO A O 1
ATOM 2906 N N . ALA A 1 375 ? -7.263 -20.460 11.902 1.00 86.62 375 ALA A N 1
ATOM 2907 C CA . ALA A 1 375 ? -7.631 -21.876 11.975 1.00 86.62 375 ALA A CA 1
ATOM 2908 C C . ALA A 1 375 ? -7.390 -22.465 13.376 1.00 86.62 375 ALA A C 1
ATOM 2910 O O . ALA A 1 375 ? -6.451 -22.076 14.069 1.00 86.62 375 ALA A O 1
ATOM 2911 N N . GLY A 1 376 ? -8.192 -23.461 13.755 1.00 86.00 376 GLY A N 1
ATOM 2912 C CA . GLY A 1 376 ? -8.029 -24.237 14.985 1.00 86.00 376 GLY A CA 1
ATOM 2913 C C . GLY A 1 376 ? -8.660 -23.621 16.235 1.00 86.00 376 GLY A C 1
ATOM 2914 O O . GLY A 1 376 ? -8.473 -24.167 17.319 1.00 86.00 376 GLY A O 1
ATOM 2915 N N . ILE A 1 377 ? -9.413 -22.525 16.102 1.00 88.31 377 ILE A N 1
ATOM 2916 C CA . ILE A 1 377 ? -10.131 -21.898 17.216 1.00 88.31 377 ILE A CA 1
ATOM 2917 C C . ILE A 1 377 ? -11.406 -22.691 17.480 1.00 88.31 377 ILE A C 1
ATOM 2919 O O . ILE A 1 377 ? -12.181 -22.948 16.561 1.00 88.31 377 ILE A O 1
ATOM 2923 N N . GLU A 1 378 ? -11.620 -23.078 18.733 1.00 92.94 378 GLU A N 1
ATOM 2924 C CA . GLU A 1 378 ? -12.848 -23.737 19.165 1.00 92.94 378 GLU A CA 1
ATOM 2925 C C . GLU A 1 378 ? -14.005 -22.730 19.205 1.00 92.94 378 GLU A C 1
ATOM 2927 O O . GLU A 1 378 ? -13.907 -21.674 19.829 1.00 92.94 378 GLU A O 1
ATOM 2932 N N . VAL A 1 379 ? -15.093 -23.056 18.509 1.00 92.81 379 VAL A N 1
ATOM 2933 C CA . VAL A 1 379 ? -16.283 -22.219 18.362 1.00 92.81 379 VAL A CA 1
ATOM 2934 C C . VAL A 1 379 ? -17.456 -22.899 19.047 1.00 92.81 379 VAL A C 1
ATOM 2936 O O . VAL A 1 379 ? -17.934 -23.949 18.622 1.00 92.81 379 VAL A O 1
ATOM 2939 N N . ASN A 1 380 ? -17.965 -22.260 20.091 1.00 93.38 380 ASN A N 1
ATOM 2940 C CA . ASN A 1 380 ? -19.177 -22.656 20.779 1.00 93.38 380 ASN A CA 1
ATOM 2941 C C . ASN A 1 380 ? -20.390 -21.979 20.120 1.00 93.38 380 ASN A C 1
ATOM 2943 O O . ASN A 1 380 ? -20.578 -20.763 20.222 1.00 93.38 380 ASN A O 1
ATOM 2947 N N . LEU A 1 381 ? -21.210 -22.784 19.443 1.00 91.38 381 LEU A N 1
ATOM 2948 C CA . LEU A 1 381 ? -22.402 -22.318 18.731 1.00 91.38 381 LEU A CA 1
ATOM 2949 C C . LEU A 1 381 ? -23.499 -21.820 19.687 1.00 91.38 381 LEU A C 1
ATOM 2951 O O . LEU A 1 381 ? -24.183 -20.849 19.367 1.00 91.38 381 LEU A O 1
ATOM 2955 N N . ASP A 1 382 ? -23.615 -22.406 20.882 1.00 90.31 382 ASP A N 1
ATOM 2956 C CA . ASP A 1 382 ? -24.609 -22.001 21.884 1.00 90.31 382 ASP A CA 1
ATOM 2957 C C . ASP A 1 382 ? -24.330 -20.588 22.410 1.00 90.31 382 ASP A C 1
ATOM 2959 O O . ASP A 1 382 ? -25.253 -19.795 22.590 1.00 90.31 382 ASP A O 1
ATOM 2963 N N . LYS A 1 383 ? -23.052 -20.221 22.586 1.00 91.25 383 LYS A N 1
ATOM 2964 C CA . LYS A 1 383 ? -22.658 -18.849 22.951 1.00 91.25 383 LYS A CA 1
ATOM 2965 C C . LYS A 1 383 ? -23.019 -17.834 21.865 1.00 91.25 383 LYS A C 1
ATOM 2967 O O . LYS A 1 383 ? -23.427 -16.720 22.184 1.00 91.25 383 LYS A O 1
ATOM 2972 N N . ILE A 1 384 ? -22.897 -18.208 20.590 1.00 93.12 384 ILE A N 1
ATOM 2973 C CA . ILE A 1 384 ? -23.299 -17.343 19.469 1.00 93.12 384 ILE A CA 1
ATOM 2974 C C . ILE A 1 384 ? -24.813 -17.137 19.489 1.00 93.12 384 ILE A C 1
ATOM 2976 O O . ILE A 1 384 ? -25.287 -16.007 19.350 1.00 93.12 384 ILE A O 1
ATOM 2980 N N . GLN A 1 385 ? -25.571 -18.214 19.703 1.00 91.56 385 GLN A N 1
ATOM 2981 C CA . GLN A 1 385 ? -27.023 -18.134 19.795 1.00 91.56 385 GLN A CA 1
ATOM 2982 C C . GLN A 1 385 ? -27.470 -17.308 21.009 1.00 91.56 385 GLN A C 1
ATOM 2984 O O . GLN A 1 385 ? -28.369 -16.483 20.878 1.00 91.56 385 GLN A O 1
ATOM 2989 N N . PHE A 1 386 ? -26.792 -17.437 22.153 1.00 90.56 386 PHE A N 1
ATOM 2990 C CA . PHE A 1 386 ? -27.044 -16.618 23.339 1.00 90.56 386 PHE A CA 1
ATOM 2991 C C . PHE A 1 386 ? -26.884 -15.114 23.058 1.00 90.56 386 PHE A C 1
ATOM 2993 O O . PHE A 1 386 ? -27.748 -14.318 23.426 1.00 90.56 386 PHE A O 1
ATOM 3000 N N . GLU A 1 387 ? -25.823 -14.707 22.355 1.00 91.94 387 GLU A N 1
ATOM 3001 C CA . GLU A 1 387 ? -25.608 -13.302 21.973 1.00 91.94 387 GLU A CA 1
ATOM 3002 C C . GLU A 1 387 ? -26.695 -12.783 21.015 1.00 91.94 387 GLU A C 1
ATOM 3004 O O . GLU A 1 387 ? -27.185 -11.657 21.161 1.00 91.94 387 GLU A O 1
ATOM 3009 N N . LEU A 1 388 ? -27.132 -13.612 20.060 1.00 89.81 388 LEU A N 1
ATOM 3010 C CA . LEU A 1 388 ? -28.273 -13.294 19.194 1.00 89.81 388 LEU A CA 1
ATOM 3011 C C . LEU A 1 388 ? -29.565 -13.136 19.997 1.00 89.81 388 LEU A C 1
ATOM 3013 O O . LEU A 1 388 ? -30.307 -12.165 19.800 1.00 89.81 388 LEU A O 1
ATOM 3017 N N . ASP A 1 389 ? -29.804 -14.046 20.939 1.00 88.06 389 ASP A N 1
ATOM 3018 C CA . ASP A 1 389 ? -30.973 -14.020 21.800 1.00 88.06 389 ASP A CA 1
ATOM 3019 C C . ASP A 1 389 ? -30.988 -12.759 22.662 1.00 88.06 389 ASP A C 1
ATOM 3021 O O . ASP A 1 389 ? -32.032 -12.121 22.747 1.00 88.06 389 ASP A O 1
ATOM 3025 N N . ARG A 1 390 ? -29.859 -12.279 23.199 1.00 87.88 390 ARG A N 1
ATOM 3026 C CA . ARG A 1 390 ? -29.810 -11.000 23.945 1.00 87.88 390 ARG A CA 1
ATOM 3027 C C . ARG A 1 390 ? -30.374 -9.813 23.146 1.00 87.88 390 ARG A C 1
ATOM 3029 O O . ARG A 1 390 ? -30.932 -8.874 23.720 1.00 87.88 390 ARG A O 1
ATOM 3036 N N . ARG A 1 391 ? -30.268 -9.821 21.817 1.00 84.75 391 ARG A N 1
ATOM 3037 C CA . ARG A 1 391 ? -30.768 -8.744 20.938 1.00 84.75 391 ARG A CA 1
ATOM 3038 C C . ARG A 1 391 ? -32.212 -8.958 20.457 1.00 84.75 391 ARG A C 1
ATOM 3040 O O . ARG A 1 391 ? -32.854 -8.013 19.961 1.00 84.75 391 ARG A O 1
ATOM 3047 N N . LYS A 1 392 ? -32.722 -10.183 20.566 1.00 75.94 392 LYS A N 1
ATOM 3048 C CA . LYS A 1 392 ? -34.000 -10.632 20.007 1.00 75.94 392 LYS A CA 1
ATOM 3049 C C . LYS A 1 392 ? -35.182 -9.765 20.475 1.00 75.94 392 LYS A C 1
ATOM 3051 O O . LYS A 1 392 ? -35.282 -9.421 21.655 1.00 75.94 392 LYS A O 1
ATOM 3056 N N . PRO A 1 393 ? -36.090 -9.362 19.565 1.00 61.69 393 PRO A N 1
ATOM 3057 C CA . PRO A 1 393 ? -37.311 -8.663 19.952 1.00 61.69 393 PRO A CA 1
ATOM 3058 C C . PRO A 1 393 ? -38.239 -9.566 20.788 1.00 61.69 393 PRO A C 1
ATOM 3060 O O . PRO A 1 393 ? -38.170 -10.789 20.725 1.00 61.69 393 PRO A O 1
ATOM 3063 N N . GLY A 1 394 ? -39.142 -8.964 21.562 1.00 56.66 394 GLY A N 1
ATOM 3064 C CA . GLY A 1 394 ? -40.233 -9.681 22.232 1.00 56.66 394 GLY A CA 1
ATOM 3065 C C . GLY A 1 394 ? -39.908 -10.278 23.598 1.00 56.66 394 GLY A C 1
ATOM 3066 O O . GLY A 1 394 ? -40.767 -10.943 24.168 1.00 56.66 394 GLY A O 1
ATOM 3067 N N . GLN A 1 395 ? -38.720 -10.020 24.147 1.00 57.09 395 GLN A N 1
ATOM 3068 C CA . GLN A 1 395 ? -38.296 -10.567 25.442 1.00 57.09 395 GLN A CA 1
ATOM 3069 C C . GLN A 1 395 ? -38.955 -9.903 26.657 1.00 57.09 395 GLN A C 1
ATOM 3071 O O . GLN A 1 395 ? -39.036 -10.509 27.720 1.00 57.09 395 GLN A O 1
ATOM 3076 N N . SER A 1 396 ? -39.424 -8.656 26.535 1.00 58.47 396 SER A N 1
ATOM 3077 C CA . SER A 1 396 ? -39.963 -7.914 27.679 1.00 58.47 396 SER A CA 1
ATOM 3078 C C . SER A 1 396 ? -41.044 -6.904 27.299 1.00 58.47 396 SER A C 1
ATOM 3080 O O . SER A 1 396 ? -41.219 -6.530 26.138 1.00 58.47 396 SER A O 1
ATOM 3082 N N . ALA A 1 397 ? -41.763 -6.407 28.308 1.00 55.91 397 ALA A N 1
ATOM 3083 C CA . ALA A 1 397 ? -42.799 -5.386 28.150 1.00 55.91 397 ALA A CA 1
ATOM 3084 C C . ALA A 1 397 ? -42.260 -3.994 27.757 1.00 55.91 397 ALA A C 1
ATOM 3086 O O . ALA A 1 397 ? -43.057 -3.085 27.527 1.00 55.91 397 ALA A O 1
ATOM 3087 N N . ILE A 1 398 ? -40.939 -3.796 27.686 1.00 53.03 398 ILE A N 1
ATOM 3088 C CA . ILE A 1 398 ? -40.324 -2.512 27.302 1.00 53.03 398 ILE A CA 1
ATOM 3089 C C . ILE A 1 398 ? -39.678 -2.531 25.912 1.00 53.03 398 ILE A C 1
ATOM 3091 O O . ILE A 1 398 ? -39.228 -1.489 25.452 1.00 53.03 398 ILE A O 1
ATOM 3095 N N . VAL A 1 399 ? -39.697 -3.675 25.223 1.00 56.59 399 VAL A N 1
ATOM 3096 C CA . VAL A 1 399 ? -39.268 -3.813 23.823 1.00 56.59 399 VAL A CA 1
ATOM 3097 C C . VAL A 1 399 ? -40.451 -4.175 22.913 1.00 56.59 399 VAL A C 1
ATOM 3099 O O . VAL A 1 399 ? -41.565 -4.495 23.365 1.00 56.59 399 VAL A O 1
ATOM 3102 N N . THR A 1 400 ? -40.225 -4.095 21.604 1.00 53.22 400 THR A N 1
ATOM 3103 C CA . THR A 1 400 ? -41.150 -4.503 20.549 1.00 53.22 400 THR A CA 1
ATOM 3104 C C . THR A 1 400 ? -41.538 -5.964 20.740 1.00 53.22 400 THR A C 1
ATOM 3106 O O . THR A 1 400 ? -40.722 -6.781 21.139 1.00 53.22 400 THR A O 1
ATOM 3109 N N . GLN A 1 401 ? -42.794 -6.311 20.460 1.00 51.88 401 GLN A N 1
ATOM 3110 C CA . GLN A 1 401 ? -43.353 -7.646 20.728 1.00 51.88 401 GLN A CA 1
ATOM 3111 C C . GLN A 1 401 ? -43.282 -8.581 19.508 1.00 51.88 401 GLN A C 1
ATOM 3113 O O . GLN A 1 401 ? -44.145 -9.446 19.348 1.00 51.88 401 GLN A O 1
ATOM 3118 N N . ARG A 1 402 ? -42.338 -8.356 18.586 1.00 57.12 402 ARG A N 1
ATOM 3119 C CA . ARG A 1 402 ? -42.128 -9.254 17.439 1.00 57.12 402 ARG A CA 1
ATOM 3120 C C . ARG A 1 402 ? -41.472 -10.547 17.911 1.00 57.12 402 ARG A C 1
ATOM 3122 O O . ARG A 1 402 ? -40.625 -10.500 18.793 1.00 57.12 402 ARG A O 1
ATOM 3129 N N . LYS A 1 403 ? -41.854 -11.672 17.306 1.00 56.84 403 LYS A N 1
ATOM 3130 C CA . LYS A 1 403 ? -41.216 -12.975 17.517 1.00 56.84 403 LYS A CA 1
ATOM 3131 C C . LYS A 1 403 ? -40.517 -13.380 16.220 1.00 56.84 403 LYS A C 1
ATOM 3133 O O . LYS A 1 403 ? -41.181 -13.573 15.205 1.00 56.84 403 LYS A O 1
ATOM 3138 N N . GLU A 1 404 ? -39.196 -13.454 16.262 1.00 61.56 404 GLU A N 1
ATOM 3139 C CA . GLU A 1 404 ? -38.326 -13.956 15.190 1.00 61.56 404 GLU A CA 1
ATOM 3140 C C . GLU A 1 404 ? -37.444 -15.041 15.827 1.00 61.56 404 GLU A C 1
ATOM 3142 O O . GLU A 1 404 ? -36.998 -14.845 16.957 1.00 61.56 404 GLU A O 1
ATOM 3147 N N . SER A 1 405 ? -37.261 -16.209 15.199 1.00 66.44 405 SER A N 1
ATOM 3148 C CA . SER A 1 405 ? -36.487 -17.300 15.816 1.00 66.44 405 SER A CA 1
ATOM 3149 C C . SER A 1 405 ? -35.013 -16.929 15.997 1.00 66.44 405 SER A C 1
ATOM 3151 O O . SER A 1 405 ? -34.456 -17.247 17.043 1.00 66.44 405 SER A O 1
ATOM 3153 N N . ASP A 1 406 ? -34.447 -16.162 15.058 1.00 76.69 406 ASP A N 1
ATOM 3154 C CA . ASP A 1 406 ? -33.052 -15.693 15.029 1.00 76.69 406 ASP A CA 1
ATOM 3155 C C . ASP A 1 406 ? -32.032 -16.837 15.121 1.00 76.69 406 ASP A C 1
ATOM 3157 O O . ASP A 1 406 ? -30.969 -16.678 15.710 1.00 76.69 406 ASP A O 1
ATOM 3161 N N . MET A 1 407 ? -32.348 -17.988 14.520 1.00 86.19 407 MET A N 1
ATOM 3162 C CA . MET A 1 407 ? -31.444 -19.138 14.472 1.00 86.19 407 MET A CA 1
ATOM 3163 C C . MET A 1 407 ? -30.392 -18.964 13.374 1.00 86.19 407 MET A C 1
ATOM 3165 O O . MET A 1 407 ? -30.733 -18.829 12.195 1.00 86.19 407 MET A O 1
ATOM 3169 N N . VAL A 1 408 ? -29.112 -18.992 13.751 1.00 92.31 408 VAL A N 1
ATOM 3170 C CA . VAL A 1 408 ? -27.995 -18.935 12.798 1.00 92.31 408 VAL A CA 1
ATOM 3171 C C . VAL A 1 408 ? -27.699 -20.309 12.195 1.00 92.31 408 VAL A C 1
ATOM 3173 O O . VAL A 1 408 ? -27.669 -21.325 12.884 1.00 92.31 408 VAL A O 1
ATOM 3176 N N . GLN A 1 409 ? -27.457 -20.337 10.888 1.00 93.12 409 GLN A N 1
ATOM 3177 C CA . GLN A 1 409 ? -27.009 -21.503 10.135 1.00 93.12 409 GLN A CA 1
ATOM 3178 C C . GLN A 1 409 ? -25.645 -21.200 9.515 1.00 93.12 409 GLN A C 1
ATOM 3180 O O . GLN A 1 409 ? -25.512 -20.266 8.721 1.00 93.12 409 GLN A O 1
ATOM 3185 N N . PHE A 1 410 ? -24.634 -21.992 9.863 1.00 94.31 410 PHE A N 1
ATOM 3186 C CA . PHE A 1 410 ? -23.297 -21.889 9.280 1.00 94.31 410 PHE A CA 1
ATOM 3187 C C . PHE A 1 410 ? -23.205 -22.731 8.008 1.00 94.31 410 PHE A C 1
ATOM 3189 O O . PHE A 1 410 ? -23.603 -23.893 7.988 1.00 94.31 410 PHE A O 1
ATOM 3196 N N . LEU A 1 411 ? -22.690 -22.125 6.941 1.00 94.56 411 LEU A N 1
ATOM 3197 C CA . LEU A 1 411 ? -22.575 -22.718 5.609 1.00 94.56 411 LEU A CA 1
ATOM 3198 C C . LEU A 1 411 ? -21.143 -23.171 5.290 1.00 94.56 411 LEU A C 1
ATOM 3200 O O . LEU A 1 411 ? -20.953 -24.074 4.480 1.00 94.56 411 LEU A O 1
ATOM 3204 N N . SER A 1 412 ? -20.134 -22.533 5.890 1.00 94.12 412 SER A N 1
ATOM 3205 C CA . SER A 1 412 ? -18.716 -22.826 5.647 1.00 94.12 412 SER A CA 1
ATOM 3206 C C . SER A 1 412 ? -17.830 -22.390 6.818 1.00 94.12 412 SER A C 1
ATOM 3208 O O . SER A 1 412 ? -18.286 -21.722 7.744 1.00 94.12 412 SER A O 1
ATOM 3210 N N . GLY A 1 413 ? -16.544 -22.749 6.770 1.00 90.38 413 GLY A N 1
ATOM 3211 C CA . GLY A 1 413 ? -15.504 -22.213 7.657 1.00 90.38 413 GLY A CA 1
ATOM 3212 C C . GLY A 1 413 ? -15.422 -22.842 9.054 1.00 90.38 413 GLY A C 1
ATOM 3213 O O . GLY A 1 413 ? -14.383 -22.706 9.703 1.00 90.38 413 GLY A O 1
ATOM 3214 N N . ILE A 1 414 ? -16.441 -23.593 9.482 1.00 92.69 414 ILE A N 1
ATOM 3215 C CA . ILE A 1 414 ? -16.472 -24.336 10.751 1.00 92.69 414 ILE A CA 1
ATOM 3216 C C . ILE A 1 414 ? -16.627 -25.833 10.463 1.00 92.69 414 ILE A C 1
ATOM 3218 O O . ILE A 1 414 ? -17.536 -26.237 9.740 1.00 92.69 414 ILE A O 1
ATOM 3222 N N . PHE A 1 415 ? -15.755 -26.652 11.046 1.00 92.50 415 PHE A N 1
ATOM 3223 C CA . PHE A 1 415 ? -15.811 -28.112 10.988 1.00 92.50 415 PHE A CA 1
ATOM 3224 C C . PHE A 1 415 ? -15.513 -28.675 12.379 1.00 92.50 415 PHE A C 1
ATOM 3226 O O . PHE A 1 415 ? -14.565 -28.230 13.018 1.00 92.50 415 PHE A O 1
ATOM 3233 N N . GLU A 1 416 ? -16.340 -29.604 12.871 1.00 91.81 416 GLU A N 1
ATOM 3234 C CA . GLU A 1 416 ? -16.206 -30.188 14.223 1.00 91.81 416 GLU A CA 1
ATOM 3235 C C . GLU A 1 416 ? -16.039 -29.131 15.337 1.00 91.81 416 GLU A C 1
ATOM 3237 O O . GLU A 1 416 ? -15.170 -29.241 16.199 1.00 91.81 416 GLU A O 1
ATOM 3242 N N . ASN A 1 417 ? -16.856 -28.069 15.300 1.00 91.38 417 ASN A N 1
ATOM 3243 C CA . ASN A 1 417 ? -16.781 -26.925 16.221 1.00 91.38 417 ASN A CA 1
ATOM 3244 C C . ASN A 1 417 ? -15.424 -26.199 16.234 1.00 91.38 417 ASN A C 1
ATOM 3246 O O . ASN A 1 417 ? -15.108 -25.502 17.193 1.00 91.38 417 ASN A O 1
ATOM 3250 N N . LYS A 1 418 ? -14.616 -26.321 15.176 1.00 92.38 418 LYS A N 1
ATOM 3251 C CA . LYS A 1 418 ? -13.357 -25.586 15.021 1.00 92.38 418 LYS A CA 1
ATOM 3252 C C . LYS A 1 418 ? -13.339 -24.770 13.742 1.00 92.38 418 LYS A C 1
ATOM 3254 O O . LYS A 1 418 ? -13.840 -25.197 12.700 1.00 92.38 418 LYS A O 1
ATOM 3259 N N . THR A 1 419 ? -12.734 -23.590 13.808 1.00 91.00 419 THR A N 1
ATOM 3260 C CA . THR A 1 419 ? -12.468 -22.783 12.619 1.00 91.00 419 THR A CA 1
ATOM 3261 C C . THR A 1 419 ? -11.441 -23.482 11.735 1.00 91.00 419 THR A C 1
ATOM 3263 O O . THR A 1 419 ? -10.452 -24.050 12.195 1.00 91.00 419 THR A O 1
ATOM 3266 N N . THR A 1 420 ? -11.657 -23.424 10.430 1.00 85.12 420 THR A N 1
ATOM 3267 C CA . THR A 1 420 ? -10.793 -24.086 9.437 1.00 85.12 420 THR A CA 1
ATOM 3268 C C . THR A 1 420 ? -9.760 -23.139 8.818 1.00 85.12 420 THR A C 1
ATOM 3270 O O . THR A 1 420 ? -8.872 -23.588 8.100 1.00 85.12 420 THR A O 1
ATOM 3273 N N . GLY A 1 421 ? -9.855 -21.833 9.095 1.00 81.50 421 GLY A N 1
ATOM 3274 C CA . GLY A 1 421 ? -9.011 -20.788 8.501 1.00 81.50 421 GLY A CA 1
ATOM 3275 C C . GLY A 1 421 ? -9.472 -20.297 7.127 1.00 81.50 421 GLY A C 1
ATOM 3276 O O . GLY A 1 421 ? -8.858 -19.386 6.581 1.00 81.50 421 GLY A O 1
ATOM 3277 N N . VAL A 1 422 ? -10.538 -20.880 6.566 1.00 87.25 422 VAL A N 1
ATOM 3278 C CA . VAL A 1 422 ? -11.217 -20.367 5.364 1.00 87.25 422 VAL A CA 1
ATOM 3279 C C . VAL A 1 422 ? -12.435 -19.513 5.759 1.00 87.25 422 VAL A C 1
ATOM 3281 O O . VAL A 1 422 ? -12.876 -19.599 6.911 1.00 87.25 422 VAL A O 1
ATOM 3284 N N . PRO A 1 423 ? -13.021 -18.722 4.837 1.00 90.50 423 PRO A N 1
ATOM 3285 C CA . PRO A 1 423 ? -14.140 -17.843 5.164 1.00 90.50 423 PRO A CA 1
ATOM 3286 C C . PRO A 1 423 ? -15.343 -18.574 5.783 1.00 90.50 423 PRO A C 1
ATOM 3288 O O . PRO A 1 423 ? -15.826 -19.589 5.262 1.00 90.50 423 PRO A O 1
ATOM 3291 N N . ILE A 1 424 ? -15.855 -18.021 6.883 1.00 95.12 424 ILE A N 1
ATOM 3292 C CA . ILE A 1 424 ? -17.032 -18.503 7.611 1.00 95.12 424 ILE A CA 1
ATOM 3293 C C . ILE A 1 424 ? -18.272 -17.814 7.038 1.00 95.12 424 ILE A C 1
ATOM 3295 O O . ILE A 1 424 ? -18.545 -16.651 7.337 1.00 95.12 424 ILE A O 1
ATOM 3299 N N . GLY A 1 425 ? -19.021 -18.523 6.197 1.00 96.25 425 GLY A N 1
ATOM 3300 C CA . GLY A 1 425 ? -20.309 -18.077 5.675 1.00 96.25 425 GLY A CA 1
ATOM 3301 C C . GLY A 1 425 ? -21.449 -18.499 6.595 1.00 96.25 425 GLY A C 1
ATOM 3302 O O . GLY A 1 425 ? -21.466 -19.632 7.075 1.00 96.25 425 GLY A O 1
ATOM 3303 N N . PHE A 1 426 ? -22.418 -17.615 6.826 1.00 95.12 426 PHE A N 1
ATOM 3304 C CA . PHE A 1 426 ? -23.590 -17.912 7.650 1.00 95.12 426 PHE A CA 1
ATOM 3305 C C . PHE A 1 426 ? -24.842 -17.172 7.174 1.00 95.12 426 PHE A C 1
ATOM 3307 O O . PHE A 1 426 ? -24.764 -16.107 6.555 1.00 95.12 426 PHE A O 1
ATOM 3314 N N . ILE A 1 427 ? -26.006 -17.726 7.511 1.00 94.31 427 ILE A N 1
ATOM 3315 C CA . ILE A 1 427 ? -27.321 -17.134 7.259 1.00 94.31 427 ILE A CA 1
ATOM 3316 C C . ILE A 1 427 ? -28.218 -17.237 8.493 1.00 94.31 427 ILE A C 1
ATOM 3318 O O . ILE A 1 427 ? -28.053 -18.115 9.330 1.00 94.31 427 ILE A O 1
ATOM 3322 N N . ILE A 1 428 ? -29.190 -16.339 8.594 1.00 91.19 428 ILE A N 1
ATOM 3323 C CA . ILE A 1 428 ? -30.269 -16.331 9.579 1.00 91.19 428 ILE A CA 1
ATOM 3324 C C . ILE A 1 428 ? -31.570 -16.201 8.769 1.00 91.19 428 ILE A C 1
ATOM 3326 O O . ILE A 1 428 ? -31.851 -15.116 8.240 1.00 91.19 428 ILE A O 1
ATOM 3330 N N . PRO A 1 429 ? -32.336 -17.293 8.600 1.00 88.00 429 PRO A N 1
ATOM 3331 C CA . PRO A 1 429 ? -33.584 -17.282 7.841 1.00 88.00 429 PRO A CA 1
ATOM 3332 C C . PRO A 1 429 ? -34.623 -16.322 8.433 1.00 88.00 429 PRO A C 1
ATOM 3334 O O . PRO A 1 429 ? -34.743 -16.178 9.651 1.00 88.00 429 PRO A O 1
ATOM 3337 N N . ASN A 1 430 ? -35.401 -15.666 7.572 1.00 81.31 430 ASN A N 1
ATOM 3338 C CA . ASN A 1 430 ? -36.507 -14.812 7.995 1.00 81.31 430 ASN A CA 1
ATOM 3339 C C . ASN A 1 430 ? -37.830 -15.605 7.961 1.00 81.31 430 ASN A C 1
ATOM 3341 O O . ASN A 1 430 ? -38.279 -16.033 6.902 1.00 81.31 430 ASN A O 1
ATOM 3345 N N . GLU A 1 431 ? -38.486 -15.782 9.112 1.00 68.25 431 GLU A N 1
ATOM 3346 C CA . GLU A 1 431 ? -39.701 -16.617 9.223 1.00 68.25 431 GLU A CA 1
ATOM 3347 C C . GLU A 1 431 ? -41.024 -15.841 9.055 1.00 68.25 431 GLU A C 1
ATOM 3349 O O . GLU A 1 431 ? -42.034 -16.419 8.663 1.00 68.25 431 GLU A O 1
ATOM 3354 N N . ASN A 1 432 ? -41.040 -14.526 9.312 1.00 57.53 432 ASN A N 1
ATOM 3355 C CA . ASN A 1 432 ? -42.264 -13.709 9.363 1.00 57.53 432 ASN A CA 1
ATOM 3356 C C . ASN A 1 432 ? -42.260 -12.563 8.332 1.00 57.53 432 ASN A C 1
ATOM 3358 O O . ASN A 1 432 ? -42.160 -11.384 8.678 1.00 57.53 432 ASN A O 1
ATOM 3362 N N . HIS A 1 433 ? -42.421 -12.889 7.046 1.00 53.25 433 HIS A N 1
ATOM 3363 C CA . HIS A 1 433 ? -42.598 -11.895 5.976 1.00 53.25 433 HIS A CA 1
ATOM 3364 C C . HIS A 1 433 ? -44.065 -11.469 5.800 1.00 53.25 433 HIS A C 1
ATOM 3366 O O . HIS A 1 433 ? -44.700 -11.771 4.788 1.00 53.25 433 HIS A O 1
ATOM 3372 N N . HIS A 1 434 ? -44.621 -10.697 6.737 1.00 54.09 434 HIS A N 1
ATOM 3373 C CA . HIS A 1 434 ? -45.893 -10.000 6.489 1.00 54.09 434 HIS A CA 1
ATOM 3374 C C . HIS A 1 434 ? -45.656 -8.718 5.677 1.00 54.09 434 HIS A C 1
ATOM 3376 O O . HIS A 1 434 ? -45.686 -7.597 6.174 1.00 54.09 434 HIS A O 1
ATOM 3382 N N . SER A 1 435 ? -45.416 -8.887 4.377 1.00 51.09 435 SER A N 1
ATOM 3383 C CA . SER A 1 435 ? -45.155 -7.801 3.420 1.00 51.09 435 SER A CA 1
ATOM 3384 C C . SER A 1 435 ? -46.324 -6.817 3.239 1.00 51.09 435 SER A C 1
ATOM 3386 O O . SER A 1 435 ? -46.109 -5.700 2.772 1.00 51.09 435 SER A O 1
ATOM 3388 N N . LYS A 1 436 ? -47.550 -7.191 3.635 1.00 50.28 436 LYS A N 1
ATOM 3389 C CA . LYS A 1 436 ? -48.768 -6.377 3.461 1.00 50.28 436 LYS A CA 1
ATOM 3390 C C . LYS A 1 436 ? -48.859 -5.170 4.406 1.00 50.28 436 LYS A C 1
ATOM 3392 O O . LYS A 1 436 ? -49.497 -4.185 4.040 1.00 50.28 436 LYS A O 1
ATOM 3397 N N . ASP A 1 437 ? -48.183 -5.200 5.555 1.00 56.06 437 ASP A N 1
ATOM 3398 C CA . ASP A 1 437 ? -48.301 -4.154 6.585 1.00 56.06 437 ASP A CA 1
ATOM 3399 C C . ASP A 1 437 ? -47.664 -2.816 6.165 1.00 56.06 437 ASP A C 1
ATOM 3401 O O . ASP A 1 437 ? -48.011 -1.763 6.696 1.00 56.06 437 ASP A O 1
ATOM 3405 N N . TYR A 1 438 ? -46.780 -2.827 5.161 1.00 59.31 438 TYR A N 1
ATOM 3406 C CA . TYR A 1 438 ? -45.952 -1.680 4.766 1.00 59.31 438 TYR A CA 1
ATOM 3407 C C . TYR A 1 438 ? -46.388 -0.984 3.471 1.00 59.31 438 TYR A C 1
ATOM 3409 O O . TYR A 1 438 ? -45.803 0.028 3.093 1.00 59.31 438 TYR A O 1
ATOM 3417 N N . ASN A 1 439 ? -47.433 -1.469 2.793 1.00 62.97 439 ASN A N 1
ATOM 3418 C CA . ASN A 1 439 ? -47.869 -0.911 1.504 1.00 62.97 439 ASN A CA 1
ATOM 3419 C C . ASN A 1 439 ? -48.289 0.567 1.590 1.00 62.97 439 ASN A C 1
ATOM 3421 O O . ASN A 1 439 ? -48.109 1.312 0.631 1.00 62.97 439 ASN A O 1
ATOM 3425 N N . HIS A 1 440 ? -48.780 1.010 2.751 1.00 65.19 440 HIS A N 1
ATOM 3426 C CA . HIS A 1 440 ? -49.143 2.408 3.011 1.00 65.19 440 HIS A CA 1
ATOM 3427 C C . HIS A 1 440 ? -47.935 3.367 3.067 1.00 65.19 440 HIS A C 1
ATOM 3429 O O . HIS A 1 440 ? -48.114 4.581 3.065 1.00 65.19 440 HIS A O 1
ATOM 3435 N N . LEU A 1 441 ? -46.707 2.838 3.117 1.00 66.38 441 LEU A N 1
ATOM 3436 C CA . LEU A 1 441 ? -45.457 3.607 3.153 1.00 66.38 441 LEU A CA 1
ATOM 3437 C C . LEU A 1 441 ? -44.748 3.653 1.796 1.00 66.38 441 LEU A C 1
ATOM 3439 O O . LEU A 1 441 ? -43.671 4.234 1.691 1.00 66.38 441 LEU A O 1
ATOM 3443 N N . LYS A 1 442 ? -45.338 3.054 0.753 1.00 76.56 442 LYS A N 1
ATOM 3444 C CA . LYS A 1 442 ? -44.708 2.930 -0.564 1.00 76.56 442 LYS A CA 1
ATOM 3445 C C . LYS A 1 442 ? -44.248 4.273 -1.123 1.00 76.56 442 LYS A C 1
ATOM 3447 O O . LYS A 1 442 ? -43.093 4.391 -1.527 1.00 76.56 442 LYS A O 1
ATOM 3452 N N . ASP A 1 443 ? -45.129 5.265 -1.072 1.00 82.12 443 ASP A N 1
ATOM 3453 C CA . ASP A 1 443 ? -44.903 6.585 -1.660 1.00 82.12 443 ASP A CA 1
ATOM 3454 C C . ASP A 1 443 ? -44.584 7.668 -0.617 1.00 82.12 443 ASP A C 1
ATOM 3456 O O . ASP A 1 443 ? -44.261 8.788 -0.991 1.00 82.12 443 ASP A O 1
ATOM 3460 N N . ASN A 1 444 ? -44.611 7.336 0.676 1.00 86.25 444 ASN A N 1
ATOM 3461 C CA . ASN A 1 444 ? -44.400 8.291 1.764 1.00 86.25 444 ASN A CA 1
ATOM 3462 C C . ASN A 1 444 ? -42.944 8.269 2.256 1.00 86.25 444 ASN A C 1
ATOM 3464 O O . ASN A 1 444 ? -42.297 7.214 2.278 1.00 86.25 444 ASN A O 1
ATOM 3468 N N . TYR A 1 445 ? -42.421 9.423 2.672 1.00 89.31 445 TYR A N 1
ATOM 3469 C CA . TYR A 1 445 ? -41.166 9.516 3.419 1.00 89.31 445 TYR A CA 1
ATOM 3470 C C . TYR A 1 445 ? -41.479 9.586 4.912 1.00 89.31 445 TYR A C 1
ATOM 3472 O O . TYR A 1 445 ? -42.236 10.446 5.343 1.00 89.31 445 TYR A O 1
ATOM 3480 N N . ARG A 1 446 ? -40.927 8.682 5.732 1.00 87.62 446 ARG A N 1
ATOM 3481 C CA . ARG A 1 446 ? -41.108 8.781 7.186 1.00 87.62 446 ARG A CA 1
ATOM 3482 C C . ARG A 1 446 ? -40.119 9.803 7.759 1.00 87.62 446 ARG A C 1
ATOM 3484 O O . ARG A 1 446 ? -38.930 9.750 7.416 1.00 87.62 446 ARG A O 1
ATOM 3491 N N . PRO A 1 447 ? -40.550 10.686 8.676 1.00 89.69 447 PRO A N 1
ATOM 3492 C CA . PRO A 1 447 ? -39.645 11.607 9.353 1.00 89.69 447 PRO A CA 1
ATOM 3493 C C . PRO A 1 447 ? -38.466 10.879 10.003 1.00 89.69 447 PRO A C 1
ATOM 3495 O O . PRO A 1 447 ? -38.625 9.843 10.648 1.00 89.69 447 PRO A O 1
ATOM 3498 N N . SER A 1 448 ? -37.257 11.425 9.844 1.00 89.12 448 SER A N 1
ATOM 3499 C CA . SER A 1 448 ? -36.037 10.891 10.468 1.00 89.12 448 SER A CA 1
ATOM 3500 C C . SER A 1 448 ? -35.642 9.445 10.087 1.00 89.12 448 SER A C 1
ATOM 3502 O O . SER A 1 448 ? -34.755 8.874 10.742 1.00 89.12 448 SER A O 1
ATOM 3504 N N . HIS A 1 449 ? -36.244 8.876 9.034 1.00 87.88 449 HIS A N 1
ATOM 3505 C CA . HIS A 1 449 ? -35.848 7.615 8.390 1.00 87.88 449 HIS A CA 1
ATOM 3506 C C . HIS A 1 449 ? -34.956 7.851 7.169 1.00 87.88 449 HIS A C 1
ATOM 3508 O O . HIS A 1 449 ? -34.846 8.957 6.647 1.00 87.88 449 HIS A O 1
ATOM 3514 N N . ALA A 1 450 ? -34.321 6.779 6.693 1.00 88.56 450 ALA A N 1
ATOM 3515 C CA . ALA A 1 450 ? -33.443 6.818 5.522 1.00 88.56 450 ALA A CA 1
ATOM 3516 C C . ALA A 1 450 ? -34.208 6.859 4.180 1.00 88.56 450 ALA A C 1
ATOM 3518 O O . ALA A 1 450 ? -33.602 6.876 3.114 1.00 88.56 450 ALA A O 1
ATOM 3519 N N . ASP A 1 451 ? -35.536 6.892 4.244 1.00 87.81 451 ASP A N 1
ATOM 3520 C CA . ASP A 1 451 ? -36.472 6.766 3.136 1.00 87.81 451 ASP A CA 1
ATOM 3521 C C . ASP A 1 451 ? -36.187 7.723 1.967 1.00 87.81 451 ASP A C 1
ATOM 3523 O O . ASP A 1 451 ? -36.103 7.278 0.827 1.00 87.81 451 ASP A O 1
ATOM 3527 N N . PHE A 1 452 ? -36.030 9.022 2.235 1.00 89.25 452 PHE A N 1
ATOM 3528 C CA . PHE A 1 452 ? -35.761 10.030 1.200 1.00 89.25 452 PHE A CA 1
ATOM 3529 C C . PHE A 1 452 ? -34.347 9.901 0.630 1.00 89.25 452 PHE A C 1
ATOM 3531 O O . PHE A 1 452 ? -34.152 9.863 -0.581 1.00 89.25 452 PHE A O 1
ATOM 3538 N N . VAL A 1 453 ? -33.345 9.777 1.503 1.00 90.31 453 VAL A N 1
ATOM 3539 C CA . VAL A 1 453 ? -31.937 9.730 1.084 1.00 90.31 453 VAL A CA 1
ATOM 3540 C C . VAL A 1 453 ? -31.589 8.449 0.323 1.00 90.31 453 VAL A C 1
ATOM 3542 O O . VAL A 1 453 ? -30.723 8.490 -0.544 1.00 90.31 453 VAL A O 1
ATOM 3545 N N . TYR A 1 454 ? -32.256 7.323 0.602 1.00 87.69 454 TYR A N 1
ATOM 3546 C CA . TYR A 1 454 ? -32.090 6.092 -0.180 1.00 87.69 454 TYR A CA 1
ATOM 3547 C C . TYR A 1 454 ? -32.691 6.228 -1.575 1.00 87.69 454 TYR A C 1
ATOM 3549 O O . TYR A 1 454 ? -32.061 5.795 -2.537 1.00 87.69 454 TYR A O 1
ATOM 3557 N N . ASP A 1 455 ? -33.864 6.853 -1.686 1.00 88.12 455 ASP A N 1
ATOM 3558 C CA . ASP A 1 455 ? -34.499 7.091 -2.981 1.00 88.12 455 ASP A CA 1
ATOM 3559 C C . ASP A 1 455 ? -33.644 8.033 -3.843 1.00 88.12 455 ASP A C 1
ATOM 3561 O O . ASP A 1 455 ? -33.323 7.709 -4.979 1.00 88.12 455 ASP A O 1
ATOM 3565 N N . GLN A 1 456 ? -33.134 9.125 -3.263 1.00 89.44 456 GLN A N 1
ATOM 3566 C CA . GLN A 1 456 ? -32.232 10.050 -3.963 1.00 89.44 456 GLN A CA 1
ATOM 3567 C C . GLN A 1 456 ? -30.880 9.426 -4.335 1.00 89.44 456 GLN A C 1
ATOM 3569 O O . GLN A 1 456 ? -30.334 9.718 -5.395 1.00 89.44 456 GLN A O 1
ATOM 3574 N N . LYS A 1 457 ? -30.309 8.575 -3.471 1.00 89.06 457 LYS A N 1
ATOM 3575 C CA . LYS A 1 457 ? -28.985 7.982 -3.711 1.00 89.06 457 LYS A CA 1
ATOM 3576 C C . LYS A 1 457 ? -29.012 6.843 -4.729 1.00 89.06 457 LYS A C 1
ATOM 3578 O O . LYS A 1 457 ? -28.051 6.696 -5.480 1.00 89.06 457 LYS A O 1
ATOM 3583 N N . TYR A 1 458 ? -30.052 6.009 -4.711 1.00 85.81 458 TYR A N 1
ATOM 3584 C CA . TYR A 1 458 ? -30.098 4.773 -5.500 1.00 85.81 458 TYR A CA 1
ATOM 3585 C C . TYR A 1 458 ? -31.183 4.765 -6.582 1.00 85.81 458 TYR A C 1
ATOM 3587 O O . TYR A 1 458 ? -31.192 3.856 -7.406 1.00 85.81 458 TYR A O 1
ATOM 3595 N N . GLY A 1 459 ? -32.118 5.720 -6.581 1.00 84.25 459 GLY A N 1
ATOM 3596 C CA . GLY A 1 459 ? -33.249 5.787 -7.517 1.00 84.25 459 GLY A CA 1
ATOM 3597 C C . GLY A 1 459 ? -34.307 4.691 -7.332 1.00 84.25 459 GLY A C 1
ATOM 3598 O O . GLY A 1 459 ? -35.364 4.738 -7.957 1.00 84.25 459 GLY A O 1
ATOM 3599 N N . HIS A 1 460 ? -34.032 3.688 -6.494 1.00 79.69 460 HIS A N 1
ATOM 3600 C CA . HIS A 1 460 ? -34.946 2.601 -6.183 1.00 79.69 460 HIS A CA 1
ATOM 3601 C C . HIS A 1 460 ? -34.833 2.204 -4.710 1.00 79.69 460 HIS A C 1
ATOM 3603 O O . HIS A 1 460 ? -33.790 1.737 -4.246 1.00 79.69 460 HIS A O 1
ATOM 3609 N N . ARG A 1 461 ? -35.930 2.380 -3.972 1.00 79.69 461 ARG A N 1
ATOM 3610 C CA . ARG A 1 461 ? -36.018 2.126 -2.533 1.00 79.69 461 ARG A CA 1
ATOM 3611 C C . ARG A 1 461 ? -36.907 0.926 -2.218 1.00 79.69 461 ARG A C 1
ATOM 3613 O O . ARG A 1 461 ? -38.062 0.875 -2.641 1.00 79.69 461 ARG A O 1
ATOM 3620 N N . ASP A 1 462 ? -36.434 0.044 -1.336 1.00 77.06 462 ASP A N 1
ATOM 3621 C CA . ASP A 1 462 ? -37.309 -0.924 -0.670 1.00 77.06 462 ASP A CA 1
ATOM 3622 C C . ASP A 1 462 ? -38.134 -0.239 0.436 1.00 77.06 462 ASP A C 1
ATOM 3624 O O . ASP A 1 462 ? -37.702 -0.057 1.577 1.00 77.06 462 ASP A O 1
ATOM 3628 N N . TYR A 1 463 ? -39.356 0.157 0.084 1.00 69.69 463 TYR A N 1
ATOM 3629 C CA . TYR A 1 463 ? -40.294 0.839 0.978 1.00 69.69 463 TYR A CA 1
ATOM 3630 C C . TYR A 1 463 ? -40.744 -0.002 2.182 1.00 69.69 463 TYR A C 1
ATOM 3632 O O . TYR A 1 463 ? -41.323 0.540 3.123 1.00 69.69 463 TYR A O 1
ATOM 3640 N N . LYS A 1 464 ? -40.463 -1.313 2.204 1.00 69.56 464 LYS A N 1
ATOM 3641 C CA . LYS A 1 464 ? -40.775 -2.180 3.352 1.00 69.56 464 LYS A CA 1
ATOM 3642 C C . LYS A 1 464 ? -39.911 -1.855 4.576 1.00 69.56 464 LYS A C 1
ATOM 3644 O O . LYS A 1 464 ? -40.137 -2.396 5.653 1.00 69.56 464 LYS A O 1
ATOM 3649 N N . GLY A 1 465 ? -38.928 -0.961 4.433 1.00 60.78 465 GLY A N 1
ATOM 3650 C CA . GLY A 1 465 ? -37.898 -0.740 5.445 1.00 60.78 465 GLY A CA 1
ATOM 3651 C C . GLY A 1 465 ? -36.844 -1.849 5.441 1.00 60.78 465 GLY A C 1
ATOM 3652 O O . GLY A 1 465 ? -36.169 -2.052 6.455 1.00 60.78 465 GLY A O 1
ATOM 3653 N N . GLY A 1 466 ? -36.731 -2.559 4.314 1.00 61.72 466 GLY A N 1
ATOM 3654 C CA . GLY A 1 466 ? -35.704 -3.552 4.047 1.00 61.72 466 GLY A CA 1
ATOM 3655 C C . GLY A 1 466 ? -34.412 -2.951 3.505 1.00 61.72 466 GLY A C 1
ATOM 3656 O O . GLY A 1 466 ? -34.337 -1.783 3.132 1.00 61.72 466 GLY A O 1
ATOM 3657 N N . GLY A 1 467 ? -33.353 -3.755 3.540 1.00 67.00 467 GLY A N 1
ATOM 3658 C CA . GLY A 1 467 ? -32.002 -3.360 3.140 1.00 67.00 467 GLY A CA 1
ATOM 3659 C C . GLY A 1 467 ? -31.102 -2.911 4.299 1.00 67.00 467 GLY A C 1
ATOM 3660 O O . GLY A 1 467 ? -31.366 -3.213 5.469 1.00 67.00 467 GLY A O 1
ATOM 3661 N N . ARG A 1 468 ? -30.038 -2.174 3.944 1.00 74.00 468 ARG A N 1
ATOM 3662 C CA . ARG A 1 468 ? -28.909 -1.773 4.814 1.00 74.00 468 ARG A CA 1
ATOM 3663 C C . ARG A 1 468 ? -29.260 -0.725 5.876 1.00 74.00 468 ARG A C 1
ATOM 3665 O O . ARG A 1 468 ? -28.475 -0.473 6.780 1.00 74.00 468 ARG A O 1
ATOM 3672 N N . SER A 1 469 ? -30.429 -0.098 5.779 1.00 79.38 469 SER A N 1
ATOM 3673 C CA . SER A 1 469 ? -30.939 0.842 6.785 1.00 79.38 469 SER A CA 1
ATOM 3674 C C . SER A 1 469 ? -31.713 0.160 7.914 1.00 79.38 469 SER A C 1
ATOM 3676 O O . SER A 1 469 ? -32.113 0.830 8.865 1.00 79.38 469 SER A O 1
ATOM 3678 N N . SER A 1 470 ? -31.969 -1.146 7.807 1.00 82.50 470 SER A N 1
ATOM 3679 C CA . SER A 1 470 ? -32.762 -1.879 8.786 1.00 82.50 470 SER A CA 1
ATOM 3680 C C . SER A 1 470 ? -31.939 -2.271 10.005 1.00 82.50 470 SER A C 1
ATOM 3682 O O . SER A 1 470 ? -30.894 -2.899 9.873 1.00 82.50 470 SER A O 1
ATOM 3684 N N . ALA A 1 471 ? -32.491 -2.056 11.200 1.00 80.94 471 ALA A N 1
ATOM 3685 C CA . ALA A 1 471 ? -31.921 -2.579 12.443 1.00 80.94 471 ALA A CA 1
ATOM 3686 C C . ALA A 1 471 ? -31.869 -4.120 12.484 1.00 80.94 471 ALA A C 1
ATOM 3688 O O . ALA A 1 471 ? -31.283 -4.689 13.400 1.00 80.94 471 ALA A O 1
ATOM 3689 N N . ARG A 1 472 ? -32.494 -4.819 11.524 1.00 82.50 472 ARG A N 1
ATOM 3690 C CA . ARG A 1 472 ? -32.370 -6.271 11.350 1.00 82.50 472 ARG A CA 1
ATOM 3691 C C . ARG A 1 472 ? -30.960 -6.695 10.933 1.00 82.50 472 ARG A C 1
ATOM 3693 O O . ARG A 1 472 ? -30.506 -7.746 11.366 1.00 82.50 472 ARG A O 1
ATOM 3700 N N . GLU A 1 473 ? -30.259 -5.849 10.183 1.00 87.81 473 GLU A N 1
ATOM 3701 C CA . GLU A 1 473 ? -28.891 -6.091 9.712 1.00 87.81 473 GLU A CA 1
ATOM 3702 C C . GLU A 1 473 ? -27.900 -6.319 10.868 1.00 87.81 473 GLU A C 1
ATOM 3704 O O . GLU A 1 473 ? -26.984 -7.129 10.742 1.00 87.81 473 GLU A O 1
ATOM 3709 N N . THR A 1 474 ? -28.147 -5.726 12.041 1.00 91.31 474 THR A N 1
ATOM 3710 C CA . THR A 1 474 ? -27.272 -5.880 13.212 1.00 91.31 474 THR A CA 1
ATOM 3711 C C . THR A 1 474 ? -27.233 -7.292 13.794 1.00 91.31 474 THR A C 1
ATOM 3713 O O . THR A 1 474 ? -26.288 -7.606 14.509 1.00 91.31 474 THR A O 1
ATOM 3716 N N . ALA A 1 475 ? -28.184 -8.176 13.469 1.00 91.50 475 ALA A N 1
ATOM 3717 C CA . ALA A 1 475 ? -28.072 -9.587 13.852 1.00 91.50 475 ALA A CA 1
ATOM 3718 C C . ALA A 1 475 ? -26.854 -10.261 13.204 1.00 91.50 475 ALA A C 1
ATOM 3720 O O . ALA A 1 475 ? -26.154 -11.013 13.872 1.00 91.50 475 ALA A O 1
ATOM 3721 N N . ALA A 1 476 ? -26.540 -9.938 11.944 1.00 92.62 476 ALA A N 1
ATOM 3722 C CA . ALA A 1 476 ? -25.343 -10.469 11.296 1.00 92.62 476 ALA A CA 1
ATOM 3723 C C . ALA A 1 476 ? -24.055 -9.947 11.958 1.00 92.62 476 ALA A C 1
ATOM 3725 O O . ALA A 1 476 ? -23.087 -10.692 12.103 1.00 92.62 476 ALA A O 1
ATOM 3726 N N . ARG A 1 477 ? -24.067 -8.696 12.436 1.00 94.06 477 ARG A N 1
ATOM 3727 C CA . ARG A 1 477 ? -22.957 -8.117 13.211 1.00 94.06 477 ARG A CA 1
ATOM 3728 C C . ARG A 1 477 ? -22.757 -8.834 14.544 1.00 94.06 477 ARG A C 1
ATOM 3730 O O . ARG A 1 477 ? -21.622 -9.067 14.930 1.00 94.06 477 ARG A O 1
ATOM 3737 N N . ILE A 1 478 ? -23.842 -9.229 15.212 1.00 95.06 478 ILE A N 1
ATOM 3738 C CA . ILE A 1 478 ? -23.767 -9.990 16.466 1.00 95.06 478 ILE A CA 1
ATOM 3739 C C . ILE A 1 478 ? -23.148 -11.367 16.253 1.00 95.06 478 ILE A C 1
ATOM 3741 O O . ILE A 1 478 ? -22.310 -11.758 17.055 1.00 95.06 478 ILE A O 1
ATOM 3745 N N . VAL A 1 479 ? -23.488 -12.078 15.171 1.00 95.31 479 VAL A N 1
ATOM 3746 C CA . VAL A 1 479 ? -22.822 -13.357 14.853 1.00 95.31 479 VAL A CA 1
ATOM 3747 C C . VAL A 1 479 ? -21.314 -13.160 14.715 1.00 95.31 479 VAL A C 1
ATOM 3749 O O . VAL A 1 479 ? -20.538 -13.900 15.317 1.00 95.31 479 VAL A O 1
ATOM 3752 N N . ALA A 1 480 ? -20.900 -12.139 13.961 1.00 94.94 480 ALA A N 1
ATOM 3753 C CA . ALA A 1 480 ? -19.487 -11.839 13.767 1.00 94.94 480 ALA A CA 1
ATOM 3754 C C . ALA A 1 480 ? -18.784 -11.449 15.075 1.00 94.94 480 ALA A C 1
ATOM 3756 O O . ALA A 1 480 ? -17.736 -12.011 15.385 1.00 94.94 480 ALA A O 1
ATOM 3757 N N . GLY A 1 481 ? -19.392 -10.571 15.874 1.00 95.06 481 GLY A N 1
ATOM 3758 C CA . GLY A 1 481 ? -18.862 -10.162 17.174 1.00 95.06 481 GLY A CA 1
ATOM 3759 C C . GLY A 1 481 ? -18.805 -11.306 18.188 1.00 95.06 481 GLY A C 1
ATOM 3760 O O . GLY A 1 481 ? -17.853 -11.405 18.951 1.00 95.06 481 GLY A O 1
ATOM 3761 N N . ALA A 1 482 ? -19.770 -12.229 18.176 1.00 95.06 482 ALA A N 1
ATOM 3762 C CA . ALA A 1 482 ? -19.756 -13.410 19.040 1.00 95.06 482 ALA A CA 1
ATOM 3763 C C . ALA A 1 482 ? -18.626 -14.386 18.678 1.00 95.06 482 ALA A C 1
ATOM 3765 O O . ALA A 1 482 ? -18.076 -15.044 19.562 1.00 95.06 482 ALA A O 1
ATOM 3766 N N . ILE A 1 483 ? -18.257 -14.472 17.396 1.00 94.62 483 ILE A N 1
ATOM 3767 C CA . ILE A 1 483 ? -17.063 -15.205 16.961 1.00 94.62 483 ILE A CA 1
ATOM 3768 C C . ILE A 1 483 ? -15.804 -14.435 17.373 1.00 94.62 483 ILE A C 1
ATOM 3770 O O . ILE A 1 483 ? -14.923 -15.032 17.983 1.00 94.62 483 ILE A O 1
ATOM 3774 N N . ALA A 1 484 ? -15.732 -13.122 17.133 1.00 94.25 484 ALA A N 1
ATOM 3775 C CA . ALA A 1 484 ? -14.589 -12.291 17.528 1.00 94.25 484 ALA A CA 1
ATOM 3776 C C . ALA A 1 484 ? -14.308 -12.352 19.041 1.00 94.25 484 ALA A C 1
ATOM 3778 O O . ALA A 1 484 ? -13.169 -12.583 19.440 1.00 94.25 484 ALA A O 1
ATOM 3779 N N . LYS A 1 485 ? -15.342 -12.286 19.890 1.00 93.88 485 LYS A N 1
ATOM 3780 C CA . LYS A 1 485 ? -15.238 -12.502 21.346 1.00 93.88 485 LYS A CA 1
ATOM 3781 C C . LYS A 1 485 ? -14.611 -13.858 21.698 1.00 93.88 485 LYS A C 1
ATOM 3783 O O . LYS A 1 485 ? -13.836 -13.951 22.641 1.00 93.88 485 LYS A O 1
ATOM 3788 N N . GLN A 1 486 ? -14.924 -14.914 20.945 1.00 93.12 486 GLN A N 1
ATOM 3789 C CA . GLN A 1 486 ? -14.344 -16.246 21.160 1.00 93.12 486 GLN A CA 1
ATOM 3790 C C . GLN A 1 486 ? -12.905 -16.368 20.646 1.00 93.12 486 GLN A C 1
ATOM 3792 O O . GLN A 1 486 ? -12.140 -17.167 21.183 1.00 93.12 486 GLN A O 1
ATOM 3797 N N . VAL A 1 487 ? -12.516 -15.568 19.648 1.00 90.12 487 VAL A N 1
ATOM 3798 C CA . VAL A 1 487 ? -11.113 -15.418 19.224 1.00 90.12 487 VAL A CA 1
ATOM 3799 C C . VAL A 1 487 ? -10.313 -14.655 20.289 1.00 90.12 487 VAL A C 1
ATOM 3801 O O . VAL A 1 487 ? -9.185 -15.024 20.608 1.00 90.12 487 VAL A O 1
ATOM 3804 N N . LEU A 1 488 ? -10.909 -13.619 20.880 1.00 90.06 488 LEU A N 1
ATOM 3805 C CA . LEU A 1 488 ? -10.311 -12.747 21.892 1.00 90.06 488 LEU A CA 1
ATOM 3806 C C . LEU A 1 488 ? -10.519 -13.278 23.322 1.00 90.06 488 LEU A C 1
ATOM 3808 O O . LEU A 1 488 ? -10.962 -12.544 24.196 1.00 90.06 488 LEU A O 1
ATOM 3812 N N . GLN A 1 489 ? -10.166 -14.541 23.587 1.00 82.88 489 GLN A N 1
ATOM 3813 C CA . GLN A 1 489 ? -10.491 -15.236 24.850 1.00 82.88 489 GLN A CA 1
ATOM 3814 C C . GLN A 1 489 ? -10.045 -14.520 26.138 1.00 82.88 489 GLN A C 1
ATOM 3816 O O . GLN A 1 489 ? -10.638 -14.740 27.190 1.00 82.88 489 GLN A O 1
ATOM 3821 N N . ASN A 1 490 ? -9.009 -13.679 26.064 1.00 88.75 490 ASN A N 1
ATOM 3822 C CA . ASN A 1 490 ? -8.464 -12.955 27.214 1.00 88.75 490 ASN A CA 1
ATOM 3823 C C . ASN A 1 490 ? -9.028 -11.536 27.373 1.00 88.75 490 ASN A C 1
ATOM 3825 O O . ASN A 1 490 ? -8.661 -10.866 28.331 1.00 88.75 490 ASN A O 1
ATOM 3829 N N . VAL A 1 491 ? -9.866 -11.062 26.447 1.00 94.56 491 VAL A N 1
ATOM 3830 C CA . VAL A 1 491 ? -10.442 -9.712 26.459 1.00 94.56 491 VAL A CA 1
ATOM 3831 C C . VAL A 1 491 ? -11.921 -9.814 26.805 1.00 94.56 491 VAL A C 1
ATOM 3833 O O . VAL A 1 491 ? -12.668 -10.567 26.183 1.00 94.56 491 VAL A O 1
ATOM 3836 N N . GLU A 1 492 ? -12.360 -9.039 27.790 1.00 95.19 492 GLU A N 1
ATOM 3837 C CA . GLU A 1 492 ? -13.745 -9.071 28.261 1.00 95.19 492 GLU A CA 1
ATOM 3838 C C . GLU A 1 492 ? -14.492 -7.814 27.824 1.00 95.19 492 GLU A C 1
ATOM 3840 O O . GLU A 1 492 ? -13.955 -6.711 27.912 1.00 95.19 492 GLU A O 1
ATOM 3845 N N . PHE A 1 493 ? -15.744 -7.970 27.395 1.00 96.19 493 PHE A N 1
ATOM 3846 C CA . PHE A 1 493 ? -16.576 -6.885 26.875 1.00 96.19 493 PHE A CA 1
ATOM 3847 C C . PHE A 1 493 ? -17.854 -6.769 27.704 1.00 96.19 493 PHE A C 1
ATOM 3849 O O . PHE A 1 493 ? -18.643 -7.710 27.750 1.00 96.19 493 PHE A O 1
ATOM 3856 N N . TYR A 1 494 ? -18.076 -5.604 28.308 1.00 96.25 494 TYR A N 1
ATOM 3857 C CA . TYR A 1 494 ? -19.242 -5.321 29.142 1.00 96.25 494 TYR A CA 1
ATOM 3858 C C . TYR A 1 494 ? -19.975 -4.086 28.624 1.00 96.25 494 TYR A C 1
ATOM 3860 O O . TYR A 1 494 ? -19.514 -2.960 28.819 1.00 96.25 494 TYR A O 1
ATOM 3868 N N . GLY A 1 495 ? -21.120 -4.281 27.975 1.00 96.44 495 GLY A N 1
ATOM 3869 C CA . GLY A 1 495 ? -22.021 -3.206 27.577 1.00 96.44 495 GLY A CA 1
ATOM 3870 C C . GLY A 1 495 ? -23.175 -3.069 28.563 1.00 96.44 495 GLY A C 1
ATOM 3871 O O . GLY A 1 495 ? -23.721 -4.064 29.021 1.00 96.44 495 GLY A O 1
ATOM 3872 N N . TYR A 1 496 ? -23.596 -1.848 28.879 1.00 97.06 496 TYR A N 1
ATOM 3873 C CA . TYR A 1 496 ? -24.766 -1.613 29.725 1.00 97.06 496 TYR A CA 1
ATOM 3874 C C . TYR A 1 496 ? -25.410 -0.254 29.463 1.00 97.06 496 TYR A C 1
ATOM 3876 O O . TYR A 1 496 ? -24.795 0.668 28.927 1.00 97.06 496 TYR A O 1
ATOM 3884 N N . VAL A 1 497 ? -26.674 -0.108 29.849 1.00 97.25 497 VAL A N 1
ATOM 3885 C CA . VAL A 1 497 ? -27.408 1.153 29.718 1.00 97.25 497 VAL A CA 1
ATOM 3886 C C . VAL A 1 497 ? -27.051 2.078 30.875 1.00 97.25 497 VAL A C 1
ATOM 3888 O O . VAL A 1 497 ? -27.333 1.776 32.033 1.00 97.25 497 VAL A O 1
ATOM 3891 N N . SER A 1 498 ? -26.456 3.228 30.558 1.00 96.81 498 SER A N 1
ATOM 3892 C CA . SER A 1 498 ? -26.023 4.221 31.546 1.00 96.81 498 SER A CA 1
ATOM 3893 C C . SER A 1 498 ? -26.918 5.453 31.619 1.00 96.81 498 SER A C 1
ATOM 3895 O O . SER A 1 498 ? -26.927 6.139 32.644 1.00 96.81 498 SER A O 1
ATOM 3897 N N . ALA A 1 499 ? -27.719 5.718 30.582 1.00 97.31 499 ALA A N 1
ATOM 3898 C CA . ALA A 1 499 ? -28.710 6.788 30.599 1.00 97.31 499 ALA A CA 1
ATOM 3899 C C . ALA A 1 499 ? -29.950 6.463 29.757 1.00 97.31 499 ALA A C 1
ATOM 3901 O O . ALA A 1 499 ? -29.852 5.838 28.701 1.00 97.31 499 ALA A O 1
ATOM 3902 N N . VAL A 1 500 ? -31.109 6.958 30.192 1.00 97.12 500 VAL A N 1
ATOM 3903 C CA . VAL A 1 500 ? -32.366 6.963 29.430 1.00 97.12 500 VAL A CA 1
ATOM 3904 C C . VAL A 1 500 ? -33.053 8.304 29.657 1.00 97.12 500 VAL A C 1
ATOM 3906 O O . VAL A 1 500 ? -33.435 8.632 30.781 1.00 97.12 500 VAL A O 1
ATOM 3909 N N . GLY A 1 501 ? -33.229 9.084 28.591 1.00 95.31 501 GLY A N 1
ATOM 3910 C CA . GLY A 1 501 ? -33.805 10.423 28.701 1.00 95.31 501 GLY A CA 1
ATOM 3911 C C . GLY A 1 501 ? -33.006 11.341 29.625 1.00 95.31 501 GLY A C 1
ATOM 3912 O O . GLY A 1 501 ? -31.828 11.591 29.397 1.00 95.31 501 GLY A O 1
ATOM 3913 N N . ASN A 1 502 ? -33.667 11.839 30.671 1.00 94.56 502 ASN A N 1
ATOM 3914 C CA . ASN A 1 502 ? -33.077 12.693 31.703 1.00 94.56 502 ASN A CA 1
ATOM 3915 C C . ASN A 1 502 ? -32.486 11.915 32.896 1.00 94.56 502 ASN A C 1
ATOM 3917 O O . ASN A 1 502 ? -31.992 12.534 33.836 1.00 94.56 502 ASN A O 1
ATOM 3921 N N . LEU A 1 503 ? -32.568 10.581 32.897 1.00 96.56 503 LEU A N 1
ATOM 3922 C CA . LEU A 1 503 ? -32.006 9.732 33.945 1.00 96.56 503 LEU A CA 1
ATOM 3923 C C . LEU A 1 503 ? -30.619 9.248 33.522 1.00 96.56 503 LEU A C 1
ATOM 3925 O O . LEU A 1 503 ? -30.488 8.629 32.468 1.00 96.56 503 LEU A O 1
ATOM 3929 N N . GLN A 1 504 ? -29.608 9.481 34.357 1.00 95.06 504 GLN A N 1
ATOM 3930 C CA . GLN A 1 504 ? -28.220 9.093 34.105 1.00 95.06 504 GLN A CA 1
ATOM 3931 C C . GLN A 1 504 ? -27.589 8.488 35.366 1.00 95.06 504 GLN A C 1
ATOM 3933 O O . GLN A 1 504 ? -27.892 8.906 36.486 1.00 95.06 504 GLN A O 1
ATOM 3938 N N . LEU A 1 505 ? -26.720 7.492 35.183 1.00 93.25 505 LEU A N 1
ATOM 3939 C CA . LEU A 1 505 ? -25.874 6.964 36.250 1.00 93.25 505 LEU A CA 1
ATOM 3940 C C . LEU A 1 505 ? -24.811 7.987 36.658 1.00 93.25 505 LEU A C 1
ATOM 3942 O O . LEU A 1 505 ? -24.067 8.487 35.821 1.00 93.25 505 LEU A O 1
ATOM 3946 N N . ASN A 1 506 ? -24.703 8.228 37.964 1.00 87.50 506 ASN A N 1
ATOM 3947 C CA . ASN A 1 506 ? -23.671 9.095 38.541 1.00 87.50 506 ASN A CA 1
ATOM 3948 C C . ASN A 1 506 ? -22.440 8.317 39.045 1.00 87.50 506 ASN A C 1
ATOM 3950 O O . ASN A 1 506 ? -21.485 8.937 39.499 1.00 87.50 506 ASN A O 1
ATOM 3954 N N . LYS A 1 507 ? -22.478 6.979 39.012 1.00 90.12 507 LYS A N 1
ATOM 3955 C CA . LYS A 1 507 ? -21.393 6.102 39.476 1.00 90.12 507 LYS A CA 1
ATOM 3956 C C . LYS A 1 507 ? -20.442 5.762 38.332 1.00 90.12 507 LYS A C 1
ATOM 3958 O O . LYS A 1 507 ? -20.892 5.557 37.203 1.00 90.12 507 LYS A O 1
ATOM 3963 N N . SER A 1 508 ? -19.151 5.652 38.641 1.00 89.31 508 SER A N 1
ATOM 3964 C CA . SER A 1 508 ? -18.145 5.128 37.709 1.00 89.31 508 SER A CA 1
ATOM 3965 C C . SER A 1 508 ? -18.365 3.634 37.449 1.00 89.31 508 SER A C 1
ATOM 3967 O O . SER A 1 508 ? -18.853 2.919 38.322 1.00 89.31 508 SER A O 1
ATOM 3969 N N . TYR A 1 509 ? -17.946 3.129 36.284 1.00 92.12 509 TYR A N 1
ATOM 3970 C CA . TYR A 1 509 ? -18.006 1.693 35.971 1.00 92.12 509 TYR A CA 1
ATOM 3971 C C . TYR A 1 509 ? -17.205 0.828 36.956 1.00 92.12 509 TYR A C 1
ATOM 3973 O O . TYR A 1 509 ? -17.506 -0.347 37.125 1.00 92.12 509 TYR A O 1
ATOM 3981 N N . GLN A 1 510 ? -16.206 1.412 37.622 1.00 91.19 510 GLN A N 1
ATOM 3982 C CA . GLN A 1 510 ? -15.379 0.744 38.630 1.00 91.19 510 GLN A CA 1
ATOM 3983 C C . GLN A 1 510 ? -16.132 0.488 39.947 1.00 91.19 510 GLN A C 1
ATOM 3985 O O . GLN A 1 510 ? -15.735 -0.374 40.721 1.00 91.19 510 GLN A O 1
ATOM 3990 N N . GLU A 1 511 ? -17.220 1.222 40.200 1.00 91.50 511 GLU A N 1
ATOM 3991 C CA . GLU A 1 511 ? -18.075 1.079 41.389 1.00 91.50 511 GLU A CA 1
ATOM 3992 C C . GLU A 1 511 ? -19.293 0.176 41.134 1.00 91.50 511 GLU A C 1
ATOM 3994 O O . GLU A 1 511 ? -20.125 -0.024 42.023 1.00 91.50 511 GLU A O 1
ATOM 3999 N N . LEU A 1 512 ? -19.447 -0.311 39.901 1.00 92.25 512 LEU A N 1
ATOM 4000 C CA . LEU A 1 512 ? -20.590 -1.095 39.455 1.00 92.25 512 LEU A CA 1
ATOM 4001 C C . LEU A 1 512 ? -20.199 -2.565 39.321 1.00 92.25 512 LEU A C 1
ATOM 4003 O O . LEU A 1 512 ? -19.129 -2.899 38.813 1.00 92.25 512 LEU A O 1
ATOM 4007 N N . ASP A 1 513 ? -21.111 -3.448 39.717 1.00 92.31 513 ASP A N 1
ATOM 4008 C CA . ASP A 1 513 ? -20.996 -4.867 39.408 1.00 92.31 513 ASP A CA 1
ATOM 4009 C C . ASP A 1 513 ? -21.505 -5.121 37.984 1.00 92.31 513 ASP A C 1
ATOM 4011 O O . ASP A 1 513 ? -22.707 -5.251 37.742 1.00 92.31 513 ASP A O 1
ATOM 4015 N N . LEU A 1 514 ? -20.577 -5.171 37.027 1.00 91.94 514 LEU A N 1
ATOM 4016 C CA . LEU A 1 514 ? -20.889 -5.384 35.611 1.00 91.94 514 LEU A CA 1
ATOM 4017 C C . LEU A 1 514 ? -21.457 -6.784 35.320 1.00 91.94 514 LEU A C 1
ATOM 4019 O O . LEU A 1 514 ? -21.998 -6.994 34.238 1.00 91.94 514 LEU A O 1
ATOM 4023 N N . SER A 1 515 ? -21.381 -7.732 36.262 1.00 89.00 515 SER A N 1
ATOM 4024 C CA . SER A 1 515 ? -21.995 -9.054 36.087 1.00 89.00 515 SER A CA 1
ATOM 4025 C C . SER A 1 515 ? -23.526 -9.019 36.203 1.00 89.00 515 SER A C 1
ATOM 4027 O O . SER A 1 515 ? -24.208 -9.825 35.576 1.00 89.00 515 SER A O 1
ATOM 4029 N N . SER A 1 516 ? -24.075 -8.018 36.902 1.00 90.00 516 SER A N 1
ATOM 4030 C CA . SER A 1 516 ? -25.521 -7.838 37.128 1.00 90.00 516 SER A CA 1
ATOM 4031 C C . SER A 1 516 ? -26.288 -7.219 35.947 1.00 90.00 516 SER A C 1
ATOM 4033 O O . SER A 1 516 ? -27.485 -6.932 36.035 1.00 90.00 516 SER A O 1
ATOM 4035 N N . VAL A 1 517 ? -25.617 -6.975 34.815 1.00 90.12 517 VAL A N 1
ATOM 4036 C CA . VAL A 1 517 ? -26.208 -6.281 33.658 1.00 90.12 517 VAL A CA 1
ATOM 4037 C C . VAL A 1 517 ? -27.437 -7.013 33.119 1.00 90.12 517 VAL A C 1
ATOM 4039 O O . VAL A 1 517 ? -28.411 -6.361 32.758 1.00 90.12 517 VAL A O 1
ATOM 4042 N N . GLU A 1 518 ? -27.443 -8.343 33.081 1.00 88.88 518 GLU A N 1
ATOM 4043 C CA . GLU A 1 518 ? -28.578 -9.106 32.542 1.00 88.88 518 GLU A CA 1
ATOM 4044 C C . GLU A 1 518 ? -29.697 -9.367 33.574 1.00 88.88 518 GLU A C 1
ATOM 4046 O O . GLU A 1 518 ? -30.749 -9.892 33.209 1.00 88.88 518 GLU A O 1
ATOM 4051 N N . ASP A 1 519 ? -29.544 -8.936 34.834 1.00 89.44 519 ASP A N 1
ATOM 4052 C CA . ASP A 1 519 ? -30.527 -9.184 35.907 1.00 89.44 519 ASP A CA 1
ATOM 4053 C C . ASP A 1 519 ? -31.837 -8.403 35.722 1.00 89.44 519 ASP A C 1
ATOM 4055 O O . ASP A 1 519 ? -32.846 -8.654 36.386 1.00 89.44 519 ASP A O 1
ATOM 4059 N N . ASN A 1 520 ? -31.843 -7.413 34.828 1.00 90.75 520 ASN A N 1
ATOM 4060 C CA . ASN A 1 520 ? -33.002 -6.577 34.568 1.00 90.75 520 ASN A CA 1
ATOM 4061 C C . ASN A 1 520 ? -33.182 -6.259 33.084 1.00 90.75 520 ASN A C 1
ATOM 4063 O O . ASN A 1 520 ? -32.249 -6.149 32.297 1.00 90.75 520 ASN A O 1
ATOM 4067 N N . ILE A 1 521 ? -34.436 -6.009 32.716 1.00 88.44 521 ILE A N 1
ATOM 4068 C CA . ILE A 1 521 ? -34.861 -5.841 31.322 1.00 88.44 521 ILE A CA 1
ATOM 4069 C C . ILE A 1 521 ? -34.293 -4.599 30.618 1.00 88.44 521 ILE A C 1
ATOM 4071 O O . ILE A 1 521 ? -34.354 -4.536 29.391 1.00 88.44 521 ILE A O 1
ATOM 4075 N N . VAL A 1 522 ? -33.806 -3.595 31.361 1.00 91.44 522 VAL A N 1
ATOM 4076 C CA . VAL A 1 522 ? -33.200 -2.379 30.785 1.00 91.44 522 VAL A CA 1
ATOM 4077 C C . VAL A 1 522 ? -31.681 -2.498 30.657 1.00 91.44 522 VAL A C 1
ATOM 4079 O O . VAL A 1 522 ? -31.082 -1.673 29.980 1.00 91.44 522 VAL A O 1
ATOM 4082 N N . ARG A 1 523 ? -31.074 -3.541 31.233 1.00 93.56 523 ARG A N 1
ATOM 4083 C CA . ARG A 1 523 ? -29.633 -3.810 31.223 1.00 93.56 523 ARG A CA 1
ATOM 4084 C C . ARG A 1 523 ? -28.776 -2.739 31.885 1.00 93.56 523 ARG A C 1
ATOM 4086 O O . ARG A 1 523 ? -27.780 -2.286 31.324 1.00 93.56 523 ARG A O 1
ATOM 4093 N N . CYS A 1 524 ? -29.192 -2.296 33.067 1.00 95.00 524 CYS A N 1
ATOM 4094 C CA . CYS A 1 524 ? -28.448 -1.339 33.886 1.00 95.00 524 CYS A CA 1
ATOM 4095 C C . CYS A 1 524 ? -27.973 -2.022 35.181 1.00 95.00 524 CYS A C 1
ATOM 4097 O O . CYS A 1 524 ? -28.821 -2.546 35.899 1.00 95.00 524 CYS A O 1
ATOM 4099 N N . PRO A 1 525 ? -26.670 -2.010 35.518 1.00 94.25 525 PRO A N 1
ATOM 4100 C CA . PRO A 1 525 ? -26.140 -2.711 36.694 1.00 94.25 525 PRO A CA 1
ATOM 4101 C C . PRO A 1 525 ? -26.532 -2.059 38.036 1.00 94.25 525 PRO A C 1
ATOM 4103 O O . PRO A 1 525 ? -26.383 -2.661 39.093 1.00 94.25 525 PRO A O 1
ATOM 4106 N N . ASP A 1 526 ? -27.055 -0.824 38.043 1.00 94.81 526 ASP A N 1
ATOM 4107 C CA . ASP A 1 526 ? -27.633 -0.222 39.253 1.00 94.81 526 ASP A CA 1
ATOM 4108 C C . ASP A 1 526 ? -29.146 -0.462 39.290 1.00 94.81 526 ASP A C 1
ATOM 4110 O O . ASP A 1 526 ? -29.918 0.200 38.591 1.00 94.81 526 ASP A O 1
ATOM 4114 N N . GLN A 1 527 ? -29.583 -1.379 40.152 1.00 92.38 527 GLN A N 1
ATOM 4115 C CA . GLN A 1 527 ? -30.979 -1.808 40.236 1.00 92.38 527 GLN A CA 1
ATOM 4116 C C . GLN A 1 527 ? -31.959 -0.664 40.556 1.00 92.38 527 GLN A C 1
ATOM 4118 O O . GLN A 1 527 ? -33.050 -0.599 39.987 1.00 92.38 527 GLN A O 1
ATOM 4123 N N . LYS A 1 528 ? -31.564 0.299 41.405 1.00 93.88 528 LYS A N 1
ATOM 4124 C CA . LYS A 1 528 ? -32.422 1.449 41.749 1.00 93.88 528 LYS A CA 1
ATOM 4125 C C . LYS A 1 528 ? -32.601 2.376 40.553 1.00 93.88 528 LYS A C 1
ATOM 4127 O O . LYS A 1 528 ? -33.677 2.947 40.362 1.00 93.88 528 LYS A O 1
ATOM 4132 N N . MET A 1 529 ? -31.546 2.567 39.762 1.00 95.00 529 MET A N 1
ATOM 4133 C CA . MET A 1 529 ? -31.637 3.345 38.531 1.00 95.00 529 MET A CA 1
ATOM 4134 C C . MET A 1 529 ? -32.404 2.584 37.444 1.00 95.00 529 MET A C 1
ATOM 4136 O O . MET A 1 529 ? -33.236 3.183 36.759 1.00 95.00 529 MET A O 1
ATOM 4140 N N . ALA A 1 530 ? -32.194 1.271 37.334 1.00 94.31 530 ALA A N 1
ATOM 4141 C CA . ALA A 1 530 ? -32.883 0.403 36.387 1.00 94.31 530 ALA A CA 1
ATOM 4142 C C . ALA A 1 530 ? -34.410 0.500 36.535 1.00 94.31 530 ALA A C 1
ATOM 4144 O O . ALA A 1 530 ? -35.113 0.727 35.550 1.00 94.31 530 ALA A O 1
ATOM 4145 N N . GLU A 1 531 ? -34.939 0.433 37.760 1.00 95.25 531 GLU A N 1
ATOM 4146 C CA . GLU A 1 531 ? -36.378 0.587 38.025 1.00 95.25 531 GLU A CA 1
ATOM 4147 C C . GLU A 1 531 ? -36.926 1.945 37.564 1.00 95.25 531 GLU A C 1
ATOM 4149 O O . GLU A 1 531 ? -37.991 2.019 36.939 1.00 95.25 531 GLU A O 1
ATOM 4154 N N . LYS A 1 532 ? -36.186 3.032 37.818 1.00 96.38 532 LYS A N 1
ATOM 4155 C CA . LYS A 1 532 ? -36.565 4.380 37.366 1.00 96.38 532 LYS A CA 1
ATOM 4156 C C . LYS A 1 532 ? -36.586 4.471 35.841 1.00 96.38 532 LYS A C 1
ATOM 4158 O O . LYS A 1 532 ? -37.554 4.987 35.282 1.00 96.38 532 LYS A O 1
ATOM 4163 N N . MET A 1 533 ? -35.565 3.931 35.174 1.00 96.00 533 MET A N 1
ATOM 4164 C CA . MET A 1 533 ? -35.486 3.881 33.711 1.00 96.00 533 MET A CA 1
ATOM 4165 C C . MET A 1 533 ? -36.636 3.057 33.117 1.00 96.00 533 MET A C 1
ATOM 4167 O O . MET A 1 533 ? -37.300 3.513 32.188 1.00 96.00 533 MET A O 1
ATOM 4171 N N . ILE A 1 534 ? -36.949 1.887 33.687 1.00 94.94 534 ILE A N 1
ATOM 4172 C CA . ILE A 1 534 ? -38.073 1.038 33.260 1.00 94.94 534 ILE A CA 1
ATOM 4173 C C . ILE A 1 534 ? -39.401 1.796 33.365 1.00 94.94 534 ILE A C 1
ATOM 4175 O O . ILE A 1 534 ? -40.215 1.755 32.439 1.00 94.94 534 ILE A O 1
ATOM 4179 N N . ASN A 1 535 ? -39.631 2.495 34.478 1.00 95.56 535 ASN A N 1
ATOM 4180 C CA . ASN A 1 535 ? -40.851 3.273 34.684 1.00 95.56 535 ASN A CA 1
ATOM 4181 C C . ASN A 1 535 ? -40.961 4.441 33.698 1.00 95.56 535 ASN A C 1
ATOM 4183 O O . ASN A 1 535 ? -42.043 4.670 33.153 1.00 95.56 535 ASN A O 1
ATOM 4187 N N . LEU A 1 536 ? -39.851 5.126 33.407 1.00 95.81 536 LEU A N 1
ATOM 4188 C CA . LEU A 1 536 ? -39.807 6.185 32.400 1.00 95.81 536 LEU A CA 1
ATOM 4189 C C . LEU A 1 536 ? -40.135 5.646 31.000 1.00 95.81 536 LEU A C 1
ATOM 4191 O O . LEU A 1 536 ? -41.010 6.189 30.332 1.00 95.81 536 LEU A O 1
ATOM 4195 N N . ILE A 1 537 ? -39.516 4.535 30.586 1.00 93.94 537 ILE A N 1
ATOM 4196 C CA . ILE A 1 537 ? -39.784 3.904 29.282 1.00 93.94 537 ILE A CA 1
ATOM 4197 C C . ILE A 1 537 ? -41.256 3.483 29.174 1.00 93.94 537 ILE A C 1
ATOM 4199 O O . ILE A 1 537 ? -41.896 3.710 28.148 1.00 93.94 537 ILE A O 1
ATOM 4203 N N . LYS A 1 538 ? -41.830 2.905 30.239 1.00 92.94 538 LYS A N 1
ATOM 4204 C CA . LYS A 1 538 ? -43.258 2.549 30.282 1.00 92.94 538 LYS A CA 1
ATOM 4205 C C . LYS A 1 538 ? -44.165 3.774 30.173 1.00 92.94 538 LYS A C 1
ATOM 4207 O O . LYS A 1 538 ? -45.203 3.682 29.521 1.00 92.94 538 LYS A O 1
ATOM 4212 N N . LYS A 1 539 ? -43.805 4.890 30.813 1.00 94.44 539 LYS A N 1
ATOM 4213 C CA . LYS A 1 539 ? -44.560 6.148 30.747 1.00 94.44 539 LYS A CA 1
ATOM 4214 C C . LYS A 1 539 ? -44.569 6.700 29.319 1.00 94.44 539 LYS A C 1
ATOM 4216 O O . LYS A 1 539 ? -45.644 6.856 28.754 1.00 94.44 539 LYS A O 1
ATOM 4221 N N . VAL A 1 540 ? -43.394 6.856 28.713 1.00 92.69 540 VAL A N 1
ATOM 4222 C CA . VAL A 1 540 ? -43.232 7.356 27.336 1.00 92.69 540 VAL A CA 1
ATOM 4223 C C . VAL A 1 540 ? -43.954 6.460 26.323 1.00 92.69 540 VAL A C 1
ATOM 4225 O O . VAL A 1 540 ? -44.665 6.940 25.445 1.00 92.69 540 VAL A O 1
ATOM 4228 N N . ARG A 1 541 ? -43.890 5.135 26.510 1.00 89.56 541 ARG A N 1
ATOM 4229 C CA . ARG A 1 541 ? -44.649 4.183 25.688 1.00 89.56 541 ARG A CA 1
ATOM 4230 C C . ARG A 1 541 ? -46.163 4.419 25.752 1.00 89.56 541 ARG A C 1
ATOM 4232 O O . ARG A 1 541 ? -46.833 4.267 24.735 1.00 89.56 541 ARG A O 1
ATOM 4239 N N . LYS A 1 542 ? -46.716 4.739 26.931 1.00 90.06 542 LYS A N 1
ATOM 4240 C CA . LYS A 1 542 ? -48.152 5.041 27.098 1.00 90.06 542 LYS A CA 1
ATOM 4241 C C . LYS A 1 542 ? -48.544 6.365 26.444 1.00 90.06 542 LYS A C 1
ATOM 4243 O O . LYS A 1 542 ? -49.673 6.483 25.987 1.00 90.06 542 LYS A O 1
ATOM 4248 N N . GLU A 1 543 ? -47.620 7.317 26.384 1.00 91.50 543 GLU A N 1
ATOM 4249 C CA . GLU A 1 543 ? -47.785 8.597 25.682 1.00 91.50 543 GLU A CA 1
ATOM 4250 C C . GLU A 1 543 ? -47.724 8.434 24.151 1.00 91.50 543 GLU A C 1
ATOM 4252 O O . GLU A 1 543 ? -48.038 9.364 23.416 1.00 91.50 543 GLU A O 1
ATOM 4257 N N . GLY A 1 544 ? -47.367 7.242 23.654 1.00 88.25 544 GLY A N 1
ATOM 4258 C CA . GLY A 1 544 ? -47.242 6.966 22.223 1.00 88.25 544 GLY A CA 1
ATOM 4259 C C . GLY A 1 544 ? -45.948 7.500 21.603 1.00 88.25 544 GLY A C 1
ATOM 4260 O O . GLY A 1 544 ? -45.821 7.493 20.377 1.00 88.25 544 GLY A O 1
ATOM 4261 N N . ASP A 1 545 ? -44.996 7.926 22.431 1.00 92.06 545 ASP A N 1
ATOM 4262 C CA . ASP A 1 545 ? -43.717 8.502 22.021 1.00 92.06 545 ASP A CA 1
ATOM 4263 C C . ASP A 1 545 ? -42.551 7.532 22.316 1.00 92.06 545 ASP A C 1
ATOM 4265 O O . ASP A 1 545 ? -42.747 6.386 22.744 1.00 92.06 545 ASP A O 1
ATOM 4269 N N . THR A 1 546 ? -41.320 7.958 22.039 1.00 93.88 546 THR A N 1
ATOM 4270 C CA . THR A 1 546 ? -40.092 7.183 22.236 1.00 93.88 546 THR A CA 1
ATOM 4271 C C . THR A 1 546 ? -39.014 8.033 22.902 1.00 93.88 546 THR A C 1
ATOM 4273 O O . THR A 1 546 ? -39.047 9.260 22.875 1.00 93.88 546 THR A O 1
ATOM 4276 N N . ILE A 1 547 ? -38.023 7.383 23.509 1.00 95.94 547 ILE A N 1
ATOM 4277 C CA . ILE A 1 547 ? -36.944 8.065 24.220 1.00 95.94 547 ILE A CA 1
ATOM 4278 C C . ILE A 1 547 ? -35.578 7.485 23.859 1.00 95.94 547 ILE A C 1
ATOM 4280 O O . ILE A 1 547 ? -35.427 6.286 23.614 1.00 95.94 547 ILE A O 1
ATOM 4284 N N . GLY A 1 548 ? -34.579 8.364 23.787 1.00 96.56 548 GLY A N 1
ATOM 4285 C CA . GLY A 1 548 ? -33.181 8.006 23.556 1.00 96.56 548 GLY A CA 1
ATOM 4286 C C . GLY A 1 548 ? -32.454 7.632 24.848 1.00 96.56 548 GLY A C 1
ATOM 4287 O O . GLY A 1 548 ? -33.033 7.630 25.938 1.00 96.56 548 GLY A O 1
ATOM 4288 N N . GLY A 1 549 ? -31.163 7.348 24.727 1.00 97.31 549 GLY A N 1
ATOM 4289 C CA . GLY A 1 549 ? -30.330 6.985 25.868 1.00 97.31 549 GLY A CA 1
ATOM 4290 C C . GLY A 1 549 ? -28.869 6.774 25.496 1.00 97.31 549 GLY A C 1
ATOM 4291 O O . GLY A 1 549 ? -28.467 7.004 24.353 1.00 97.31 549 GLY A O 1
ATOM 4292 N N . ILE A 1 550 ? -28.088 6.318 26.469 1.00 97.94 550 ILE A N 1
ATOM 4293 C CA . ILE A 1 550 ? -26.656 6.052 26.327 1.00 97.94 550 ILE A CA 1
ATOM 4294 C C . ILE A 1 550 ? -26.378 4.606 26.730 1.00 97.94 550 ILE A C 1
ATOM 4296 O O . ILE A 1 550 ? -26.856 4.137 27.766 1.00 97.94 550 ILE A O 1
ATOM 4300 N N . VAL A 1 551 ? -25.595 3.919 25.898 1.00 98.00 551 VAL A N 1
ATOM 4301 C CA . VAL A 1 551 ? -24.964 2.640 26.235 1.00 98.00 551 VAL A CA 1
ATOM 4302 C C . VAL A 1 551 ? -23.494 2.908 26.527 1.00 98.00 551 VAL A C 1
ATOM 4304 O O . VAL A 1 551 ? -22.800 3.481 25.689 1.00 98.00 551 VAL A O 1
ATOM 4307 N N . THR A 1 552 ? -23.028 2.500 27.699 1.00 97.88 552 THR A N 1
ATOM 4308 C CA . THR A 1 552 ? -21.608 2.494 28.054 1.00 97.88 552 THR A CA 1
ATOM 4309 C C . THR A 1 552 ? -21.045 1.108 27.787 1.00 97.88 552 THR A C 1
ATOM 4311 O O . THR A 1 552 ? -21.699 0.111 28.082 1.00 97.88 552 THR A O 1
ATOM 4314 N N . CYS A 1 553 ? -19.844 1.042 27.226 1.00 97.88 553 CYS A N 1
ATOM 4315 C CA . CYS A 1 553 ? -19.107 -0.199 27.043 1.00 97.88 553 CYS A CA 1
ATOM 4316 C C . CYS A 1 553 ? -17.751 -0.092 27.730 1.00 97.88 553 CYS A C 1
ATOM 4318 O O . CYS A 1 553 ? -17.088 0.940 27.624 1.00 97.88 553 CYS A O 1
ATOM 4320 N N . VAL A 1 554 ? -17.347 -1.164 28.405 1.00 97.94 554 VAL A N 1
ATOM 4321 C CA . VAL A 1 554 ? -16.037 -1.324 29.036 1.00 97.94 554 VAL A CA 1
ATOM 4322 C C . VAL A 1 554 ? -15.394 -2.585 28.475 1.00 97.94 554 VAL A C 1
ATOM 4324 O O . VAL A 1 554 ? -16.003 -3.653 28.491 1.00 97.94 554 VAL A O 1
ATOM 4327 N N . ILE A 1 555 ? -14.173 -2.451 27.974 1.00 97.75 555 ILE A N 1
ATOM 4328 C CA . ILE A 1 555 ? -13.340 -3.540 27.483 1.00 97.75 555 ILE A CA 1
ATOM 4329 C C . ILE A 1 555 ? -12.177 -3.700 28.456 1.00 97.75 555 ILE A C 1
ATOM 4331 O O . ILE A 1 555 ? -11.377 -2.774 28.623 1.00 97.75 555 ILE A O 1
ATOM 4335 N N . LYS A 1 556 ? -12.095 -4.860 29.101 1.00 96.19 556 LYS A N 1
ATOM 4336 C CA . LYS A 1 556 ? -11.054 -5.180 30.083 1.00 96.19 556 LYS A CA 1
ATOM 4337 C C . LYS A 1 556 ? -10.005 -6.108 29.492 1.00 96.19 556 LYS A C 1
ATOM 4339 O O . LYS A 1 556 ? -10.268 -6.804 28.512 1.00 96.19 556 LYS A O 1
ATOM 4344 N N . ASN A 1 557 ? -8.832 -6.137 30.127 1.00 94.75 557 ASN A N 1
ATOM 4345 C CA . ASN A 1 557 ? -7.706 -7.008 29.765 1.00 94.75 557 ASN A CA 1
ATOM 4346 C C . ASN A 1 557 ? -7.215 -6.800 28.319 1.00 94.75 557 ASN A C 1
ATOM 4348 O O . ASN A 1 557 ? -6.775 -7.732 27.644 1.00 94.75 557 ASN A O 1
ATOM 4352 N N . VAL A 1 558 ? -7.294 -5.560 27.829 1.00 94.12 558 VAL A N 1
ATOM 4353 C CA . VAL A 1 558 ? -6.839 -5.211 26.482 1.00 94.12 558 VAL A CA 1
ATOM 4354 C C . VAL A 1 558 ? -5.307 -5.221 26.452 1.00 94.12 558 VAL A C 1
ATOM 4356 O O . VAL A 1 558 ? -4.687 -4.504 27.241 1.00 94.12 558 VAL A O 1
ATOM 4359 N N . PRO A 1 559 ? -4.659 -5.981 25.551 1.00 90.12 559 PRO A N 1
ATOM 4360 C CA . PRO A 1 559 ? -3.205 -5.978 25.458 1.00 90.12 559 PRO A CA 1
ATOM 4361 C C . PRO A 1 559 ? -2.689 -4.597 25.042 1.00 90.12 559 PRO A C 1
ATOM 4363 O O . PRO A 1 559 ? -3.332 -3.886 24.267 1.00 90.12 559 PRO A O 1
ATOM 4366 N N . ILE A 1 560 ? -1.514 -4.220 25.543 1.00 91.44 560 ILE A N 1
ATOM 4367 C CA . ILE A 1 560 ? -0.822 -2.987 25.148 1.00 91.44 560 ILE A CA 1
ATOM 4368 C C . ILE A 1 560 ? -0.389 -3.112 23.682 1.00 91.44 560 ILE A C 1
ATOM 4370 O O . ILE A 1 560 ? 0.175 -4.134 23.296 1.00 91.44 560 ILE A O 1
ATOM 4374 N N . GLY A 1 561 ? -0.612 -2.070 22.876 1.00 87.62 561 GLY A N 1
ATOM 4375 C CA . GLY A 1 561 ? -0.104 -2.009 21.499 1.00 87.62 561 GLY A CA 1
ATOM 4376 C C . GLY A 1 561 ? -1.135 -2.207 20.381 1.00 87.62 561 GLY A C 1
ATOM 4377 O O . GLY A 1 561 ? -0.750 -2.215 19.216 1.00 87.62 561 GLY A O 1
ATOM 4378 N N . LEU A 1 562 ? -2.431 -2.336 20.685 1.00 88.44 562 LEU A N 1
ATOM 4379 C CA . LEU A 1 562 ? -3.485 -2.409 19.667 1.00 88.44 562 LEU A CA 1
ATOM 4380 C C . LEU A 1 562 ? -3.798 -1.025 19.087 1.00 88.44 562 LEU A C 1
ATOM 4382 O O . LEU A 1 562 ? -4.088 -0.090 19.831 1.00 88.44 562 LEU A O 1
ATOM 4386 N N . GLY A 1 563 ? -3.829 -0.918 17.759 1.00 81.25 563 GLY A N 1
ATOM 4387 C CA . GLY A 1 563 ? -4.162 0.307 17.023 1.00 81.25 563 GLY A CA 1
ATOM 4388 C C . GLY A 1 563 ? -2.996 0.848 16.197 1.00 81.25 563 GLY A C 1
ATOM 4389 O O . GLY A 1 563 ? -1.834 0.667 16.549 1.00 81.25 563 GLY A O 1
ATOM 4390 N N . ASP A 1 564 ? -3.311 1.524 15.090 1.00 78.44 564 ASP A N 1
ATOM 4391 C CA . ASP A 1 564 ? -2.314 2.157 14.218 1.00 78.44 564 ASP A CA 1
ATOM 4392 C C . ASP A 1 564 ? -2.264 3.676 14.488 1.00 78.44 564 ASP A C 1
ATOM 4394 O O . ASP A 1 564 ? -3.306 4.332 14.508 1.00 78.44 564 ASP A O 1
ATOM 4398 N N . PRO A 1 565 ? -1.092 4.293 14.704 1.00 68.69 565 PRO A N 1
ATOM 4399 C CA . PRO A 1 565 ? -0.983 5.672 15.183 1.00 68.69 565 PRO A CA 1
ATOM 4400 C C . PRO A 1 565 ? -1.481 6.774 14.229 1.00 68.69 565 PRO A C 1
ATOM 4402 O O . PRO A 1 565 ? -1.508 7.935 14.644 1.00 68.69 565 PRO A O 1
ATOM 4405 N N . VAL A 1 566 ? -1.870 6.485 12.978 1.00 73.50 566 VAL A N 1
ATOM 4406 C CA . VAL A 1 566 ? -2.272 7.535 12.014 1.00 73.50 566 VAL A CA 1
ATOM 4407 C C . VAL A 1 566 ? -3.707 7.381 11.509 1.00 73.50 566 VAL A C 1
ATOM 4409 O O . VAL A 1 566 ? -4.573 8.141 11.945 1.00 73.50 566 VAL A O 1
ATOM 4412 N N . PHE A 1 567 ? -3.965 6.446 10.590 1.00 73.50 567 PHE A N 1
ATOM 4413 C CA . PHE A 1 567 ? -5.263 6.337 9.903 1.00 73.50 567 PHE A CA 1
ATOM 4414 C C . PHE A 1 567 ? -6.213 5.335 10.559 1.00 73.50 567 PHE A C 1
ATOM 4416 O O . PHE A 1 567 ? -7.423 5.547 10.553 1.00 73.50 567 PHE A O 1
ATOM 4423 N N . ASP A 1 568 ? -5.664 4.294 11.183 1.00 81.62 568 ASP A N 1
ATOM 4424 C CA . ASP A 1 568 ? -6.427 3.217 11.813 1.00 81.62 568 ASP A CA 1
ATOM 4425 C C . ASP A 1 568 ? -6.241 3.221 13.343 1.00 81.62 568 ASP A C 1
ATOM 4427 O O . ASP A 1 568 ? -6.098 2.176 13.981 1.00 81.62 568 ASP A O 1
ATOM 4431 N N . LYS A 1 569 ? -6.262 4.424 13.940 1.00 90.94 569 LYS A N 1
ATOM 4432 C CA . LYS A 1 569 ? -6.218 4.610 15.401 1.00 90.94 569 LYS A CA 1
ATOM 4433 C C . LYS A 1 569 ? -7.344 3.831 16.060 1.00 90.94 569 LYS A C 1
ATOM 4435 O O . LYS A 1 569 ? -8.484 3.884 15.597 1.00 90.94 569 LYS A O 1
ATOM 4440 N N . LEU A 1 570 ? -7.058 3.190 17.192 1.00 93.50 570 LEU A N 1
ATOM 4441 C CA . LEU A 1 570 ? -8.016 2.308 17.859 1.00 93.50 570 LEU A CA 1
ATOM 4442 C C . LEU A 1 570 ? -9.339 3.020 18.188 1.00 93.50 570 LEU A C 1
ATOM 4444 O O . LEU A 1 570 ? -10.409 2.547 17.817 1.00 93.50 570 LEU A O 1
ATOM 4448 N N . HIS A 1 571 ? -9.279 4.214 18.787 1.00 94.19 571 HIS A N 1
ATOM 4449 C CA . HIS A 1 571 ? -10.480 5.007 19.083 1.00 94.19 571 HIS A CA 1
ATOM 4450 C C . HIS A 1 571 ? -11.218 5.472 17.819 1.00 94.19 571 HIS A C 1
ATOM 4452 O O . HIS A 1 571 ? -12.436 5.621 17.849 1.00 94.19 571 HIS A O 1
ATOM 4458 N N . ALA A 1 572 ? -10.512 5.688 16.703 1.00 94.25 572 ALA A N 1
ATOM 4459 C CA . ALA A 1 572 ? -11.134 6.065 15.436 1.00 94.25 572 ALA A CA 1
ATOM 4460 C C . ALA A 1 572 ? -11.890 4.879 14.817 1.00 94.25 572 ALA A C 1
ATOM 4462 O O . ALA A 1 572 ? -13.007 5.059 14.334 1.00 94.25 572 ALA A O 1
ATOM 4463 N N . LYS A 1 573 ? -11.332 3.663 14.898 1.00 93.44 573 LYS A N 1
ATOM 4464 C CA . LYS A 1 573 ? -12.012 2.423 14.492 1.00 93.44 573 LYS A CA 1
ATOM 4465 C C . LYS A 1 573 ? -13.223 2.119 15.362 1.00 93.44 573 LYS A C 1
ATOM 4467 O O . LYS A 1 573 ? -14.293 1.864 14.816 1.00 93.44 573 LYS A O 1
ATOM 4472 N N . LEU A 1 574 ? -13.087 2.234 16.684 1.00 95.75 574 LEU A N 1
ATOM 4473 C CA . LEU A 1 574 ? -14.214 2.108 17.612 1.00 95.75 574 LEU A CA 1
ATOM 4474 C C . LEU A 1 574 ? -15.289 3.159 17.306 1.00 95.75 574 LEU A C 1
ATOM 4476 O O . LEU A 1 574 ? -16.460 2.821 17.172 1.00 95.75 574 LEU A O 1
ATOM 4480 N N . GLY A 1 575 ? -14.898 4.416 17.084 1.00 96.69 575 GLY A N 1
ATOM 4481 C CA . GLY A 1 575 ? -15.824 5.478 16.697 1.00 96.69 575 GLY A CA 1
ATOM 4482 C C . GLY A 1 575 ? -16.560 5.173 15.393 1.00 96.69 575 GLY A C 1
ATOM 4483 O O . GLY A 1 575 ? -17.782 5.286 15.339 1.00 96.69 575 GLY A O 1
ATOM 4484 N N . GLN A 1 576 ? -15.851 4.720 14.356 1.00 95.44 576 GLN A N 1
ATOM 4485 C CA . GLN A 1 576 ? -16.455 4.297 13.090 1.00 95.44 576 GLN A CA 1
ATOM 4486 C C . GLN A 1 576 ? -17.441 3.138 13.294 1.00 95.44 576 GLN A C 1
ATOM 4488 O O . GLN A 1 576 ? -18.559 3.187 12.774 1.00 95.44 576 GLN A O 1
ATOM 4493 N N . ALA A 1 577 ? -17.045 2.119 14.060 1.00 95.19 577 ALA A N 1
ATOM 4494 C CA . ALA A 1 577 ? -17.869 0.961 14.377 1.00 95.19 577 ALA A CA 1
ATOM 4495 C C . ALA A 1 577 ? -19.165 1.386 15.082 1.00 95.19 577 ALA A C 1
ATOM 4497 O O . ALA A 1 577 ? -20.256 1.079 14.596 1.00 95.19 577 ALA A O 1
ATOM 4498 N N . MET A 1 578 ? -19.068 2.183 16.149 1.00 97.50 578 MET A N 1
ATOM 4499 C CA . MET A 1 578 ? -20.228 2.621 16.929 1.00 97.50 578 MET A CA 1
ATOM 4500 C C . MET A 1 578 ? -21.135 3.580 16.155 1.00 97.50 578 MET A C 1
ATOM 4502 O O . MET A 1 578 ? -22.351 3.397 16.140 1.00 97.50 578 MET A O 1
ATOM 4506 N N . LEU A 1 579 ? -20.573 4.566 15.448 1.00 96.88 579 LEU A N 1
ATOM 4507 C CA . LEU A 1 579 ? -21.351 5.527 14.653 1.00 96.88 579 LEU A CA 1
ATOM 4508 C C . LEU A 1 579 ? -22.071 4.873 13.462 1.00 96.88 579 LEU A C 1
ATOM 4510 O O . LEU A 1 579 ? -23.028 5.442 12.937 1.00 96.88 579 LEU A O 1
ATOM 4514 N N . SER A 1 580 ? -21.638 3.680 13.038 1.00 94.31 580 SER A N 1
ATOM 4515 C CA . SER A 1 580 ? -22.309 2.909 11.985 1.00 94.31 580 SER A CA 1
ATOM 4516 C C . SER A 1 580 ? -23.580 2.187 12.453 1.00 94.31 580 SER A C 1
ATOM 4518 O O . SER A 1 580 ? -24.341 1.693 11.615 1.00 94.31 580 SER A O 1
ATOM 4520 N N . ILE A 1 581 ? -23.810 2.084 13.767 1.00 94.38 581 ILE A N 1
ATOM 4521 C CA . ILE A 1 581 ? -25.002 1.447 14.330 1.00 94.38 581 ILE A CA 1
ATOM 4522 C C . ILE A 1 581 ? -26.206 2.376 14.122 1.00 94.38 581 ILE A C 1
ATOM 4524 O O . ILE A 1 581 ? -26.136 3.594 14.307 1.00 94.38 581 ILE A O 1
ATOM 4528 N N . ASN A 1 582 ? -27.355 1.809 13.743 1.00 90.00 582 ASN A N 1
ATOM 4529 C CA . ASN A 1 582 ? -28.567 2.598 13.536 1.00 90.00 582 ASN A CA 1
ATOM 4530 C C . ASN A 1 582 ? -28.959 3.374 14.808 1.00 90.00 582 ASN A C 1
ATOM 4532 O O . ASN A 1 582 ? -28.838 2.879 15.923 1.00 90.00 582 ASN A O 1
ATOM 4536 N N . ALA A 1 583 ? -29.488 4.585 14.615 1.00 91.56 583 ALA A N 1
ATOM 4537 C CA . ALA A 1 583 ? -29.884 5.524 15.670 1.00 91.56 583 ALA A CA 1
ATOM 4538 C C . ALA A 1 583 ? -28.743 6.117 16.523 1.00 91.56 583 ALA A C 1
ATOM 4540 O O . ALA A 1 583 ? -29.022 7.018 17.315 1.00 91.56 583 ALA A O 1
ATOM 4541 N N . VAL A 1 584 ? -27.480 5.731 16.318 1.00 96.81 584 VAL A N 1
ATOM 4542 C CA . VAL A 1 584 ? -26.355 6.389 16.993 1.00 96.81 584 VAL A CA 1
ATOM 4543 C C . VAL A 1 584 ? -26.159 7.812 16.466 1.00 96.81 584 VAL A C 1
ATOM 4545 O O . VAL A 1 584 ? -26.298 8.089 15.270 1.00 96.81 584 VAL A O 1
ATOM 4548 N N . LYS A 1 585 ? -25.881 8.739 17.387 1.00 96.56 585 LYS A N 1
ATOM 4549 C CA . LYS A 1 585 ? -25.608 10.158 17.116 1.00 96.56 585 LYS A CA 1
ATOM 4550 C C . LYS A 1 585 ? -24.368 10.705 17.809 1.00 96.56 585 LYS A C 1
ATOM 4552 O O . LYS A 1 585 ? -23.952 11.808 17.471 1.00 96.56 585 LYS A O 1
ATOM 4557 N N . GLY A 1 586 ? -23.768 9.949 18.720 1.00 97.00 586 GLY A N 1
ATOM 4558 C CA . GLY A 1 586 ? -22.548 10.355 19.401 1.00 97.00 586 GLY A CA 1
ATOM 4559 C C . GLY A 1 586 ? -21.736 9.154 19.855 1.00 97.00 586 GLY A C 1
ATOM 4560 O O . GLY A 1 586 ? -22.294 8.107 20.181 1.00 97.00 586 GLY A O 1
ATOM 4561 N N . PHE A 1 587 ? -20.423 9.343 19.864 1.00 97.94 587 PHE A N 1
ATOM 4562 C CA . PHE A 1 587 ? -19.441 8.432 20.425 1.00 97.94 587 PHE A CA 1
ATOM 4563 C C . PHE A 1 587 ? -18.423 9.277 21.186 1.00 97.94 587 PHE A C 1
ATOM 4565 O O . PHE A 1 587 ? -17.866 10.221 20.626 1.00 97.94 587 PHE A O 1
ATOM 4572 N N . GLU A 1 588 ? -18.191 8.944 22.446 1.00 96.44 588 GLU A N 1
ATOM 4573 C CA . GLU A 1 588 ? -17.126 9.527 23.259 1.00 96.44 588 GLU A CA 1
ATOM 4574 C C . GLU A 1 588 ? -16.405 8.411 24.011 1.00 96.44 588 GLU A C 1
ATOM 4576 O O . GLU A 1 588 ? -17.024 7.416 24.373 1.00 96.44 588 GLU A O 1
ATOM 4581 N N . TYR A 1 589 ? -15.106 8.560 24.242 1.00 96.00 589 TYR A N 1
ATOM 4582 C CA . TYR A 1 589 ? -14.282 7.566 24.927 1.00 96.00 589 TYR A CA 1
ATOM 4583 C C . TYR A 1 589 ? -13.457 8.228 26.024 1.00 96.00 589 TYR A C 1
ATOM 4585 O O . TYR A 1 589 ? -13.176 9.430 25.969 1.00 96.00 589 TYR A O 1
ATOM 4593 N N . GLY A 1 590 ? -13.083 7.443 27.032 1.00 95.62 590 GLY A N 1
ATOM 4594 C CA . GLY A 1 590 ? -12.432 7.979 28.216 1.00 95.62 590 GLY A CA 1
ATOM 4595 C C . GLY A 1 590 ? -13.300 9.034 28.904 1.00 95.62 590 GLY A C 1
ATOM 4596 O O . GLY A 1 590 ? -14.525 8.941 28.952 1.00 95.62 590 GLY A O 1
ATOM 4597 N N . SER A 1 591 ? -12.655 10.097 29.371 1.00 94.31 591 SER A N 1
ATOM 4598 C CA . SER A 1 591 ? -13.321 11.290 29.915 1.00 94.31 591 SER A CA 1
ATOM 4599 C C . SER A 1 591 ? -14.245 12.008 28.914 1.00 94.31 591 SER A C 1
ATOM 4601 O O . SER A 1 591 ? -15.059 12.838 29.328 1.00 94.31 591 SER A O 1
ATOM 4603 N N . GLY A 1 592 ? -14.155 11.714 27.613 1.00 94.56 592 GLY A N 1
ATOM 4604 C CA . GLY A 1 592 ? -15.079 12.217 26.597 1.00 94.56 592 GLY A CA 1
ATOM 4605 C C . GLY A 1 592 ? -15.208 13.739 26.601 1.00 94.56 592 GLY A C 1
ATOM 4606 O O . GLY A 1 592 ? -14.224 14.467 26.770 1.00 94.56 592 GLY A O 1
ATOM 4607 N N . PHE A 1 593 ? -16.437 14.240 26.466 1.00 94.56 593 PHE A N 1
ATOM 4608 C CA . PHE A 1 593 ? -16.698 15.683 26.482 1.00 94.56 593 PHE A CA 1
ATOM 4609 C C . PHE A 1 593 ? -16.502 16.336 27.856 1.00 94.56 593 PHE A C 1
ATOM 4611 O O . PHE A 1 593 ? -16.428 17.561 27.935 1.00 94.56 593 PHE A O 1
ATOM 4618 N N . SER A 1 594 ? -16.389 15.567 28.945 1.00 92.12 594 SER A N 1
ATOM 4619 C CA . SER A 1 594 ? -16.121 16.143 30.271 1.00 92.12 594 SER A CA 1
ATOM 4620 C C . SER A 1 594 ? -14.700 16.711 30.395 1.00 92.12 594 SER A C 1
ATOM 4622 O O . SER A 1 594 ? -14.492 17.658 31.156 1.00 92.12 594 SER A O 1
ATOM 4624 N N . SER A 1 595 ? -13.763 16.220 29.573 1.00 92.81 595 SER A N 1
ATOM 4625 C CA . SER A 1 595 ? -12.359 16.655 29.536 1.00 92.81 595 SER A CA 1
ATOM 4626 C C . SER A 1 595 ? -12.181 18.156 29.295 1.00 92.81 595 SER A C 1
ATOM 4628 O O . SER A 1 595 ? -11.255 18.756 29.835 1.00 92.81 595 SER A O 1
ATOM 4630 N N . ILE A 1 596 ? -13.099 18.800 28.562 1.00 95.06 596 ILE A N 1
ATOM 4631 C CA . ILE A 1 596 ? -13.012 20.234 28.234 1.00 95.06 596 ILE A CA 1
ATOM 4632 C C . ILE A 1 596 ? -13.103 21.142 29.471 1.00 95.06 596 ILE A C 1
ATOM 4634 O O . ILE A 1 596 ? -12.790 22.327 29.389 1.00 95.06 596 ILE A O 1
ATOM 4638 N N . LYS A 1 597 ? -13.576 20.607 30.605 1.00 95.56 597 LYS A N 1
ATOM 4639 C CA . LYS A 1 597 ? -13.706 21.328 31.879 1.00 95.56 597 LYS A CA 1
ATOM 4640 C C . LYS A 1 597 ? -12.456 21.214 32.758 1.00 95.56 597 LYS A C 1
ATOM 4642 O O . LYS A 1 597 ? -12.426 21.832 33.817 1.00 95.56 597 LYS A O 1
ATOM 4647 N N . MET A 1 598 ? -11.465 20.420 32.348 1.00 95.31 598 MET A N 1
ATOM 4648 C CA . MET A 1 598 ? -10.275 20.090 33.134 1.00 95.31 598 MET A CA 1
ATOM 4649 C C . MET A 1 598 ? -9.034 20.779 32.563 1.00 95.31 598 MET A C 1
ATOM 4651 O O . MET A 1 598 ? -8.894 20.953 31.352 1.00 95.31 598 MET A O 1
ATOM 4655 N N . LYS A 1 599 ? -8.088 21.142 33.431 1.00 95.94 599 LYS A N 1
ATOM 4656 C CA . LYS A 1 599 ? -6.742 21.555 33.007 1.00 95.94 599 LYS A CA 1
ATOM 4657 C C . LYS A 1 599 ? -5.896 20.327 32.678 1.00 95.94 599 LYS A C 1
ATOM 4659 O O . LYS A 1 599 ? -6.108 19.256 33.236 1.00 95.94 599 LYS A O 1
ATOM 4664 N N . GLY A 1 600 ? -4.849 20.493 31.867 1.00 93.81 600 GLY A N 1
ATOM 4665 C CA . GLY A 1 600 ? -3.901 19.403 31.587 1.00 93.81 600 GLY A CA 1
ATOM 4666 C C . GLY A 1 600 ? -3.285 18.798 32.858 1.00 93.81 600 GLY A C 1
ATOM 4667 O O . GLY A 1 600 ? -3.149 17.588 32.961 1.00 93.81 600 GLY A O 1
ATOM 4668 N N . SER A 1 601 ? -3.012 19.610 33.885 1.00 95.12 601 SER A N 1
ATOM 4669 C CA . SER A 1 601 ? -2.523 19.122 35.186 1.00 95.12 601 SER A CA 1
ATOM 4670 C C . SER A 1 601 ? -3.510 18.214 35.933 1.00 95.12 601 SER A C 1
ATOM 4672 O O . SER A 1 601 ? -3.085 17.453 36.793 1.00 95.12 601 SER A O 1
ATOM 4674 N N . GLU A 1 602 ? -4.805 18.321 35.633 1.00 94.50 602 GLU A N 1
ATOM 4675 C CA . GLU A 1 602 ? -5.891 17.549 36.251 1.00 94.50 602 GLU A CA 1
ATOM 4676 C C . GLU A 1 602 ? -6.290 16.343 35.388 1.00 94.50 602 GLU A C 1
ATOM 4678 O O . GLU A 1 602 ? -6.709 15.319 35.918 1.00 94.50 602 GLU A O 1
ATOM 4683 N N . HIS A 1 603 ? -6.180 16.477 34.062 1.00 95.81 603 HIS A N 1
ATOM 4684 C CA . HIS A 1 603 ? -6.577 15.462 33.084 1.00 95.81 603 HIS A CA 1
ATOM 4685 C C . HIS A 1 603 ? -5.478 14.438 32.789 1.00 95.81 603 HIS A C 1
ATOM 4687 O O . HIS A 1 603 ? -5.783 13.284 32.505 1.00 95.81 603 HIS A O 1
ATOM 4693 N N . ASN A 1 604 ? -4.205 14.837 32.855 1.00 95.88 604 ASN A N 1
ATOM 4694 C CA . ASN A 1 604 ? -3.096 13.949 32.521 1.00 95.88 604 ASN A CA 1
ATOM 4695 C C . ASN A 1 604 ? -3.085 12.708 33.424 1.00 95.88 604 ASN A C 1
ATOM 4697 O O . ASN A 1 604 ? -2.973 12.815 34.645 1.00 95.88 604 ASN A O 1
ATOM 4701 N N . ASP A 1 605 ? -3.098 11.529 3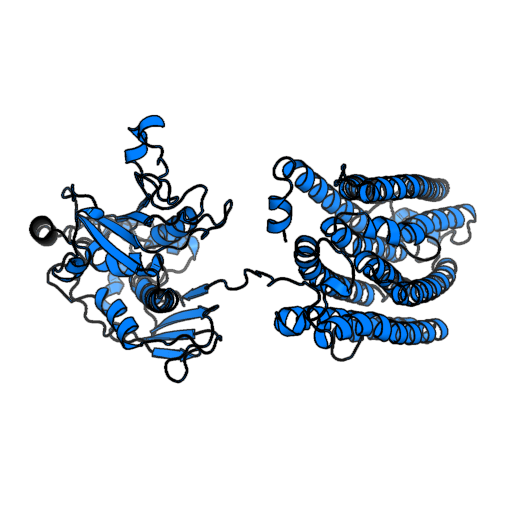2.807 1.00 95.81 605 ASP A N 1
ATOM 4702 C CA . ASP A 1 605 ? -3.015 10.252 33.510 1.00 95.81 605 ASP A CA 1
ATOM 4703 C C . ASP A 1 605 ? -1.570 9.969 33.948 1.00 95.81 605 ASP A C 1
ATOM 4705 O O . ASP A 1 605 ? -0.701 9.657 33.133 1.00 95.81 605 ASP A O 1
ATOM 4709 N N . TRP A 1 606 ? -1.290 10.110 35.246 1.00 93.69 606 TRP A N 1
ATOM 4710 C CA . TRP A 1 606 ? 0.052 9.876 35.794 1.00 93.69 606 TRP A CA 1
ATOM 4711 C C . TRP A 1 606 ? 0.344 8.383 35.901 1.00 93.69 606 TRP A C 1
ATOM 4713 O O . TRP A 1 606 ? -0.525 7.612 36.297 1.00 93.69 606 TRP A O 1
ATOM 4723 N N . PHE A 1 607 ? 1.583 7.984 35.630 1.00 95.38 607 PHE A N 1
ATOM 4724 C CA . PHE A 1 607 ? 1.998 6.586 35.698 1.00 95.38 607 PHE A CA 1
ATOM 4725 C C . PHE A 1 607 ? 2.315 6.127 37.129 1.00 95.38 607 PHE A C 1
ATOM 4727 O O . PHE A 1 607 ? 2.854 6.880 37.947 1.00 95.38 607 PHE A O 1
ATOM 4734 N N . ASN A 1 608 ? 1.999 4.866 37.403 1.00 94.25 608 ASN A N 1
ATOM 4735 C CA . ASN A 1 608 ? 2.500 4.078 38.521 1.00 94.25 608 ASN A CA 1
ATOM 4736 C C . ASN A 1 608 ? 3.798 3.354 38.113 1.00 94.25 608 ASN A C 1
ATOM 4738 O O . ASN A 1 608 ? 4.186 3.335 36.944 1.00 94.25 608 ASN A O 1
ATOM 4742 N N . SER A 1 609 ? 4.487 2.742 39.080 1.00 92.50 609 SER A N 1
ATOM 4743 C CA . SER A 1 609 ? 5.749 2.021 38.841 1.00 92.50 609 SER A CA 1
ATOM 4744 C C . SER A 1 609 ? 5.599 0.758 37.987 1.00 92.50 609 SER A C 1
ATOM 4746 O O . SER A 1 609 ? 6.578 0.302 37.411 1.00 92.50 609 SER A O 1
ATOM 4748 N N . ASP A 1 610 ? 4.394 0.192 37.913 1.00 90.06 610 ASP A N 1
ATOM 4749 C CA . ASP A 1 610 ? 4.046 -0.985 37.107 1.00 90.06 610 ASP A CA 1
ATOM 4750 C C . ASP A 1 610 ? 3.594 -0.627 35.677 1.00 90.06 610 ASP A C 1
ATOM 4752 O O . ASP A 1 610 ? 3.084 -1.482 34.960 1.00 90.06 610 ASP A O 1
ATOM 4756 N N . HIS A 1 611 ? 3.780 0.633 35.266 1.00 86.50 611 HIS A N 1
ATOM 4757 C CA . HIS A 1 611 ? 3.337 1.203 33.990 1.00 86.50 611 HIS A CA 1
ATOM 4758 C C . HIS A 1 611 ? 1.816 1.360 33.815 1.00 86.50 611 HIS A C 1
ATOM 4760 O O . HIS A 1 611 ? 1.393 1.879 32.781 1.00 86.50 611 HIS A O 1
ATOM 4766 N N . SER A 1 612 ? 0.997 1.017 34.816 1.00 91.88 612 SER A N 1
ATOM 4767 C CA . SER A 1 612 ? -0.416 1.420 34.851 1.00 91.88 612 SER A CA 1
ATOM 4768 C C . SER A 1 612 ? -0.549 2.926 35.101 1.00 91.88 612 SER A C 1
ATOM 4770 O O . SER A 1 612 ? 0.407 3.591 35.512 1.00 91.88 612 SER A O 1
ATOM 4772 N N . THR A 1 613 ? -1.735 3.493 34.881 1.00 93.44 613 THR A N 1
ATOM 4773 C CA . THR A 1 613 ? -2.010 4.900 35.196 1.00 93.44 613 THR A CA 1
ATOM 4774 C C . THR A 1 613 ? -2.887 5.050 36.442 1.00 93.44 613 THR A C 1
ATOM 4776 O O . THR A 1 613 ? -3.788 4.254 36.693 1.00 93.44 613 THR A O 1
ATOM 4779 N N . LYS A 1 614 ? -2.639 6.097 37.240 1.00 92.50 614 LYS A N 1
ATOM 4780 C CA . LYS A 1 614 ? -3.408 6.433 38.456 1.00 92.50 614 LYS A CA 1
ATOM 4781 C C . LYS A 1 614 ? -4.870 6.745 38.159 1.00 92.50 614 LYS A C 1
ATOM 4783 O O . LYS A 1 614 ? -5.751 6.410 38.941 1.00 92.50 614 LYS A O 1
ATOM 4788 N N . THR A 1 615 ? -5.101 7.422 37.045 1.00 94.31 615 THR A N 1
ATOM 4789 C CA . THR A 1 615 ? -6.418 7.725 36.485 1.00 94.31 615 THR A CA 1
ATOM 4790 C C . THR A 1 615 ? -6.492 7.139 35.084 1.00 94.31 615 THR A C 1
ATOM 4792 O O . THR A 1 615 ? -5.478 6.728 34.525 1.00 94.31 615 THR A O 1
ATOM 4795 N N . ASN A 1 616 ? -7.691 7.062 34.514 1.00 95.75 616 ASN A N 1
ATOM 4796 C CA . ASN A 1 616 ? -7.885 6.561 33.156 1.00 95.75 616 ASN A CA 1
ATOM 4797 C C . ASN A 1 616 ? -8.759 7.529 32.345 1.00 95.75 616 ASN A C 1
ATOM 4799 O O . ASN A 1 616 ? -9.772 7.152 31.756 1.00 95.75 616 ASN A O 1
ATOM 4803 N N . TYR A 1 617 ? -8.413 8.814 32.345 1.00 96.12 617 TYR A N 1
ATOM 4804 C CA . TYR A 1 617 ? -9.134 9.825 31.572 1.00 96.12 617 TYR A CA 1
ATOM 4805 C C . TYR A 1 617 ? -8.906 9.688 30.063 1.00 96.12 617 TYR A C 1
ATOM 4807 O O . TYR A 1 617 ? -9.772 10.098 29.284 1.00 96.12 617 TYR A O 1
ATOM 4815 N N . SER A 1 618 ? -7.799 9.060 29.659 1.00 95.44 618 SER A N 1
ATOM 4816 C CA . SER A 1 618 ? -7.492 8.664 28.279 1.00 95.44 618 SER A CA 1
ATOM 4817 C C . SER A 1 618 ? -8.391 7.529 27.767 1.00 95.44 618 SER A C 1
ATOM 4819 O O . SER A 1 618 ? -8.493 7.328 26.559 1.00 95.44 618 SER A O 1
ATOM 4821 N N . GLY A 1 619 ? -9.053 6.781 28.659 1.00 95.81 619 GLY A N 1
ATOM 4822 C CA . GLY A 1 619 ? -9.957 5.690 28.284 1.00 95.81 619 GLY A CA 1
ATOM 4823 C C . GLY A 1 619 ? -9.250 4.494 27.660 1.00 95.81 619 GLY A C 1
ATOM 4824 O O . GLY A 1 619 ? -9.720 3.977 26.650 1.00 95.81 619 GLY A O 1
ATOM 4825 N N . GLY A 1 620 ? -8.098 4.107 28.207 1.00 95.81 620 GLY A N 1
ATOM 4826 C CA . GLY A 1 620 ? -7.320 2.955 27.751 1.00 95.81 620 GLY A CA 1
ATOM 4827 C C . GLY A 1 620 ? -6.554 3.167 26.444 1.00 95.81 620 GLY A C 1
ATOM 4828 O O . GLY A 1 620 ? -5.912 2.239 25.956 1.00 95.81 620 GLY A O 1
ATOM 4829 N N . ILE A 1 621 ? -6.617 4.366 25.847 1.00 95.81 621 ILE A N 1
ATOM 4830 C CA . ILE A 1 621 ? -6.050 4.652 24.523 1.00 95.81 621 ILE A CA 1
ATOM 4831 C C . ILE A 1 621 ? -5.233 5.944 24.558 1.00 95.81 621 ILE A C 1
ATOM 4833 O O . ILE A 1 621 ? -5.760 7.024 24.811 1.00 95.81 621 ILE A O 1
ATOM 4837 N N . GLN A 1 622 ? -3.951 5.862 24.206 1.00 93.44 622 GLN A N 1
ATOM 4838 C CA . GLN A 1 622 ? -3.041 7.007 24.125 1.00 93.44 622 GLN A CA 1
ATOM 4839 C C . GLN A 1 622 ? -2.344 7.021 22.764 1.00 93.44 622 GLN A C 1
ATOM 4841 O O . GLN A 1 622 ? -1.895 5.995 22.263 1.00 93.44 622 GLN A O 1
ATOM 4846 N N . GLY A 1 623 ? -2.322 8.177 22.094 1.00 90.31 623 GLY A N 1
ATOM 4847 C CA . GLY A 1 623 ? -1.740 8.291 20.748 1.00 90.31 623 GLY A CA 1
ATOM 4848 C C . GLY A 1 623 ? -2.437 7.455 19.660 1.00 90.31 623 GLY A C 1
ATOM 4849 O O . GLY A 1 623 ? -1.921 7.360 18.552 1.00 90.31 623 GLY A O 1
ATOM 4850 N N . GLY A 1 624 ? -3.612 6.880 19.942 1.00 91.94 624 GLY A N 1
ATOM 4851 C CA . GLY A 1 624 ? -4.303 5.954 19.036 1.00 91.94 624 GLY A CA 1
ATOM 4852 C C . GLY A 1 624 ? -4.020 4.474 19.281 1.00 91.94 624 GLY A C 1
ATOM 4853 O O . GLY A 1 624 ? -4.531 3.658 18.518 1.00 91.94 624 GLY A O 1
ATOM 4854 N N . ILE A 1 625 ? -3.271 4.147 20.337 1.00 93.62 625 ILE A N 1
ATOM 4855 C CA . ILE A 1 625 ? -2.835 2.793 20.689 1.00 93.62 625 ILE A CA 1
ATOM 4856 C C . ILE A 1 625 ? -3.349 2.440 22.093 1.00 93.62 625 ILE A C 1
ATOM 4858 O O . ILE A 1 625 ? -3.410 3.319 22.957 1.00 93.62 625 ILE A O 1
ATOM 4862 N N . SER A 1 626 ? -3.729 1.183 22.335 1.00 95.00 626 SER A N 1
ATOM 4863 C CA . SER A 1 626 ? -4.100 0.709 23.673 1.00 95.00 626 SER A CA 1
ATOM 4864 C C . SER A 1 626 ? -2.912 0.778 24.640 1.00 95.00 626 SER A C 1
ATOM 4866 O O . SER A 1 626 ? -1.803 0.345 24.316 1.00 95.00 626 SER A O 1
ATOM 4868 N N . ASN A 1 627 ? -3.145 1.304 25.843 1.00 93.75 627 ASN A N 1
ATOM 4869 C CA . ASN A 1 627 ? -2.114 1.474 26.874 1.00 93.75 627 ASN A CA 1
ATOM 4870 C C . ASN A 1 627 ? -2.190 0.432 28.006 1.00 93.75 627 ASN A C 1
ATOM 4872 O O . ASN A 1 627 ? -1.454 0.545 28.981 1.00 93.75 627 ASN A O 1
ATOM 4876 N N . GLY A 1 628 ? -3.062 -0.574 27.877 1.00 93.12 628 GLY A N 1
ATOM 4877 C CA . GLY A 1 628 ? -3.228 -1.663 28.847 1.00 93.12 628 GLY A CA 1
ATOM 4878 C C . GLY A 1 628 ? -4.253 -1.393 29.950 1.00 93.12 628 GLY A C 1
ATOM 4879 O O . GLY A 1 628 ? -4.640 -2.325 30.647 1.00 93.12 628 GLY A O 1
ATOM 4880 N N . MET A 1 629 ? -4.726 -0.152 30.092 1.00 96.12 629 MET A N 1
ATOM 4881 C CA . MET A 1 629 ? -5.856 0.170 30.967 1.00 96.12 629 MET A CA 1
ATOM 4882 C C . MET A 1 629 ? -7.182 -0.190 30.285 1.00 96.12 629 MET A C 1
ATOM 4884 O O . MET A 1 629 ? -7.254 -0.274 29.057 1.00 96.12 629 MET A O 1
ATOM 4888 N N . ASP A 1 630 ? -8.249 -0.333 31.075 1.00 97.25 630 ASP A N 1
ATOM 4889 C CA . ASP A 1 630 ? -9.602 -0.573 30.562 1.00 97.25 630 ASP A CA 1
ATOM 4890 C C . ASP A 1 630 ? -9.983 0.467 29.496 1.00 97.25 630 ASP A C 1
ATOM 4892 O O . ASP A 1 630 ? -9.889 1.681 29.718 1.00 97.25 630 ASP A O 1
ATOM 4896 N N . ILE A 1 631 ? -10.458 0.005 28.341 1.00 97.94 631 ILE A N 1
ATOM 4897 C CA . ILE A 1 631 ? -11.030 0.896 27.330 1.00 97.94 631 ILE A CA 1
ATOM 4898 C C . ILE A 1 631 ? -12.499 1.084 27.669 1.00 97.94 631 ILE A C 1
ATOM 4900 O O . ILE A 1 631 ? -13.245 0.113 27.715 1.00 97.94 631 ILE A O 1
ATOM 4904 N N . TYR A 1 632 ? -12.944 2.321 27.867 1.00 97.44 632 TYR A N 1
ATOM 4905 C CA . TYR A 1 632 ? -14.361 2.605 28.083 1.00 97.44 632 TYR A CA 1
ATOM 4906 C C . TYR A 1 632 ? -14.851 3.757 27.217 1.00 97.44 632 TYR A C 1
ATOM 4908 O O . TYR A 1 632 ? -14.120 4.713 26.935 1.00 97.44 632 TYR A O 1
ATOM 4916 N N . PHE A 1 633 ? -16.101 3.649 26.780 1.00 98.00 633 PHE A N 1
ATOM 4917 C CA . PHE A 1 633 ? -16.734 4.624 25.905 1.00 98.00 633 PHE A CA 1
ATOM 4918 C C . PHE A 1 633 ? -18.255 4.627 26.047 1.00 98.00 633 PHE A C 1
ATOM 4920 O O . PHE A 1 633 ? -18.865 3.646 26.473 1.00 98.00 633 PHE A O 1
ATOM 4927 N N . ASN A 1 634 ? -18.865 5.739 25.647 1.00 97.75 634 ASN A N 1
ATOM 4928 C CA . ASN A 1 634 ? -20.304 5.950 25.626 1.00 97.75 634 ASN A CA 1
ATOM 4929 C C . ASN A 1 634 ? -20.795 6.103 24.186 1.00 97.75 634 ASN A C 1
ATOM 4931 O O . ASN A 1 634 ? -20.209 6.824 23.374 1.00 97.75 634 ASN A O 1
ATOM 4935 N N . VAL A 1 635 ? -21.921 5.461 23.890 1.00 98.44 635 VAL A N 1
ATOM 4936 C CA . VAL A 1 635 ? -22.601 5.518 22.596 1.00 98.44 635 VAL A CA 1
ATOM 4937 C C . VAL A 1 635 ? -23.988 6.115 22.799 1.00 98.44 635 VAL A C 1
ATOM 4939 O O . VAL A 1 635 ? -24.830 5.543 23.495 1.00 98.44 635 VAL A O 1
ATOM 4942 N N . ALA A 1 636 ? -24.231 7.278 22.196 1.00 98.00 636 ALA A N 1
ATOM 4943 C CA . ALA A 1 636 ? -25.484 8.012 22.336 1.00 98.00 636 ALA A CA 1
ATOM 4944 C C . ALA A 1 636 ? -26.472 7.633 21.228 1.00 98.00 636 ALA A C 1
ATOM 4946 O O . ALA A 1 636 ? -26.185 7.808 20.039 1.00 98.00 636 ALA A O 1
ATOM 4947 N N . PHE A 1 637 ? -27.661 7.175 21.618 1.00 97.38 637 PHE A N 1
ATOM 4948 C CA . PHE A 1 637 ? -28.745 6.787 20.720 1.00 97.38 637 PHE A CA 1
ATOM 4949 C C . PHE A 1 637 ? -29.878 7.812 20.763 1.00 97.38 637 PHE A C 1
ATOM 4951 O O . PHE A 1 637 ? -30.390 8.157 21.832 1.00 97.38 637 PHE A O 1
ATOM 4958 N N . LYS A 1 638 ? -30.316 8.267 19.584 1.00 95.81 638 LYS A N 1
ATOM 4959 C CA . LYS A 1 638 ? -31.505 9.120 19.463 1.00 95.81 638 LYS A CA 1
ATOM 4960 C C . LYS A 1 638 ? -32.797 8.336 19.765 1.00 95.81 638 LYS A C 1
ATOM 4962 O O . LYS A 1 638 ? -32.803 7.111 19.618 1.00 95.81 638 LYS A O 1
ATOM 4967 N N . PRO A 1 639 ? -33.903 9.025 20.110 1.00 94.44 639 PRO A N 1
ATOM 4968 C CA . PRO A 1 639 ? -35.234 8.420 20.123 1.00 94.44 639 PRO A CA 1
ATOM 4969 C C . PRO A 1 639 ? -35.578 7.734 18.792 1.00 94.44 639 PRO A C 1
ATOM 4971 O O . PRO A 1 639 ? -35.072 8.110 17.723 1.00 94.44 639 PRO A O 1
ATOM 4974 N N . VAL A 1 640 ? -36.436 6.715 18.850 1.00 89.88 640 VAL A N 1
ATOM 4975 C CA . VAL A 1 640 ? -36.853 5.964 17.661 1.00 89.88 640 VAL A CA 1
ATOM 4976 C C . VAL A 1 640 ? -37.708 6.865 16.771 1.00 89.88 640 VAL A C 1
ATOM 4978 O O . VAL A 1 640 ? -38.689 7.425 17.240 1.00 89.88 640 VAL A O 1
ATOM 4981 N N . PRO A 1 641 ? -37.401 6.991 15.467 1.00 88.06 641 PRO A N 1
ATOM 4982 C CA . PRO A 1 641 ? -38.163 7.891 14.599 1.00 88.06 641 PRO A CA 1
ATOM 4983 C C . PRO A 1 641 ? -39.641 7.513 14.430 1.00 88.06 641 PRO A C 1
ATOM 4985 O O . PRO A 1 641 ? -40.480 8.372 14.171 1.00 88.06 641 PRO A O 1
ATOM 4988 N N . THR A 1 642 ? -39.962 6.220 14.527 1.00 84.94 642 THR A N 1
ATOM 4989 C CA . THR A 1 642 ? -41.343 5.749 14.408 1.00 84.94 642 THR A CA 1
ATOM 4990 C C . THR A 1 642 ? -42.053 5.817 15.755 1.00 84.94 642 THR A C 1
ATOM 4992 O O . THR A 1 642 ? -41.788 4.995 16.632 1.00 84.94 642 THR A O 1
ATOM 4995 N N . ILE A 1 643 ? -42.985 6.759 15.870 1.00 88.81 643 ILE A N 1
ATOM 4996 C CA . ILE A 1 643 ? -43.850 6.993 17.034 1.00 88.81 643 ILE A CA 1
ATOM 4997 C C . ILE A 1 643 ? -45.323 6.774 16.651 1.00 88.81 643 ILE A C 1
ATOM 4999 O O . ILE A 1 643 ? -45.655 6.713 15.465 1.00 88.81 643 ILE A O 1
ATOM 5003 N N . MET A 1 644 ? -46.202 6.635 17.647 1.00 85.44 644 MET A N 1
ATOM 5004 C CA . MET A 1 644 ? -47.648 6.452 17.432 1.00 85.44 644 MET A CA 1
ATOM 5005 C C . MET A 1 644 ? -48.372 7.770 17.135 1.00 85.44 644 MET A C 1
ATOM 5007 O O . MET A 1 644 ? -49.487 7.750 16.622 1.00 85.44 644 MET A O 1
ATOM 5011 N N . LEU A 1 645 ? -47.754 8.904 17.471 1.00 86.38 645 LEU A N 1
ATOM 5012 C CA . LEU A 1 645 ? -48.298 10.231 17.200 1.00 86.38 645 LEU A CA 1
ATOM 5013 C C . LEU A 1 645 ? -48.254 10.546 15.690 1.00 86.38 645 LEU A C 1
ATOM 5015 O O . LEU A 1 645 ? -47.273 10.186 15.026 1.00 86.38 645 LEU A O 1
ATOM 5019 N N . PRO A 1 646 ? -49.276 11.231 15.144 1.00 88.62 646 PRO A N 1
ATOM 5020 C CA . PRO A 1 646 ? -49.265 11.687 13.758 1.00 88.62 646 PRO A CA 1
ATOM 5021 C C . PRO A 1 646 ? -48.151 12.702 13.525 1.00 88.62 646 PRO A C 1
ATOM 5023 O O . PRO A 1 646 ? -47.954 13.622 14.319 1.00 88.62 646 PRO A O 1
ATOM 5026 N N . GLN A 1 647 ? -47.437 12.547 12.412 1.00 89.75 647 GLN A N 1
ATOM 5027 C CA . GLN A 1 647 ? -46.375 13.462 12.007 1.00 89.75 647 GLN A CA 1
ATOM 5028 C C . GLN A 1 647 ? -46.616 13.981 10.593 1.00 89.75 647 GLN A C 1
ATOM 5030 O O . GLN A 1 647 ? -46.927 13.213 9.681 1.00 89.75 647 GLN A O 1
ATOM 5035 N N . GLU A 1 648 ? -46.417 15.282 10.399 1.00 92.69 648 GLU A N 1
ATOM 5036 C CA . GLU A 1 648 ? -46.397 15.877 9.066 1.00 92.69 648 GLU A CA 1
ATOM 5037 C C . GLU A 1 648 ? -45.146 15.430 8.300 1.00 92.69 648 GLU A C 1
ATOM 5039 O O . GLU A 1 648 ? -44.026 15.425 8.821 1.00 92.69 648 GLU A O 1
ATOM 5044 N N . SER A 1 649 ? -45.331 15.047 7.041 1.00 93.31 649 SER A N 1
ATOM 5045 C CA . SER A 1 649 ? -44.247 14.700 6.132 1.00 93.31 649 SER A CA 1
ATOM 5046 C C . SER A 1 649 ? -44.628 14.957 4.675 1.00 93.31 649 SER A C 1
ATOM 5048 O O . SER A 1 649 ? -45.618 15.631 4.388 1.00 93.31 649 SER A O 1
ATOM 5050 N N . ILE A 1 650 ? -43.820 14.444 3.749 1.00 92.06 650 ILE A N 1
ATOM 5051 C CA . ILE A 1 650 ? -44.048 14.549 2.309 1.00 92.06 650 ILE A CA 1
ATOM 5052 C C . ILE A 1 650 ? -44.035 13.177 1.633 1.00 92.06 650 ILE A C 1
ATOM 5054 O O . ILE A 1 650 ? -43.356 12.246 2.079 1.00 92.06 650 ILE A O 1
ATOM 5058 N N . ASP A 1 651 ? -44.793 13.060 0.548 1.00 90.06 651 ASP A N 1
ATOM 5059 C CA . ASP A 1 651 ? -44.697 11.935 -0.377 1.00 90.06 651 ASP A CA 1
ATOM 5060 C C . ASP A 1 651 ? -43.557 12.139 -1.396 1.00 90.06 651 ASP A C 1
ATOM 5062 O O . ASP A 1 651 ? -42.883 13.174 -1.432 1.00 90.06 651 ASP A O 1
ATOM 5066 N N . LYS A 1 652 ? -43.335 11.141 -2.256 1.00 87.62 652 LYS A N 1
ATOM 5067 C CA . LYS A 1 652 ? -42.325 11.192 -3.324 1.00 87.62 652 LYS A CA 1
ATOM 5068 C C . LYS A 1 652 ? -42.551 12.292 -4.368 1.00 87.62 652 LYS A C 1
ATOM 5070 O O . LYS A 1 652 ? -41.622 12.617 -5.099 1.00 87.62 652 LYS A O 1
ATOM 5075 N N . TYR A 1 653 ? -43.760 12.842 -4.447 1.00 89.44 653 TYR A N 1
ATOM 5076 C CA . TYR A 1 653 ? -44.131 13.916 -5.365 1.00 89.44 653 TYR A CA 1
ATOM 5077 C C . TYR A 1 653 ? -44.040 15.303 -4.707 1.00 89.44 653 TYR A C 1
ATOM 5079 O O . TYR A 1 653 ? -44.251 16.311 -5.377 1.00 89.44 653 TYR A O 1
ATOM 5087 N N . GLY A 1 654 ? -43.709 15.368 -3.412 1.00 88.56 654 GLY A N 1
ATOM 5088 C CA . GLY A 1 654 ? -43.614 16.608 -2.644 1.00 88.56 654 GLY A CA 1
ATOM 5089 C C . GLY A 1 654 ? -44.941 17.085 -2.049 1.00 88.56 654 GLY A C 1
ATOM 5090 O O . GLY A 1 654 ? -44.989 18.183 -1.494 1.00 88.56 654 GLY A O 1
ATOM 5091 N N . ASN A 1 655 ? -46.011 16.287 -2.119 1.00 93.62 655 ASN A N 1
ATOM 5092 C CA . ASN A 1 655 ? -47.277 16.631 -1.474 1.00 93.62 655 ASN A CA 1
ATOM 5093 C C . ASN A 1 655 ? -47.188 16.382 0.031 1.00 93.62 655 ASN A C 1
ATOM 5095 O O . ASN A 1 655 ? -46.589 15.401 0.476 1.00 93.62 655 ASN A O 1
ATOM 5099 N N . LYS A 1 656 ? -47.831 17.245 0.823 1.00 93.50 656 LYS A N 1
ATOM 5100 C CA . LYS A 1 656 ? -47.925 17.069 2.276 1.00 93.50 656 LYS A CA 1
ATOM 5101 C C . LYS A 1 656 ? -48.785 15.850 2.612 1.00 93.50 656 LYS A C 1
ATOM 5103 O O . LYS A 1 656 ? -49.910 15.735 2.131 1.00 93.50 656 LYS A O 1
ATOM 5108 N N . VAL A 1 657 ? -48.274 14.986 3.482 1.00 91.94 657 VAL A N 1
ATOM 5109 C CA . VAL A 1 657 ? -48.962 13.791 3.988 1.00 91.94 657 VAL A CA 1
ATOM 5110 C C . VAL A 1 657 ? -48.805 13.692 5.501 1.00 91.94 657 VAL A C 1
ATOM 5112 O O . VAL A 1 657 ? -47.812 14.152 6.061 1.00 91.94 657 VAL A O 1
ATOM 5115 N N . ILE A 1 658 ? -49.774 13.072 6.170 1.00 89.19 658 ILE A N 1
ATOM 5116 C CA . ILE A 1 658 ? -49.655 12.711 7.585 1.00 89.19 658 ILE A CA 1
ATOM 5117 C C . ILE A 1 658 ? -49.226 11.249 7.653 1.00 89.19 658 ILE A C 1
ATOM 5119 O O . ILE A 1 658 ? -49.888 10.368 7.101 1.00 89.19 658 ILE A O 1
ATOM 5123 N N . VAL A 1 659 ? -48.103 10.996 8.318 1.00 85.38 659 VAL A N 1
ATOM 5124 C CA . VAL A 1 659 ? -47.573 9.654 8.540 1.00 85.38 659 VAL A CA 1
ATOM 5125 C C . VAL A 1 659 ? -47.803 9.277 9.997 1.00 85.38 659 VAL A C 1
ATOM 5127 O O . VAL A 1 659 ? -47.295 9.925 10.909 1.00 85.38 659 VAL A O 1
ATOM 5130 N N . GLU A 1 660 ? -48.547 8.197 10.205 1.00 78.62 660 GLU A N 1
ATOM 5131 C CA . GLU A 1 660 ? -48.791 7.601 11.518 1.00 78.62 660 GLU A CA 1
ATOM 5132 C C . GLU A 1 660 ? -48.135 6.222 11.584 1.00 78.62 660 GLU A C 1
ATOM 5134 O O . GLU A 1 660 ? -48.322 5.380 10.698 1.00 78.62 660 GLU A O 1
ATOM 5139 N N . GLY A 1 661 ? -47.356 5.974 12.638 1.00 69.44 661 GLY A N 1
ATOM 5140 C CA . GLY A 1 661 ? -46.779 4.660 12.884 1.00 69.44 661 GLY A CA 1
ATOM 5141 C C . GLY A 1 661 ? -47.870 3.646 13.224 1.00 69.44 661 GLY A C 1
ATOM 5142 O O . GLY A 1 661 ? -48.481 3.715 14.287 1.00 69.44 661 GLY A O 1
ATOM 5143 N N . LYS A 1 662 ? -48.101 2.665 12.347 1.00 66.50 662 LYS A N 1
ATOM 5144 C CA . LYS A 1 662 ? -48.942 1.503 12.658 1.00 66.50 662 LYS A CA 1
ATOM 5145 C C . LYS A 1 662 ? -48.065 0.352 13.147 1.00 66.50 662 LYS A C 1
ATOM 5147 O O . LYS A 1 662 ? -47.281 -0.202 12.380 1.00 66.50 662 LYS A O 1
ATOM 5152 N N . GLY A 1 663 ? -48.219 -0.043 14.412 1.00 60.75 663 GLY A N 1
ATOM 5153 C CA . GLY A 1 663 ? -47.637 -1.280 14.940 1.00 60.75 663 GLY A CA 1
ATOM 5154 C C . GLY A 1 663 ? -46.851 -1.134 16.243 1.00 60.75 663 GLY A C 1
ATOM 5155 O O . GLY A 1 663 ? -46.965 -0.162 16.979 1.00 60.75 663 GLY A O 1
ATOM 5156 N N . ARG A 1 664 ? -46.077 -2.175 16.571 1.00 62.38 664 ARG A N 1
ATOM 5157 C CA . ARG A 1 664 ? -45.356 -2.309 17.847 1.00 62.38 664 ARG A CA 1
ATOM 5158 C C . ARG A 1 664 ? -43.900 -1.867 17.674 1.00 62.38 664 ARG A C 1
ATOM 5160 O O . ARG A 1 664 ? -43.055 -2.685 17.308 1.00 62.38 664 ARG A O 1
ATOM 5167 N N . HIS A 1 665 ? -43.608 -0.594 17.913 1.00 71.88 665 HIS A N 1
ATOM 5168 C CA . HIS A 1 665 ? -42.243 -0.054 17.866 1.00 71.88 665 HIS A CA 1
ATOM 5169 C C . HIS A 1 665 ? -41.557 -0.122 19.235 1.00 71.88 665 HIS A C 1
ATOM 5171 O O . HIS A 1 665 ? -42.220 -0.263 20.265 1.00 71.88 665 HIS A O 1
ATOM 5177 N N . ASP A 1 666 ? -40.224 -0.088 19.233 1.00 78.50 666 ASP A N 1
ATOM 5178 C CA . ASP A 1 666 ? -39.441 -0.001 20.465 1.00 78.50 666 ASP A CA 1
ATOM 5179 C C . ASP A 1 666 ? -39.607 1.410 21.063 1.00 78.50 666 ASP A C 1
ATOM 5181 O O . ASP A 1 666 ? -39.257 2.377 20.388 1.00 78.50 666 ASP A O 1
ATOM 5185 N N . PRO A 1 667 ? -40.103 1.565 22.307 1.00 86.81 667 PRO A N 1
ATOM 5186 C CA . PRO A 1 667 ? -40.160 2.871 22.971 1.00 86.81 667 PRO A CA 1
ATOM 5187 C C . PRO A 1 667 ? -38.762 3.395 23.334 1.00 86.81 667 PRO A C 1
ATOM 5189 O O . PRO A 1 667 ? -38.585 4.590 23.547 1.00 86.81 667 PRO A O 1
ATOM 5192 N N . CYS A 1 668 ? -37.763 2.511 23.412 1.00 90.00 668 CYS A N 1
ATOM 5193 C CA . CYS A 1 668 ? -36.364 2.848 23.637 1.00 90.00 668 CYS A CA 1
ATOM 5194 C C . CYS A 1 668 ? -35.466 1.733 23.075 1.00 90.00 668 CYS A C 1
ATOM 5196 O O . CYS A 1 668 ? -35.677 0.562 23.388 1.00 90.00 668 CYS A O 1
ATOM 5198 N N . VAL A 1 669 ? -34.470 2.070 22.248 1.00 90.62 669 VAL A N 1
ATOM 5199 C CA . VAL A 1 669 ? -33.602 1.062 21.592 1.00 90.62 669 VAL A CA 1
ATOM 5200 C C . VAL A 1 669 ? -32.457 0.574 22.463 1.00 90.62 669 VAL A C 1
ATOM 5202 O O . VAL A 1 669 ? -31.937 -0.513 22.215 1.00 90.62 669 VAL A O 1
ATOM 5205 N N . VAL A 1 670 ? -32.045 1.362 23.461 1.00 93.06 670 VAL A N 1
ATOM 5206 C CA . VAL A 1 670 ? -30.775 1.128 24.161 1.00 93.06 670 VAL A CA 1
ATOM 5207 C C . VAL A 1 670 ? -30.672 -0.232 24.852 1.00 93.06 670 VAL A C 1
ATOM 5209 O O . VAL A 1 670 ? -29.599 -0.820 24.739 1.00 93.06 670 VAL A O 1
ATOM 5212 N N . PRO A 1 671 ? -31.741 -0.834 25.430 1.00 91.75 671 PRO A N 1
ATOM 5213 C CA . PRO A 1 671 ? -31.618 -2.172 26.009 1.00 91.75 671 PRO A CA 1
ATOM 5214 C C . PRO A 1 671 ? -31.205 -3.212 24.962 1.00 91.75 671 PRO A C 1
ATOM 5216 O O . PRO A 1 671 ? -30.363 -4.062 25.225 1.00 91.75 671 PRO A O 1
ATOM 5219 N N . ARG A 1 672 ? -31.739 -3.117 23.737 1.00 90.44 672 ARG A N 1
ATOM 5220 C CA . ARG A 1 672 ? -31.390 -4.018 22.624 1.00 90.44 672 ARG A CA 1
ATOM 5221 C C . ARG A 1 672 ? -30.054 -3.670 21.970 1.00 90.44 672 ARG A C 1
ATOM 5223 O O . ARG A 1 672 ? -29.484 -4.514 21.286 1.00 90.44 672 ARG A O 1
ATOM 5230 N N . ALA A 1 673 ? -29.581 -2.439 22.149 1.00 93.62 673 ALA A N 1
ATOM 5231 C CA . ALA A 1 673 ? -28.324 -1.975 21.585 1.00 93.62 673 ALA A CA 1
ATOM 5232 C C . ALA A 1 673 ? -27.097 -2.484 22.351 1.00 93.62 673 ALA A C 1
ATOM 5234 O O . ALA A 1 673 ? -26.041 -2.585 21.742 1.00 93.62 673 ALA A O 1
ATOM 5235 N N . VAL A 1 674 ? -27.236 -2.859 23.629 1.00 95.50 674 VAL A N 1
ATOM 5236 C CA . VAL A 1 674 ? -26.148 -3.413 24.459 1.00 95.50 674 VAL A CA 1
ATOM 5237 C C . VAL A 1 674 ? -25.352 -4.530 23.754 1.00 95.50 674 VAL A C 1
ATOM 5239 O O . VAL A 1 674 ? -24.170 -4.314 23.487 1.00 95.50 674 VAL A O 1
ATOM 5242 N N . PRO A 1 675 ? -25.960 -5.663 23.344 1.00 94.75 675 PRO A N 1
ATOM 5243 C CA . PRO A 1 675 ? -25.223 -6.729 22.655 1.00 94.75 675 PRO A CA 1
ATOM 5244 C C . PRO A 1 675 ? -24.663 -6.297 21.289 1.00 94.75 675 PRO A C 1
ATOM 5246 O O . PRO A 1 675 ? -23.656 -6.833 20.841 1.00 94.75 675 PRO A O 1
ATOM 5249 N N . ILE A 1 676 ? -25.273 -5.306 20.624 1.00 95.81 676 ILE A N 1
ATOM 5250 C CA . ILE A 1 676 ? -24.767 -4.767 19.350 1.00 95.81 676 ILE A CA 1
ATOM 5251 C C . ILE A 1 676 ? -23.487 -3.959 19.587 1.00 95.81 676 ILE A C 1
ATOM 5253 O O . ILE A 1 676 ? -22.536 -4.091 18.825 1.00 95.81 676 ILE A O 1
ATOM 5257 N N . VAL A 1 677 ? -23.461 -3.123 20.627 1.00 97.56 677 VAL A N 1
ATOM 5258 C CA . VAL A 1 677 ? -22.294 -2.308 20.989 1.00 97.56 677 VAL A CA 1
ATOM 5259 C C . VAL A 1 677 ? -21.126 -3.206 21.381 1.00 97.56 677 VAL A C 1
ATOM 5261 O O . VAL A 1 677 ? -20.027 -3.004 20.878 1.00 97.56 677 VAL A O 1
ATOM 5264 N N . GLU A 1 678 ? -21.365 -4.233 22.196 1.00 97.12 678 GLU A N 1
ATOM 5265 C CA . GLU A 1 678 ? -20.326 -5.209 22.538 1.00 97.12 678 GLU A CA 1
ATOM 5266 C C . GLU A 1 678 ? -19.809 -5.958 21.302 1.00 97.12 678 GLU A C 1
ATOM 5268 O O . GLU A 1 678 ? -18.604 -6.098 21.127 1.00 97.12 678 GLU A O 1
ATOM 5273 N N . ALA A 1 679 ? -20.708 -6.419 20.426 1.00 96.06 679 ALA A N 1
ATOM 5274 C CA . ALA A 1 679 ? -20.337 -7.149 19.216 1.00 96.06 679 ALA A CA 1
ATOM 5275 C C . ALA A 1 679 ? -19.565 -6.302 18.197 1.00 96.06 679 ALA A C 1
ATOM 5277 O O . ALA A 1 679 ? -18.793 -6.851 17.427 1.00 96.06 679 ALA A O 1
ATOM 5278 N N . MET A 1 680 ? -19.798 -4.989 18.159 1.00 96.06 680 MET A N 1
ATOM 5279 C CA . MET A 1 680 ? -19.060 -4.060 17.297 1.00 96.06 680 MET A CA 1
ATOM 5280 C C . MET A 1 680 ? -17.731 -3.604 17.909 1.00 96.06 680 MET A C 1
ATOM 5282 O O . MET A 1 680 ? -16.927 -2.987 17.211 1.00 96.06 680 MET A O 1
ATOM 5286 N N . ALA A 1 681 ? -17.551 -3.800 19.216 1.00 95.94 681 ALA A N 1
ATOM 5287 C CA . ALA A 1 681 ? -16.326 -3.467 19.931 1.00 95.94 681 ALA A CA 1
ATOM 5288 C C . ALA A 1 681 ? -15.291 -4.594 19.837 1.00 95.94 681 ALA A C 1
ATOM 5290 O O . ALA A 1 681 ? -14.096 -4.302 19.782 1.00 95.94 681 ALA A O 1
ATOM 5291 N N . ALA A 1 682 ? -15.767 -5.843 19.848 1.00 92.81 682 ALA A N 1
ATOM 5292 C CA . ALA A 1 682 ? -14.994 -7.046 19.549 1.00 92.81 682 ALA A CA 1
ATOM 5293 C C . ALA A 1 682 ? -14.685 -7.140 18.052 1.00 92.81 682 ALA A C 1
ATOM 5295 O O . ALA A 1 682 ? -13.544 -7.542 17.731 1.00 92.81 682 ALA A O 1
#

Organism: NCBI:txid69355

InterPro domains:
  IPR000453 Chorismate synthase [MF_00300] (353-682)
  IPR000453 Chorismate synthase [PF01264] (355-682)
  IPR000453 Chorismate synthase [PTHR21085] (352-682)
  IPR000453 Chorismate synthase [TIGR00033] (355-681)
  IPR000453 Chorismate synthase [cd07304] (355-682)
  IPR001750 NADH:quinone oxidoreductase/Mrp antiporter, transmembrane domain [PF00361] (35-318)
  IPR010096 NAD(P)H-quinone oxidoreductase, subunit N/subunit 2 [TIGR01770] (9-344)
  IPR020541 Chorismate synthase, conserved site [PS00787] (359-374)
  IPR020541 Chorismate synthase, conserved site [PS00789] (664-680)
  IPR035904 Chorismate synthase AroC superfamily [G3DSA:3.60.150.10] (352-682)
  IPR035904 Chorismate synthase AroC superfamily [SSF103263] (352-682)

Radius of gyration: 33.48 Å; chains: 1; bounding box: 79×52×88 Å

Foldseek 3Di:
DVVVVCPPPVPCVVVLVVLVVLLVVLLCQCLVDQFLVSVLSSLVSNQVSLLCQLCVPVVDPLSVVLSVLSVVLLVVLSVLLVQLCVLLCVQQVGRGQQSLQVSCLVCVPPPSNVSSVVSNVSSLCLQLLFPPNVVSQLSSLLSGQLVSLLCSLASSNLSSLSSVLVSCVRHVVSNLVVVLVVLLVRLLVQLVQLLVVLQPDFQQSSNSSSLSSNLSSLLSLLSNCSVPSPVLNVLSSVLLSVLSCLLSVLQNLLCVQVVGRGLLSLAQQCVQPVPSLVSNLLSQCLSLLPPPHSNVVSLVVSCVVCCVPCVVSNVSSVVSSVSSCSSSVVSSCRNHPGDDDPNDRDPDPPQDFDKAWPFWQQPFWTWIKTARDDWFQQADQVLLVVLLVLLAACPDPQGFNDDWSQDKDWDDQADPRIGHNGIIIIIGGGDDNPVVVQPVQPFFDFPPACRVVCCVVPVDDPSSCTGNRDLSSLSNLSSQLSSVCSSVVQKDKAKAFQWKAPQGDPDDPVPFDSVCQPVALRRHRPPVSRVVNSVVSVVCVVVQWAIKGKMKMKMAQDDWFPFDLPDTQLQVLLQVLLCSRHQWDDKAWQLGPVCVVDDCVGQPFPADPVQDTPGGSVQQGDSSTGSNHMHMMMTIGGIDSATQDWDWGATNVGDIDIDGRPGGHRSYCRSSCRSSSSSSSD

Sequence (682 aa):
MAGYFYDDKKENISDYAAVILFILAGSLAMIAFGNFVMFFIGIEILSVSLYILVGSNKKEMSSNEAAFKYFLLGSVVSGILLMGITFIYAITGSFDLSEIAQVIENQPNNILLQVGVVLVIIAILFKASTVPFQFWAPDVYEGAPILTTAQMSTLVKVAILAAFFKLLSTAFLPMLFFIAPILAIISALTMIVGNLSAFKQNNVKRLLAFSGISHAGFMLMTLLNPTKGSYPILFYATVYSLASIAIFSIAIPLFKQTKNPDISSFDGLAKKHPIVAFLVTISFLSMAGIPPLAGFWAKYYLFIDIFKDYLWLVIIAILNSAASIFVYFKFIWAMYTKEDGNAQKIEIPMIYFFVLIFGESHGVAIGGVIDGCPAGIEVNLDKIQFELDRRKPGQSAIVTQRKESDMVQFLSGIFENKTTGVPIGFIIPNENHHSKDYNHLKDNYRPSHADFVYDQKYGHRDYKGGGRSSARETAARIVAGAIAKQVLQNVEFYGYVSAVGNLQLNKSYQELDLSSVEDNIVRCPDQKMAEKMINLIKKVRKEGDTIGGIVTCVIKNVPIGLGDPVFDKLHAKLGQAMLSINAVKGFEYGSGFSSIKMKGSEHNDWFNSDHSTKTNYSGGIQGGISNGMDIYFNVAFKPVPTIMLPQESIDKYGNKVIVEGKGRHDPCVVPRAVPIVEAMAA